Protein AF-A0A3D5IGN6-F1 (afdb_monomer_lite)

Sequence (427 aa):
MEKITEWVERLNASVRNKPNQSLQNELFRRIDAALGDGTASVKECVAAFCRFDAKIVGLFYQEHYWNYQETLRADWDQAMIRWAEKNTGKLSTRATIRIVPIIQMKLSKITSINEVLLELRWLSNNGDDRSASEFMKLRKNSTLPDLQKLLSLDMNEWPNGKEQIFKMYSIIFSDCKEQSTQKLYSEFLARNGNNQSLKKEQNAADETEKTEQNGEENLLLPQSAVDSESGALSSEKTMCKESECENKQDEVAATAAEENNAHQRQAGKLSDGVALAEALLAWTYEQKKKMQSQAEQIAELTYELKKKQTVLEYQAAQIAELKERTEKLLAIKINLESVIETAKSENENLKTAKEKAENTIAQVQQMAGNSAKQELEGFKAKLSSEMSYAIKCYQDGCAEDEKAEIYGALLEEMIDVLANNGISAEE

pLDDT: mean 74.19, std 20.25, range [23.61, 96.81]

Secondary structure (DSSP, 8-state):
---HHHHHHHS-HHHHHS--HHHHHHHHHHHHHHHHTTSS-HHHHHHHHTTS-THHHHHHHHHTGGGS-HHHHHHHHHHHHHHHHTT-GGGHHHHHHHHHHHHHHHHTT-SSGGGGHHHHHHHHHH--GGGHHHHHHHHHTS-HHHHHHHHT--GGG-SS-HHHHHHHHHHHHTT---HHHHHHHHHHHHHTT-HHHHHHHHHHHHTTT-SS-----------------------------SS-SSSHHHHHHHHHHHHHHHHHHHHTT--SHHHHHHHHHHHHHHHHHHHHHHHHHHHHHHHHHHHHHHHHHHHHHHHHHHHHHHHHHHHHHHHHHHHHHHHHHHHHHHHHHHHHHHHHHHHHHHHHHHHHHHHHHHHHHHHHHHHHHHHHHHHTT-S-HHHHHHHHHHHHHHHHHHHHTT-----

Foldseek 3Di:
DQQLLRVLVPDDLVCLAPPDPVVLVVLLVNLVCCVVVVVDDLLSSLVSVLSHHLVSLLVCLQPPLVVDDPVSNVRNLVSLLVVQVVQADPRLLSSLSNLLSNLLSCLVPDPAPVSSVSSLVSCLVRPDPVNLVSLLVSQVSHDLSSLLRVLVDDCVPDPDDPVSSCVSVCSNPVPDPDPSSVVSVLVSCVNNVVPVVNVVVVVVVVVVVPPDDDDDDDDDDDDDDDDDDDDDDDDDDDDDDPDDPPPPVVVVVVVVVVVVVVLVVVCVPDPDPVVNVVSVVVVVVVVVVVVVVVVVVVVVVVVVVVVVVVVVVVVVVVVVVVVVVVVVVVVVVVVVVVVVVVVVVVVVVVVVVVVVVVVVVVVVVVVVVVVVVVVVVVVVVVVVVVVVVVVVCVVVPVDDPVVVVVVVVVVVVVQVVCVVVVNHPDD

Structure (mmCIF, N/CA/C/O backbone):
data_AF-A0A3D5IGN6-F1
#
_entry.id   AF-A0A3D5IGN6-F1
#
loop_
_atom_site.group_PDB
_atom_site.id
_atom_site.type_symbol
_atom_site.label_atom_id
_atom_site.label_alt_id
_atom_site.label_comp_id
_atom_site.label_asym_id
_atom_site.label_entity_id
_atom_site.label_seq_id
_atom_site.pdbx_PDB_ins_code
_atom_site.Cartn_x
_atom_site.Cartn_y
_atom_site.Cartn_z
_atom_site.occupancy
_atom_site.B_iso_or_equiv
_atom_site.auth_seq_id
_atom_site.auth_comp_id
_atom_site.auth_asym_id
_atom_site.auth_atom_id
_atom_site.pdbx_PDB_model_num
ATOM 1 N N . MET A 1 1 ? -7.820 -31.021 13.555 1.00 60.75 1 MET A N 1
ATOM 2 C CA . MET A 1 1 ? -8.238 -30.638 12.192 1.00 60.75 1 MET A CA 1
ATOM 3 C C . MET A 1 1 ? -7.091 -30.891 11.237 1.00 60.75 1 MET A C 1
ATOM 5 O O . MET A 1 1 ? -5.945 -30.781 11.650 1.00 60.75 1 MET A O 1
ATOM 9 N N . GLU A 1 2 ? -7.393 -31.293 10.007 1.00 77.19 2 GLU A N 1
ATOM 10 C CA . GLU A 1 2 ? -6.386 -31.413 8.949 1.00 77.19 2 GLU A CA 1
ATOM 11 C C . GLU A 1 2 ? -5.790 -30.034 8.618 1.00 77.19 2 GLU A C 1
ATOM 13 O O . GLU A 1 2 ? -6.537 -29.056 8.569 1.00 77.19 2 GLU A O 1
ATOM 18 N N . LYS A 1 3 ? -4.477 -29.948 8.354 1.00 84.94 3 LYS A N 1
ATOM 19 C CA . LYS A 1 3 ? -3.856 -28.694 7.909 1.00 84.94 3 LYS A CA 1
ATOM 20 C C . LYS A 1 3 ? -4.311 -28.326 6.498 1.00 84.94 3 LYS A C 1
ATOM 22 O O . LYS A 1 3 ? -4.536 -29.183 5.645 1.00 84.94 3 LYS A O 1
ATOM 27 N N . ILE A 1 4 ? -4.388 -27.028 6.206 1.00 89.00 4 ILE A N 1
ATOM 28 C CA . ILE A 1 4 ? -4.801 -26.549 4.879 1.00 89.00 4 ILE A CA 1
ATOM 29 C C . ILE A 1 4 ? -3.861 -27.029 3.760 1.00 89.00 4 ILE A C 1
ATOM 31 O O . ILE A 1 4 ? -4.314 -27.371 2.670 1.00 89.00 4 ILE A O 1
ATOM 35 N N . THR A 1 5 ? -2.560 -27.124 4.034 1.00 85.50 5 THR A N 1
ATOM 36 C CA . THR A 1 5 ? -1.562 -27.683 3.109 1.00 85.50 5 THR A CA 1
ATOM 37 C C . THR A 1 5 ? -1.815 -29.170 2.846 1.00 85.50 5 THR A C 1
ATOM 39 O O . THR A 1 5 ? -1.888 -29.555 1.679 1.00 85.50 5 THR A O 1
ATOM 42 N N . GLU A 1 6 ? -2.066 -29.922 3.926 1.00 87.44 6 GLU A N 1
ATOM 43 C CA . GLU A 1 6 ? -2.688 -31.259 4.018 1.00 87.44 6 GLU A CA 1
ATOM 44 C C . GLU A 1 6 ? -3.724 -31.501 2.913 1.00 87.44 6 GLU A C 1
ATOM 46 O O . GLU A 1 6 ? -3.608 -32.315 1.988 1.00 87.44 6 GLU A O 1
ATOM 51 N N . TRP A 1 7 ? -4.753 -30.670 3.012 1.00 91.06 7 TRP A N 1
ATOM 52 C CA . TRP A 1 7 ? -5.974 -30.792 2.238 1.00 91.06 7 TRP A CA 1
ATOM 53 C C . TRP A 1 7 ? -5.768 -30.465 0.763 1.00 91.06 7 TRP A C 1
ATOM 55 O O . TRP A 1 7 ? -6.228 -31.199 -0.116 1.00 91.06 7 TRP A O 1
ATOM 65 N N . VAL A 1 8 ? -5.034 -29.388 0.469 1.00 89.62 8 VAL A N 1
ATOM 66 C CA . VAL A 1 8 ? -4.771 -28.977 -0.914 1.00 89.62 8 VAL A CA 1
ATOM 67 C C . VAL A 1 8 ? -3.922 -30.007 -1.665 1.00 89.62 8 VAL A C 1
ATOM 69 O O . VAL A 1 8 ? -4.037 -30.102 -2.890 1.00 89.62 8 VAL A O 1
ATOM 72 N N . GLU A 1 9 ? -3.081 -30.788 -0.981 1.00 87.88 9 GLU A N 1
ATOM 73 C CA . GLU A 1 9 ? -2.271 -31.848 -1.606 1.00 87.88 9 GLU A CA 1
ATOM 74 C C . GLU A 1 9 ? -3.092 -33.060 -2.019 1.00 87.88 9 GLU A C 1
ATOM 76 O O . GLU A 1 9 ? -2.815 -33.643 -3.066 1.00 87.88 9 GLU A O 1
ATOM 81 N N . ARG A 1 10 ? -4.145 -33.382 -1.265 1.00 89.31 10 ARG A N 1
ATOM 82 C CA . ARG A 1 10 ? -5.067 -34.472 -1.608 1.00 89.31 10 ARG A CA 1
ATOM 83 C C . ARG A 1 10 ? -5.951 -34.159 -2.812 1.00 89.31 10 ARG A C 1
ATOM 85 O O . ARG A 1 10 ? -6.476 -35.073 -3.445 1.00 89.31 10 ARG A O 1
ATOM 92 N N . LEU A 1 11 ? -6.122 -32.882 -3.150 1.00 89.75 11 LEU A N 1
ATOM 93 C CA . LEU A 1 11 ? -6.896 -32.472 -4.316 1.00 89.75 11 LEU A CA 1
ATOM 94 C C . LEU A 1 11 ? -6.116 -32.684 -5.618 1.00 89.75 11 LEU A C 1
ATOM 96 O O . LEU A 1 11 ? -4.994 -32.203 -5.797 1.00 89.75 11 LEU A O 1
ATOM 100 N N . ASN A 1 12 ? -6.777 -33.319 -6.587 1.00 88.56 12 ASN A N 1
ATOM 101 C CA . ASN A 1 12 ? -6.249 -33.475 -7.938 1.00 88.56 12 ASN A CA 1
ATOM 102 C C . ASN A 1 12 ? -5.949 -32.116 -8.590 1.00 88.56 12 ASN A C 1
ATOM 104 O O . ASN A 1 12 ? -6.725 -31.163 -8.491 1.00 88.56 12 ASN A O 1
ATOM 108 N N . ALA A 1 13 ? -4.844 -32.035 -9.337 1.00 86.12 13 ALA A N 1
ATOM 109 C CA . ALA A 1 13 ? -4.446 -30.810 -10.034 1.00 86.12 13 ALA A CA 1
ATOM 110 C C . ALA A 1 13 ? -5.513 -30.309 -11.025 1.00 86.12 13 ALA A C 1
ATOM 112 O O . ALA A 1 13 ? -5.741 -29.107 -11.119 1.00 86.12 13 ALA A O 1
ATOM 113 N N . SER A 1 14 ? -6.214 -31.222 -11.706 1.00 86.00 14 SER A N 1
ATOM 114 C CA . SER A 1 14 ? -7.324 -30.890 -12.609 1.00 86.00 14 SER A CA 1
ATOM 115 C C . SER A 1 14 ? -8.468 -30.165 -11.895 1.00 86.00 14 SER A C 1
ATOM 117 O O . SER A 1 14 ? -9.030 -29.219 -12.443 1.00 86.00 14 SER A O 1
ATOM 119 N N . VAL A 1 15 ? -8.760 -30.564 -10.656 1.00 87.56 15 VAL A N 1
ATOM 120 C CA . VAL A 1 15 ? -9.802 -29.972 -9.810 1.00 87.56 15 VAL A CA 1
ATOM 121 C C . VAL A 1 15 ? -9.365 -28.599 -9.292 1.00 87.56 15 VAL A C 1
ATOM 123 O O . VAL A 1 15 ? -10.148 -27.655 -9.323 1.00 87.56 15 VAL A O 1
ATOM 126 N N . ARG A 1 16 ? -8.093 -28.445 -8.900 1.00 87.62 16 ARG A N 1
ATOM 127 C CA . ARG A 1 16 ? -7.530 -27.152 -8.458 1.00 87.62 16 ARG A CA 1
ATOM 128 C C . ARG A 1 16 ? -7.453 -26.107 -9.578 1.00 87.62 16 ARG A C 1
ATOM 130 O O . ARG A 1 16 ? -7.602 -24.918 -9.308 1.00 87.62 16 ARG A O 1
ATOM 137 N N . ASN A 1 17 ? -7.249 -26.546 -10.821 1.00 87.44 17 ASN A N 1
ATOM 138 C CA . ASN A 1 17 ? -7.177 -25.671 -11.997 1.00 87.44 17 ASN A CA 1
ATOM 139 C C . ASN A 1 17 ? -8.561 -25.249 -12.529 1.00 87.44 17 ASN A C 1
ATOM 141 O O . ASN A 1 17 ? -8.669 -24.264 -13.254 1.00 87.44 17 ASN A O 1
ATOM 145 N N . LYS A 1 18 ? -9.626 -25.992 -12.200 1.00 87.25 18 LYS A N 1
ATOM 146 C CA . LYS A 1 18 ? -11.019 -25.645 -12.539 1.00 87.25 18 LYS A CA 1
ATOM 147 C C . LYS A 1 18 ? -11.947 -25.878 -11.339 1.00 87.25 18 LYS A C 1
ATOM 149 O O . LYS A 1 18 ? -12.791 -26.773 -11.374 1.00 87.25 18 LYS A O 1
ATOM 154 N N . PRO A 1 19 ? -11.784 -25.095 -10.266 1.00 87.06 19 PRO A N 1
ATOM 155 C CA . PRO A 1 19 ? -12.544 -25.283 -9.042 1.00 87.06 19 PRO A CA 1
ATOM 156 C C . PRO A 1 19 ? -13.975 -24.777 -9.227 1.00 87.06 19 PRO A C 1
ATOM 158 O O . PRO A 1 19 ? -14.191 -23.665 -9.708 1.00 87.06 19 PRO A O 1
ATOM 161 N N . ASN A 1 20 ? -14.957 -25.591 -8.838 1.00 88.38 20 ASN A N 1
ATOM 162 C CA . ASN A 1 20 ? -16.361 -25.178 -8.787 1.00 88.38 20 ASN A CA 1
ATOM 163 C C . ASN A 1 20 ? -16.624 -24.259 -7.577 1.00 88.38 20 ASN A C 1
ATOM 165 O O . ASN A 1 20 ? -15.801 -24.187 -6.665 1.00 88.38 20 ASN A O 1
ATOM 169 N N . GLN A 1 21 ? -17.782 -23.592 -7.538 1.00 88.06 21 GLN A N 1
ATOM 170 C CA . GLN A 1 21 ? -18.123 -22.652 -6.459 1.00 88.06 21 GLN A CA 1
ATOM 171 C C . GLN A 1 21 ? -18.035 -23.289 -5.064 1.00 88.06 21 GLN A C 1
ATOM 173 O O . GLN A 1 21 ? -17.528 -22.680 -4.127 1.00 88.06 21 GLN A O 1
ATOM 178 N N . SER A 1 22 ? -18.481 -24.542 -4.926 1.00 90.06 22 SER A N 1
ATOM 179 C CA . SER A 1 22 ? -18.429 -25.255 -3.646 1.00 90.06 22 SER A CA 1
ATOM 180 C C . SER A 1 22 ? -16.999 -25.412 -3.132 1.00 90.06 22 SER A C 1
ATOM 182 O O . SER A 1 22 ? -16.762 -25.243 -1.940 1.00 90.06 22 SER A O 1
ATOM 184 N N . LEU A 1 23 ? -16.049 -25.734 -4.012 1.00 90.00 23 LEU A N 1
ATOM 185 C CA . LEU A 1 23 ? -14.649 -25.905 -3.642 1.00 90.00 23 LEU A CA 1
ATOM 186 C C . LEU A 1 23 ? -13.964 -24.566 -3.353 1.00 90.00 23 LEU A C 1
ATOM 188 O O . LEU A 1 23 ? -13.098 -24.506 -2.486 1.00 90.00 23 LEU A O 1
ATOM 192 N N . GLN A 1 24 ? -14.356 -23.502 -4.056 1.00 89.88 24 GLN A N 1
ATOM 193 C CA . GLN A 1 24 ? -13.871 -22.144 -3.792 1.00 89.88 24 GLN A CA 1
ATOM 194 C C . GLN A 1 24 ? -14.295 -21.676 -2.395 1.00 89.88 24 GLN A C 1
ATOM 196 O O . GLN A 1 24 ? -13.448 -21.294 -1.593 1.00 89.88 24 GLN A O 1
ATOM 201 N N . ASN A 1 25 ? -15.582 -21.813 -2.066 1.00 90.25 25 ASN A N 1
ATOM 202 C CA . ASN A 1 25 ? -16.109 -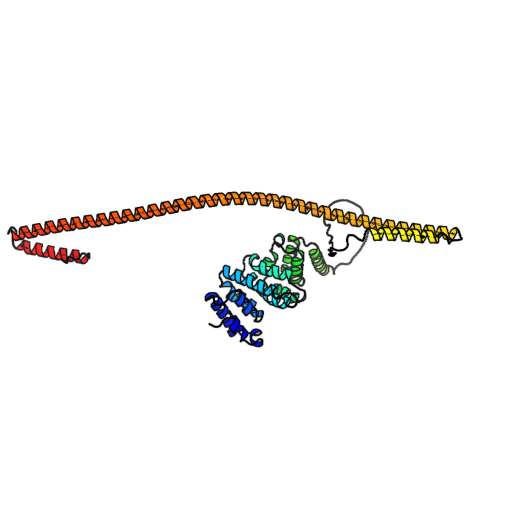21.453 -0.749 1.00 90.25 25 ASN A CA 1
ATOM 203 C C . ASN A 1 25 ? -15.470 -22.295 0.368 1.00 90.25 25 ASN A C 1
ATOM 205 O O . ASN A 1 25 ? -15.186 -21.786 1.450 1.00 90.25 25 ASN A O 1
ATOM 209 N N . GLU A 1 26 ? -15.217 -23.582 0.109 1.00 91.44 26 GLU A N 1
ATOM 210 C CA . GLU A 1 26 ? -14.530 -24.457 1.063 1.00 91.44 26 GLU A CA 1
ATOM 211 C C . GLU A 1 26 ? -13.061 -24.057 1.263 1.00 91.44 26 GLU A C 1
ATOM 213 O O . GLU A 1 26 ? -12.579 -24.072 2.394 1.00 91.44 26 GLU A O 1
ATOM 218 N N . LEU A 1 27 ? -12.353 -23.650 0.201 1.00 92.38 27 LEU A N 1
ATOM 219 C CA . LEU A 1 27 ? -10.997 -23.108 0.313 1.00 92.38 27 LEU A CA 1
ATOM 220 C C . LEU A 1 27 ? -10.981 -21.866 1.211 1.00 92.38 27 LEU A C 1
ATOM 222 O O . LEU A 1 27 ? -10.158 -21.801 2.121 1.00 92.38 27 LEU A O 1
ATOM 226 N N . PHE A 1 28 ? -11.886 -20.910 0.989 1.00 92.50 28 PHE A N 1
ATOM 227 C CA . PHE A 1 28 ? -11.946 -19.677 1.782 1.00 92.50 28 PHE A CA 1
ATOM 228 C C . PHE A 1 28 ? -12.270 -19.965 3.248 1.00 92.50 28 PHE A C 1
ATOM 230 O O . PHE A 1 28 ? -11.523 -19.551 4.128 1.00 92.50 28 PHE A O 1
ATOM 237 N N . ARG A 1 29 ? -13.280 -20.805 3.513 1.00 91.38 29 ARG A N 1
ATOM 238 C CA . ARG A 1 29 ? -13.628 -21.238 4.874 1.00 91.38 29 ARG A CA 1
ATOM 239 C C . ARG A 1 29 ? -12.452 -21.902 5.595 1.00 91.38 29 ARG A C 1
ATOM 241 O O . ARG A 1 29 ? -12.252 -21.680 6.785 1.00 91.38 29 ARG A O 1
ATOM 248 N N . ARG A 1 30 ? -11.678 -22.738 4.896 1.00 91.00 30 ARG A N 1
ATOM 249 C CA . ARG A 1 30 ? -10.504 -23.402 5.483 1.00 91.00 30 ARG A CA 1
ATOM 250 C C . ARG A 1 30 ? -9.357 -22.441 5.750 1.00 91.00 30 ARG A C 1
ATOM 252 O O . ARG A 1 30 ? -8.632 -22.665 6.712 1.00 91.00 30 ARG A O 1
ATOM 259 N N . ILE A 1 31 ? -9.185 -21.409 4.926 1.00 92.44 31 ILE A N 1
ATOM 260 C CA . ILE A 1 31 ? -8.227 -20.333 5.202 1.00 92.44 31 ILE A CA 1
ATOM 261 C C . ILE A 1 31 ? -8.646 -19.604 6.481 1.00 92.44 31 ILE A C 1
ATOM 263 O O . ILE A 1 31 ? -7.825 -19.478 7.385 1.00 92.44 31 ILE A O 1
ATOM 267 N N . ASP A 1 32 ? -9.917 -19.214 6.591 1.00 90.00 32 ASP A N 1
ATOM 268 C CA . ASP A 1 32 ? -10.445 -18.504 7.763 1.00 90.00 32 ASP A CA 1
ATOM 269 C C . ASP A 1 32 ? -10.272 -19.326 9.046 1.00 90.00 32 ASP A C 1
ATOM 271 O O . ASP A 1 32 ? -9.744 -18.827 10.037 1.00 90.00 32 ASP A O 1
ATOM 275 N N . ALA A 1 33 ? -10.640 -20.611 9.013 1.00 89.38 33 ALA A N 1
ATOM 276 C CA . ALA A 1 33 ? -10.450 -21.517 10.145 1.00 89.38 33 ALA A CA 1
ATOM 277 C C . ALA A 1 33 ? -8.963 -21.701 10.485 1.00 89.38 33 ALA A C 1
ATOM 279 O O . ALA A 1 33 ? -8.573 -21.652 11.649 1.00 89.38 33 ALA A O 1
ATOM 280 N N . ALA A 1 34 ? -8.099 -21.861 9.477 1.00 88.56 34 ALA A N 1
ATOM 281 C CA . ALA A 1 34 ? -6.675 -22.063 9.710 1.00 88.56 34 ALA A CA 1
ATOM 282 C C . ALA A 1 34 ? -5.999 -20.846 10.360 1.00 88.56 34 ALA A C 1
ATOM 284 O O . ALA A 1 34 ? -5.136 -21.019 11.225 1.00 88.56 34 ALA A O 1
ATOM 285 N N . LEU A 1 35 ? -6.414 -19.640 9.963 1.00 88.31 35 LEU A N 1
ATOM 286 C CA . LEU A 1 35 ? -5.944 -18.378 10.531 1.00 88.31 35 LEU A CA 1
ATOM 287 C C . LEU A 1 35 ? -6.554 -18.105 11.913 1.00 88.31 35 LEU A C 1
ATOM 289 O O . LEU A 1 35 ? -5.827 -17.694 12.813 1.00 88.31 35 LEU A O 1
ATOM 293 N N . GLY A 1 36 ? -7.853 -18.361 12.096 1.00 86.00 36 GLY A N 1
ATOM 294 C CA . GLY A 1 36 ? -8.566 -18.137 13.358 1.00 86.00 36 GLY A CA 1
ATOM 295 C C . GLY A 1 36 ? -8.126 -19.079 14.478 1.00 86.00 36 GLY A C 1
ATOM 296 O O . GLY A 1 36 ? -7.908 -18.641 15.604 1.00 86.00 36 GLY A O 1
ATOM 297 N N . ASP A 1 37 ? -7.912 -20.355 14.154 1.00 84.62 37 ASP A N 1
ATOM 298 C CA . ASP A 1 37 ? -7.483 -21.371 15.120 1.00 84.62 37 ASP A CA 1
ATOM 299 C C . ASP A 1 37 ? -5.954 -21.410 15.309 1.00 84.62 37 ASP A C 1
ATOM 301 O O . ASP A 1 37 ? -5.439 -22.220 16.082 1.00 84.62 37 ASP A O 1
ATOM 305 N N . GLY A 1 38 ? -5.202 -20.589 14.562 1.00 81.31 38 GLY A N 1
ATOM 306 C CA . GLY A 1 38 ? -3.735 -20.553 14.599 1.00 81.31 38 GLY A CA 1
ATOM 307 C C . GLY A 1 38 ? -3.062 -21.849 14.127 1.00 81.31 38 GLY A C 1
ATOM 308 O O . GLY A 1 38 ? -1.910 -22.119 14.469 1.00 81.31 38 GLY A O 1
ATOM 309 N N . THR A 1 39 ? -3.768 -22.679 13.356 1.00 79.06 39 THR A N 1
ATOM 310 C CA . THR A 1 39 ? -3.278 -24.000 12.921 1.00 79.06 39 THR A CA 1
ATOM 311 C C . THR A 1 39 ? -2.340 -23.933 11.714 1.00 79.06 39 THR A C 1
ATOM 313 O O . THR A 1 39 ? -1.610 -24.896 11.453 1.00 79.06 39 THR A O 1
ATOM 316 N N . ALA A 1 40 ? -2.330 -22.807 10.996 1.00 84.50 40 ALA A N 1
ATOM 317 C CA . ALA A 1 40 ? -1.378 -22.514 9.933 1.00 84.50 40 ALA A CA 1
ATOM 318 C C . ALA A 1 40 ? -0.982 -21.033 9.936 1.00 84.50 40 ALA A C 1
ATOM 320 O O . ALA A 1 40 ? -1.765 -20.148 10.270 1.00 84.50 40 ALA A O 1
ATOM 321 N N . SER A 1 41 ? 0.242 -20.756 9.501 1.00 90.56 41 SER A N 1
ATOM 322 C CA . SER A 1 41 ? 0.707 -19.391 9.270 1.00 90.56 41 SER A CA 1
ATOM 323 C C . SER A 1 41 ? 0.070 -18.781 8.015 1.00 90.56 41 SER A C 1
ATOM 325 O O . SER A 1 41 ? -0.283 -19.483 7.063 1.00 90.56 41 SER A O 1
ATOM 327 N N . VAL A 1 42 ? 0.023 -17.446 7.949 1.00 91.62 42 VAL A N 1
ATOM 328 C CA . VAL A 1 42 ? -0.409 -16.699 6.749 1.00 91.62 42 VAL A CA 1
ATOM 329 C C . VAL A 1 42 ? 0.370 -17.140 5.503 1.00 91.62 42 VAL A C 1
ATOM 331 O O . VAL A 1 42 ? -0.197 -17.310 4.426 1.00 91.62 42 VAL A O 1
ATOM 334 N N . LYS A 1 43 ? 1.670 -17.425 5.658 1.00 91.69 43 LYS A N 1
ATOM 335 C CA . LYS A 1 43 ? 2.535 -17.921 4.575 1.00 91.69 43 LYS A CA 1
ATOM 336 C C . LYS A 1 43 ? 2.080 -19.278 4.036 1.00 91.69 43 LYS A C 1
ATOM 338 O O . LYS A 1 43 ? 2.105 -19.487 2.825 1.00 91.69 43 LYS A O 1
ATOM 343 N N . GLU A 1 44 ? 1.694 -20.198 4.915 1.00 90.25 44 GLU A N 1
ATOM 344 C CA . GLU A 1 44 ? 1.201 -21.523 4.521 1.00 90.25 44 GLU A CA 1
ATOM 345 C C . GLU A 1 44 ? -0.168 -21.425 3.846 1.00 90.25 44 GLU A C 1
ATOM 347 O O . GLU A 1 44 ? -0.387 -22.075 2.823 1.00 90.25 44 GLU A O 1
ATOM 352 N N . CYS A 1 45 ? -1.047 -20.558 4.354 1.00 92.56 45 CYS A N 1
ATOM 353 C CA . CYS A 1 45 ? -2.352 -20.294 3.751 1.00 92.56 45 CYS A CA 1
ATOM 354 C C . CYS A 1 45 ? -2.210 -19.719 2.336 1.00 92.56 45 CYS A C 1
ATOM 356 O O . CYS A 1 45 ? -2.812 -20.242 1.401 1.00 92.56 45 CYS A O 1
ATOM 358 N N . VAL A 1 46 ? -1.342 -18.722 2.148 1.00 93.19 46 VAL A N 1
ATOM 359 C CA . VAL A 1 46 ? -1.031 -18.150 0.829 1.00 93.19 46 VAL A CA 1
ATOM 360 C C . VAL A 1 46 ? -0.421 -19.190 -0.114 1.00 93.19 46 VAL A C 1
ATOM 362 O O . VAL A 1 46 ? -0.802 -19.279 -1.281 1.00 93.19 46 VAL A O 1
ATOM 365 N N . ALA A 1 47 ? 0.501 -20.026 0.368 1.00 90.06 47 ALA A N 1
ATOM 366 C CA . ALA A 1 47 ? 1.090 -21.076 -0.460 1.00 90.06 47 ALA A CA 1
ATOM 367 C C . ALA A 1 47 ? 0.042 -22.106 -0.917 1.00 90.06 47 ALA A C 1
ATOM 369 O O . ALA A 1 47 ? 0.064 -22.525 -2.077 1.00 90.06 47 ALA A O 1
ATOM 370 N N . ALA A 1 48 ? -0.880 -22.492 -0.030 1.00 90.62 48 ALA A N 1
ATOM 371 C CA . ALA A 1 48 ? -1.991 -23.386 -0.341 1.00 90.62 48 ALA A CA 1
ATOM 372 C C . ALA A 1 48 ? -2.982 -22.737 -1.323 1.00 90.62 48 ALA A C 1
ATOM 374 O O . ALA A 1 48 ? -3.365 -23.357 -2.315 1.00 90.62 48 ALA A O 1
ATOM 375 N N . PHE A 1 49 ? -3.313 -21.465 -1.107 1.00 93.25 49 PHE A N 1
ATOM 376 C CA . PHE A 1 49 ? -4.151 -20.650 -1.982 1.00 93.25 49 PHE A CA 1
ATOM 377 C C . PHE A 1 49 ? -3.580 -20.553 -3.405 1.00 93.25 49 PHE A C 1
ATOM 379 O O . PHE A 1 49 ? -4.261 -20.851 -4.384 1.00 93.25 49 PHE A O 1
ATOM 386 N N . CYS A 1 50 ? -2.284 -20.267 -3.544 1.00 90.62 50 CYS A N 1
ATOM 387 C CA . CYS A 1 50 ? -1.618 -20.131 -4.842 1.00 90.62 50 CYS A CA 1
ATOM 388 C C . CYS A 1 50 ? -1.443 -21.448 -5.629 1.00 90.62 50 CYS A C 1
ATOM 390 O O . CYS A 1 50 ? -0.980 -21.426 -6.779 1.00 90.62 50 CYS A O 1
ATOM 392 N N . ARG A 1 51 ? -1.807 -22.602 -5.050 1.00 89.00 51 ARG A N 1
ATOM 393 C CA . ARG A 1 51 ? -1.895 -23.884 -5.775 1.00 89.00 51 ARG A CA 1
ATOM 394 C C . ARG A 1 51 ? -3.167 -24.009 -6.612 1.00 89.00 51 ARG A C 1
ATOM 396 O O . ARG A 1 51 ? -3.214 -24.876 -7.482 1.00 89.00 51 ARG A O 1
ATOM 403 N N . PHE A 1 52 ? -4.159 -23.161 -6.372 1.00 91.19 52 PHE A N 1
ATOM 404 C CA . PHE A 1 52 ? -5.360 -23.071 -7.189 1.00 91.19 52 PHE A CA 1
ATOM 405 C C . PHE A 1 52 ? -5.160 -22.168 -8.413 1.00 91.19 52 PHE A C 1
ATOM 407 O O . PHE A 1 52 ? -4.149 -21.464 -8.547 1.00 91.19 52 PHE A O 1
ATOM 414 N N . ASP A 1 53 ? -6.126 -22.218 -9.331 1.00 88.94 53 ASP A N 1
ATOM 415 C CA . ASP A 1 53 ? -6.171 -21.359 -10.512 1.00 88.94 53 ASP A CA 1
ATOM 416 C C . ASP A 1 53 ? -6.152 -19.862 -10.158 1.00 88.94 53 ASP A C 1
ATOM 418 O O . ASP A 1 53 ? -6.700 -19.433 -9.141 1.00 88.94 53 ASP A O 1
ATOM 422 N N . ALA A 1 54 ? -5.538 -19.051 -11.022 1.00 86.88 54 ALA A N 1
ATOM 423 C CA . ALA A 1 54 ? -5.397 -17.614 -10.796 1.00 86.88 54 ALA A CA 1
ATOM 424 C C . ALA A 1 54 ? -6.745 -16.871 -10.744 1.00 86.88 54 ALA A C 1
ATOM 426 O O . ALA A 1 54 ? -6.835 -15.831 -10.096 1.00 86.88 54 ALA A O 1
ATOM 427 N N . LYS A 1 55 ? -7.810 -17.414 -11.352 1.00 86.12 55 LYS A N 1
ATOM 428 C CA . LYS A 1 55 ? -9.154 -16.814 -11.305 1.00 86.12 55 LYS A CA 1
ATOM 429 C C . LYS A 1 55 ? -9.715 -16.691 -9.890 1.00 86.12 55 LYS A C 1
ATOM 431 O O . LYS A 1 55 ? -10.456 -15.751 -9.621 1.00 86.12 55 LYS A O 1
ATOM 436 N N . ILE A 1 56 ? -9.338 -17.594 -8.982 1.00 90.00 56 ILE A N 1
ATOM 437 C CA . ILE A 1 56 ? -9.763 -17.516 -7.577 1.00 90.00 56 ILE A CA 1
ATOM 438 C C . ILE A 1 56 ? -9.193 -16.276 -6.890 1.00 90.00 56 ILE A C 1
ATOM 440 O O . ILE A 1 56 ? -9.827 -15.744 -5.984 1.00 90.00 56 ILE A O 1
ATOM 444 N N . VAL A 1 57 ? -8.023 -15.797 -7.321 1.00 90.00 57 VAL A N 1
ATOM 445 C CA . VAL A 1 57 ? -7.370 -14.647 -6.689 1.00 90.00 57 VAL A CA 1
ATOM 446 C C . VAL A 1 57 ? -8.251 -13.407 -6.766 1.00 90.00 57 VAL A C 1
ATOM 448 O O . VAL A 1 57 ? -8.453 -12.749 -5.750 1.00 90.00 57 VAL A O 1
ATOM 451 N N . GLY A 1 58 ? -8.845 -13.141 -7.932 1.00 87.00 58 GLY A N 1
ATOM 452 C CA . GLY A 1 58 ? -9.793 -12.038 -8.088 1.00 87.00 58 GLY A CA 1
ATOM 453 C C . GLY A 1 58 ? -10.999 -12.174 -7.154 1.00 87.00 58 GLY A C 1
ATOM 454 O O . GLY A 1 58 ? -11.298 -11.248 -6.411 1.00 87.00 58 GLY A O 1
ATOM 455 N N . LEU A 1 59 ? -11.633 -13.350 -7.116 1.00 89.31 59 LEU A N 1
ATOM 456 C CA . LEU A 1 59 ? -12.814 -13.603 -6.277 1.00 89.31 59 LEU A CA 1
ATOM 457 C C . LEU A 1 59 ? -12.518 -13.437 -4.781 1.00 89.31 59 LEU A C 1
ATOM 459 O O . LEU A 1 59 ? -13.275 -12.794 -4.058 1.00 89.31 59 LEU A O 1
ATOM 463 N N . PHE A 1 60 ? -11.373 -13.945 -4.325 1.00 92.62 60 PHE A N 1
ATOM 464 C CA . PHE A 1 60 ? -10.945 -13.790 -2.938 1.00 92.62 60 PHE A CA 1
ATOM 465 C C . PHE A 1 60 ? -10.780 -12.315 -2.558 1.00 92.62 60 PHE A C 1
ATOM 467 O O . PHE A 1 60 ? -11.299 -11.880 -1.529 1.00 92.62 60 PHE A O 1
ATOM 474 N N . TYR A 1 61 ? -10.106 -11.529 -3.403 1.00 92.12 61 TYR A N 1
ATOM 475 C CA . TYR A 1 61 ? -9.941 -10.094 -3.172 1.00 92.12 61 TYR A CA 1
ATOM 476 C C . TYR A 1 61 ? -11.233 -9.300 -3.380 1.00 92.12 61 TYR A C 1
ATOM 478 O O . TYR A 1 61 ? -11.354 -8.202 -2.852 1.00 92.12 61 TYR A O 1
ATOM 486 N N . GLN A 1 62 ? -12.216 -9.826 -4.101 1.00 88.25 62 GLN A N 1
ATOM 487 C CA . GLN A 1 62 ? -13.515 -9.184 -4.266 1.00 88.25 62 GLN A CA 1
ATOM 488 C C . GLN A 1 62 ? -14.402 -9.359 -3.022 1.00 88.25 62 GLN A C 1
ATOM 490 O O . GLN A 1 62 ? -15.004 -8.382 -2.562 1.00 88.25 62 GLN A O 1
ATOM 495 N N . GLU A 1 63 ? -14.451 -10.571 -2.462 1.00 86.56 63 GLU A N 1
ATOM 496 C CA . GLU A 1 63 ? -15.474 -10.980 -1.485 1.00 86.56 63 GLU A CA 1
ATOM 497 C C . GLU A 1 63 ? -14.939 -11.212 -0.063 1.00 86.56 63 GLU A C 1
ATOM 499 O O . GLU A 1 63 ? -15.616 -10.865 0.902 1.00 86.56 63 GLU A O 1
ATOM 504 N N . HIS A 1 64 ? -13.731 -11.765 0.087 1.00 86.94 64 HIS A N 1
ATOM 505 C CA . HIS A 1 64 ? -13.233 -12.261 1.378 1.00 86.94 64 HIS A CA 1
ATOM 506 C C . HIS A 1 64 ? -12.138 -11.393 2.002 1.00 86.94 64 HIS A C 1
ATOM 508 O O . HIS A 1 64 ? -12.191 -11.107 3.195 1.00 86.94 64 HIS A O 1
ATOM 514 N N . TYR A 1 65 ? -11.176 -10.925 1.204 1.00 91.62 65 TYR A N 1
ATOM 515 C CA . TYR A 1 65 ? -9.998 -10.187 1.679 1.00 91.62 65 TYR A CA 1
ATOM 516 C C . TYR A 1 65 ? -10.337 -8.972 2.560 1.00 91.62 65 TYR A C 1
ATOM 518 O O . TYR A 1 65 ? -9.635 -8.677 3.524 1.00 91.62 65 TYR A O 1
ATOM 526 N N . TRP A 1 66 ? -11.433 -8.274 2.256 1.00 90.06 66 TRP A N 1
ATOM 527 C CA . TRP A 1 66 ? -11.844 -7.060 2.972 1.00 90.06 66 TRP A CA 1
ATOM 528 C C . TRP A 1 66 ? -12.440 -7.316 4.354 1.00 90.06 66 TRP A C 1
ATOM 530 O O . TRP A 1 66 ? -12.564 -6.374 5.131 1.00 90.06 66 TRP A O 1
ATOM 540 N N . ASN A 1 67 ? -12.779 -8.565 4.675 1.00 90.31 67 ASN A N 1
ATOM 541 C CA . ASN A 1 67 ? -13.276 -8.935 6.000 1.00 90.31 67 ASN A CA 1
ATOM 542 C C . ASN A 1 67 ? -12.134 -9.078 7.019 1.00 90.31 67 ASN A C 1
ATOM 544 O O . ASN A 1 67 ? -12.381 -9.188 8.218 1.00 90.31 67 ASN A O 1
ATOM 548 N N . TYR A 1 68 ? -10.880 -9.083 6.559 1.00 90.38 68 TYR A N 1
ATOM 549 C CA . TYR A 1 68 ? -9.712 -9.178 7.422 1.00 90.38 68 TYR A CA 1
ATOM 550 C C . TYR A 1 68 ? -9.343 -7.829 8.044 1.00 90.38 68 TYR A C 1
ATOM 552 O O . TYR A 1 68 ? -9.393 -6.773 7.404 1.00 90.38 68 TYR A O 1
ATOM 560 N N . GLN A 1 69 ? -8.881 -7.887 9.295 1.00 90.31 69 GLN A N 1
ATOM 561 C CA . GLN A 1 69 ? -8.266 -6.745 9.967 1.00 90.31 69 GLN A CA 1
ATOM 562 C C . GLN A 1 69 ? -7.037 -6.252 9.189 1.00 90.31 69 GLN A C 1
ATOM 564 O O . GLN A 1 69 ? -6.381 -7.014 8.480 1.00 90.31 69 GLN A O 1
ATOM 569 N N . GLU A 1 70 ? -6.716 -4.968 9.329 1.00 87.81 70 GLU A N 1
ATOM 570 C CA . GLU A 1 70 ? -5.633 -4.311 8.585 1.00 87.81 70 GLU A CA 1
ATOM 571 C C . GLU A 1 70 ? -4.267 -4.992 8.768 1.00 87.81 70 GLU A C 1
ATOM 573 O O . GLU A 1 70 ? -3.543 -5.188 7.795 1.00 87.81 70 GLU A O 1
ATOM 578 N N . THR A 1 71 ? -3.953 -5.444 9.984 1.00 89.12 71 THR A N 1
ATOM 579 C CA . THR A 1 71 ? -2.719 -6.186 10.290 1.00 89.12 71 THR A CA 1
ATOM 580 C C . THR A 1 71 ? -2.630 -7.498 9.513 1.00 89.12 71 THR A C 1
ATOM 582 O O . THR A 1 71 ? -1.614 -7.780 8.880 1.00 89.12 71 THR A O 1
ATOM 585 N N . LEU A 1 72 ? -3.719 -8.271 9.486 1.00 90.75 72 LEU A N 1
ATOM 586 C CA . LEU A 1 72 ? -3.789 -9.532 8.750 1.00 90.75 72 LEU A CA 1
ATOM 587 C C . LEU A 1 72 ? -3.742 -9.312 7.232 1.00 90.75 72 LEU A C 1
ATOM 589 O O . LEU A 1 72 ? -3.122 -10.100 6.520 1.00 90.75 72 LEU A O 1
ATOM 593 N N . ARG A 1 73 ? -4.359 -8.235 6.734 1.00 91.50 73 ARG A N 1
ATOM 594 C CA . ARG A 1 73 ? -4.274 -7.823 5.324 1.00 91.50 73 ARG A CA 1
ATOM 595 C C . ARG A 1 73 ? -2.831 -7.512 4.918 1.00 91.50 73 ARG A C 1
ATOM 597 O O . ARG A 1 73 ? -2.353 -8.064 3.930 1.00 91.50 73 ARG A O 1
ATOM 604 N N . ALA A 1 74 ? -2.114 -6.729 5.725 1.00 90.00 74 ALA A N 1
ATOM 605 C CA . ALA A 1 74 ? -0.705 -6.420 5.487 1.00 90.00 74 ALA A CA 1
ATOM 606 C C . ALA A 1 74 ? 0.180 -7.683 5.494 1.00 90.00 74 ALA A C 1
ATOM 608 O O . ALA A 1 74 ? 1.004 -7.874 4.595 1.00 90.00 74 ALA A O 1
ATOM 609 N N . ASP A 1 75 ? -0.024 -8.586 6.459 1.00 91.94 75 ASP A N 1
ATOM 610 C CA . ASP A 1 75 ? 0.691 -9.867 6.515 1.00 91.94 75 ASP A CA 1
ATOM 611 C C . ASP A 1 75 ? 0.385 -10.760 5.303 1.00 91.94 75 ASP A C 1
ATOM 613 O O . ASP A 1 75 ? 1.280 -11.437 4.779 1.00 91.94 75 ASP A O 1
ATOM 617 N N . TRP A 1 76 ? -0.869 -10.756 4.839 1.00 94.50 76 TRP A N 1
ATOM 618 C CA . TRP A 1 76 ? -1.316 -11.502 3.666 1.00 94.50 76 TRP A CA 1
ATOM 619 C C . TRP A 1 76 ? -0.661 -10.992 2.384 1.00 94.50 76 TRP A C 1
ATOM 621 O O . TRP A 1 76 ? -0.078 -11.781 1.638 1.00 94.50 76 TRP A O 1
ATOM 631 N N . ASP A 1 77 ? -0.683 -9.681 2.151 1.00 92.31 77 ASP A N 1
ATOM 632 C CA . ASP A 1 77 ? -0.047 -9.064 0.985 1.00 92.31 77 ASP A CA 1
ATOM 633 C C . ASP A 1 77 ? 1.464 -9.309 0.979 1.00 92.31 77 ASP A C 1
ATOM 635 O O . ASP A 1 77 ? 2.047 -9.720 -0.030 1.00 92.31 77 ASP A O 1
ATOM 639 N N . GLN A 1 78 ? 2.108 -9.170 2.139 1.00 92.38 78 GLN A N 1
ATOM 640 C CA . GLN A 1 78 ? 3.530 -9.454 2.283 1.00 92.38 78 GLN A CA 1
ATOM 641 C C . GLN A 1 78 ? 3.852 -10.931 2.009 1.00 92.38 78 GLN A C 1
ATOM 643 O O . GLN A 1 78 ? 4.901 -11.246 1.433 1.00 92.38 78 GLN A O 1
ATOM 648 N N . ALA A 1 79 ? 2.976 -11.853 2.415 1.00 93.38 79 ALA A N 1
ATOM 649 C CA . ALA A 1 79 ? 3.106 -13.272 2.110 1.00 93.38 79 ALA A CA 1
ATOM 650 C C . ALA A 1 79 ? 2.880 -13.569 0.618 1.00 93.38 79 ALA A C 1
ATOM 652 O O . ALA A 1 79 ? 3.624 -14.378 0.056 1.00 93.38 79 ALA A O 1
ATOM 653 N N . MET A 1 80 ? 1.931 -12.891 -0.036 1.00 93.81 80 MET A N 1
ATOM 654 C CA . MET A 1 80 ? 1.696 -12.987 -1.481 1.00 93.81 80 MET A CA 1
ATOM 655 C C . MET A 1 80 ? 2.916 -12.537 -2.284 1.00 93.81 80 MET A C 1
ATOM 657 O O . MET A 1 80 ? 3.352 -13.259 -3.183 1.00 93.81 80 MET A O 1
ATOM 661 N N . ILE A 1 81 ? 3.532 -11.410 -1.922 1.00 92.56 81 ILE A N 1
ATOM 662 C CA . ILE A 1 81 ? 4.749 -10.933 -2.593 1.00 92.56 81 ILE A CA 1
ATOM 663 C C . ILE A 1 81 ? 5.930 -11.867 -2.354 1.00 92.56 81 ILE A C 1
ATOM 665 O O . ILE A 1 81 ? 6.594 -12.258 -3.310 1.00 92.56 81 ILE A O 1
ATOM 669 N N . ARG A 1 82 ? 6.136 -12.348 -1.122 1.00 90.75 82 ARG A N 1
ATOM 670 C CA . ARG A 1 82 ? 7.175 -13.359 -0.841 1.00 90.75 82 ARG A CA 1
ATOM 671 C C . ARG A 1 82 ? 6.964 -14.652 -1.627 1.00 90.75 82 ARG A C 1
ATOM 673 O O . ARG A 1 82 ? 7.928 -15.326 -1.989 1.00 90.75 82 ARG A O 1
ATOM 680 N N . TRP A 1 83 ? 5.713 -15.045 -1.866 1.00 92.88 83 TRP A N 1
ATOM 681 C CA . TRP A 1 83 ? 5.408 -16.176 -2.738 1.00 92.88 83 TRP A CA 1
ATOM 682 C C . TRP A 1 83 ? 5.754 -15.857 -4.198 1.00 92.88 83 TRP A C 1
ATOM 684 O O . TRP A 1 83 ? 6.368 -16.687 -4.870 1.00 92.88 83 TRP A O 1
ATOM 694 N N . ALA A 1 84 ? 5.419 -14.660 -4.678 1.00 88.75 84 ALA A N 1
ATOM 695 C CA . ALA A 1 84 ? 5.702 -14.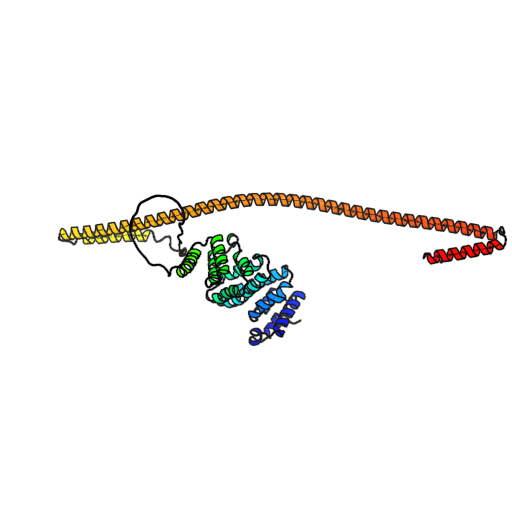214 -6.039 1.00 88.75 84 ALA A CA 1
ATOM 696 C C . ALA A 1 84 ? 7.215 -14.112 -6.322 1.00 88.75 84 ALA A C 1
ATOM 698 O O . ALA A 1 84 ? 7.679 -14.608 -7.346 1.00 88.75 84 ALA A O 1
ATOM 699 N N . GLU A 1 85 ? 8.006 -13.582 -5.385 1.00 88.19 85 GLU A N 1
ATOM 700 C CA . GLU A 1 85 ? 9.478 -13.511 -5.448 1.00 88.19 85 GLU A CA 1
ATOM 701 C C . GLU A 1 85 ? 10.138 -14.889 -5.609 1.00 88.19 85 GLU A C 1
ATOM 703 O O . GLU A 1 85 ? 11.086 -15.048 -6.381 1.00 88.19 85 GLU A O 1
ATOM 708 N N . LYS A 1 86 ? 9.598 -15.916 -4.941 1.00 86.00 86 LYS A N 1
ATOM 709 C CA . LYS A 1 86 ? 10.059 -17.310 -5.083 1.00 86.00 86 LYS A CA 1
ATOM 710 C C . LYS A 1 86 ? 9.723 -17.930 -6.442 1.00 86.00 86 LYS A C 1
ATOM 712 O O . LYS A 1 86 ? 10.256 -18.985 -6.772 1.00 86.00 86 LYS A O 1
ATOM 717 N N . ASN A 1 87 ? 8.836 -17.307 -7.215 1.00 81.62 87 ASN A N 1
ATOM 718 C CA . ASN A 1 87 ? 8.378 -17.771 -8.524 1.00 81.62 87 ASN A CA 1
ATOM 719 C C . ASN A 1 87 ? 8.823 -16.808 -9.644 1.00 81.62 87 ASN A C 1
ATOM 721 O O . ASN A 1 87 ? 8.073 -16.550 -10.582 1.00 81.62 87 ASN A O 1
ATOM 725 N N . THR A 1 88 ? 10.045 -16.281 -9.558 1.00 72.31 88 THR A N 1
ATOM 726 C CA . THR A 1 88 ? 10.650 -15.394 -10.568 1.00 72.31 88 THR A CA 1
ATOM 727 C C . THR A 1 88 ? 11.376 -16.177 -11.678 1.00 72.31 88 THR A C 1
ATOM 729 O O . THR A 1 88 ? 11.512 -17.403 -11.631 1.00 72.31 88 THR A O 1
ATOM 732 N N . GLY A 1 89 ? 11.794 -15.497 -12.753 1.00 70.38 89 GLY A N 1
ATOM 733 C CA . GLY A 1 89 ? 12.445 -16.128 -13.910 1.00 70.38 89 GLY A CA 1
ATOM 734 C C . GLY A 1 89 ? 11.448 -16.815 -14.852 1.00 70.38 89 GLY A C 1
ATOM 735 O O . GLY A 1 89 ? 10.507 -16.186 -15.315 1.00 70.38 89 GLY A O 1
ATOM 736 N N . LYS A 1 90 ? 11.606 -18.118 -15.143 1.00 62.72 90 LYS A N 1
ATOM 737 C CA . LYS A 1 90 ? 10.694 -18.868 -16.048 1.00 62.72 90 LYS A CA 1
ATOM 738 C C . LYS A 1 90 ? 9.244 -18.961 -15.542 1.00 62.72 90 LYS A C 1
ATOM 740 O O . LYS A 1 90 ? 8.363 -19.355 -16.301 1.00 62.72 90 LYS A O 1
ATOM 745 N N . LEU A 1 91 ? 9.016 -18.651 -14.266 1.00 62.50 91 LEU A N 1
ATOM 746 C CA . LEU A 1 91 ? 7.710 -18.669 -13.609 1.00 62.50 91 LEU A CA 1
ATOM 747 C C . LEU A 1 91 ? 7.134 -17.258 -13.391 1.00 62.50 91 LEU A C 1
ATOM 749 O O . LEU A 1 91 ? 6.051 -17.158 -12.815 1.00 62.50 91 LEU A O 1
ATOM 753 N N . SER A 1 92 ? 7.788 -16.200 -13.899 1.00 71.31 92 SER A N 1
ATOM 754 C CA . SER A 1 92 ? 7.335 -14.798 -13.813 1.00 71.31 92 SER A CA 1
ATOM 755 C C . SER A 1 92 ? 5.865 -14.661 -14.205 1.00 71.31 92 SER A C 1
ATOM 757 O O . SER A 1 92 ? 5.056 -14.166 -13.427 1.00 71.31 92 SER A O 1
ATOM 759 N N . THR A 1 93 ? 5.479 -15.238 -15.346 1.00 77.56 93 THR A N 1
ATOM 760 C CA . THR A 1 93 ? 4.103 -15.222 -15.853 1.00 77.56 93 THR A CA 1
ATOM 761 C C . THR A 1 93 ? 3.113 -15.835 -14.857 1.00 77.56 93 THR A C 1
ATOM 763 O O . THR A 1 93 ? 2.008 -15.326 -14.703 1.00 77.56 93 THR A O 1
ATOM 766 N N . ARG A 1 94 ? 3.498 -16.894 -14.124 1.00 82.06 94 ARG A N 1
ATOM 767 C CA . ARG A 1 94 ? 2.639 -17.555 -13.122 1.00 82.06 94 ARG A CA 1
ATOM 768 C C . ARG A 1 94 ? 2.360 -16.652 -11.919 1.00 82.06 94 ARG A C 1
ATOM 770 O O . ARG A 1 94 ? 1.271 -16.734 -11.341 1.00 82.06 94 ARG A O 1
ATOM 777 N N . ALA A 1 95 ? 3.338 -15.849 -11.522 1.00 85.38 95 ALA A N 1
ATOM 778 C CA . ALA A 1 95 ? 3.166 -14.867 -10.467 1.00 85.38 95 ALA A CA 1
ATOM 779 C C . ALA A 1 95 ? 2.394 -13.640 -10.983 1.00 85.38 95 ALA A C 1
ATOM 781 O O . ALA A 1 95 ? 1.417 -13.238 -10.354 1.00 85.38 95 ALA A O 1
ATOM 782 N N . THR A 1 96 ? 2.705 -13.138 -12.182 1.00 84.38 96 THR A N 1
ATOM 783 C CA . THR A 1 96 ? 2.024 -11.979 -12.781 1.00 84.38 96 THR A CA 1
ATOM 784 C C . THR A 1 96 ? 0.521 -12.195 -12.973 1.00 84.38 96 THR A C 1
ATOM 786 O O . THR A 1 96 ? -0.258 -11.335 -12.568 1.00 84.38 96 THR A O 1
ATOM 789 N N . ILE A 1 97 ? 0.085 -13.365 -13.470 1.00 87.19 97 ILE A N 1
ATOM 790 C CA . ILE A 1 97 ? -1.353 -13.690 -13.626 1.00 87.19 97 ILE A CA 1
ATOM 791 C C . ILE A 1 97 ? -2.129 -13.683 -12.297 1.00 87.19 97 ILE A C 1
ATOM 793 O O . ILE A 1 97 ? -3.355 -13.687 -12.312 1.00 87.19 97 ILE A O 1
ATOM 797 N N . ARG A 1 98 ? -1.438 -13.725 -11.148 1.00 90.25 98 ARG A N 1
ATOM 798 C CA . ARG A 1 98 ? -2.045 -13.664 -9.809 1.00 90.25 98 ARG A CA 1
ATOM 799 C C . ARG A 1 98 ? -1.956 -12.270 -9.208 1.00 90.25 98 ARG A C 1
ATOM 801 O O . ARG A 1 98 ? -2.928 -11.837 -8.612 1.00 90.25 98 ARG A O 1
ATOM 808 N N . ILE A 1 99 ? -0.840 -11.564 -9.385 1.00 90.38 99 ILE A N 1
ATOM 809 C CA . ILE A 1 99 ? -0.660 -10.212 -8.837 1.00 90.38 99 ILE A CA 1
ATOM 810 C C . ILE A 1 99 ? -1.531 -9.179 -9.565 1.00 90.38 99 ILE A C 1
ATOM 812 O O . ILE A 1 99 ? -2.103 -8.304 -8.922 1.00 90.38 99 ILE A O 1
ATOM 816 N N . VAL A 1 100 ? -1.705 -9.293 -10.885 1.00 88.12 100 VAL A N 1
ATOM 817 C CA . VAL A 1 100 ? -2.528 -8.340 -11.650 1.00 88.12 100 VAL A CA 1
ATOM 818 C C . VAL A 1 100 ? -3.986 -8.281 -11.153 1.00 88.12 100 VAL A C 1
ATOM 820 O O . VAL A 1 100 ? -4.456 -7.178 -10.863 1.00 88.12 100 VAL A O 1
ATOM 823 N N . PRO A 1 101 ? -4.701 -9.413 -10.969 1.00 88.88 101 PRO A N 1
ATOM 824 C CA . PRO A 1 101 ? -6.038 -9.400 -10.373 1.00 88.88 101 PRO A CA 1
ATOM 825 C C . PRO A 1 101 ? -6.102 -8.777 -8.974 1.00 88.88 101 PRO A C 1
ATOM 827 O O . PRO A 1 101 ? -7.110 -8.160 -8.644 1.00 88.88 101 PRO A O 1
ATOM 830 N N . ILE A 1 102 ? -5.047 -8.903 -8.159 1.00 91.56 102 ILE A N 1
ATOM 831 C CA . ILE A 1 102 ? -4.999 -8.300 -6.815 1.00 91.56 102 ILE A CA 1
ATOM 832 C C . ILE A 1 102 ? -5.070 -6.783 -6.920 1.00 91.56 102 ILE A C 1
ATOM 834 O O . ILE A 1 102 ? -5.923 -6.165 -6.287 1.00 91.56 102 ILE A O 1
ATOM 838 N N . ILE A 1 103 ? -4.217 -6.193 -7.760 1.00 89.25 103 ILE A N 1
ATOM 839 C CA . ILE A 1 103 ? -4.199 -4.743 -7.980 1.00 89.25 103 ILE A CA 1
ATOM 840 C C . ILE A 1 103 ? -5.552 -4.285 -8.506 1.00 89.25 103 ILE A C 1
ATOM 842 O O . ILE A 1 103 ? -6.117 -3.332 -7.981 1.00 89.25 103 ILE A O 1
ATOM 846 N N . GLN A 1 104 ? -6.099 -4.994 -9.493 1.00 87.94 104 GLN A N 1
ATOM 847 C CA . GLN A 1 104 ? -7.386 -4.653 -10.085 1.00 87.94 104 GLN A CA 1
ATOM 848 C C . GLN A 1 104 ? -8.510 -4.615 -9.034 1.00 87.94 104 GLN A C 1
ATOM 850 O O . GLN A 1 104 ? -9.259 -3.644 -8.954 1.00 87.94 104 GLN A O 1
ATOM 855 N N . MET A 1 105 ? -8.616 -5.654 -8.200 1.00 89.94 105 MET A N 1
ATOM 856 C CA . MET A 1 105 ? -9.654 -5.721 -7.169 1.00 89.94 105 MET A CA 1
ATOM 857 C C . MET A 1 105 ? -9.426 -4.690 -6.063 1.00 89.94 105 MET A C 1
ATOM 859 O O . MET A 1 105 ? -10.386 -4.079 -5.592 1.00 89.94 105 MET A O 1
ATOM 863 N N . LYS A 1 106 ? -8.170 -4.442 -5.677 1.00 90.19 106 LYS A N 1
ATOM 864 C CA . LYS A 1 106 ? -7.829 -3.403 -4.702 1.00 90.19 106 LYS A CA 1
ATOM 865 C C . LYS A 1 106 ? -8.174 -2.006 -5.201 1.00 90.19 106 LYS A C 1
ATOM 867 O O . LYS A 1 106 ? -8.853 -1.284 -4.480 1.00 90.19 106 LYS A O 1
ATOM 872 N N . LEU A 1 107 ? -7.808 -1.642 -6.430 1.00 87.50 107 LEU A N 1
ATOM 873 C CA . LEU A 1 107 ? -8.078 -0.311 -6.995 1.00 87.50 107 LEU A CA 1
ATOM 874 C C . LEU A 1 107 ? -9.556 0.097 -6.888 1.00 87.50 107 LEU A C 1
ATOM 876 O O . LEU A 1 107 ? -9.849 1.244 -6.534 1.00 87.50 107 LEU A O 1
ATOM 880 N N . SER A 1 108 ? -10.464 -0.865 -7.087 1.00 86.12 108 SER A N 1
ATOM 881 C CA . SER A 1 108 ? -11.911 -0.640 -7.001 1.00 86.12 108 SER A CA 1
ATOM 882 C C . SER A 1 108 ? -12.414 -0.244 -5.604 1.00 86.12 108 SER A C 1
ATOM 884 O O . SER A 1 108 ? -13.471 0.376 -5.492 1.00 86.12 108 SER A O 1
ATOM 886 N N . LYS A 1 109 ? -11.678 -0.572 -4.529 1.00 86.38 109 LYS A N 1
ATOM 887 C CA . LYS A 1 109 ? -12.109 -0.337 -3.137 1.00 86.38 109 LYS A CA 1
ATOM 888 C C . LYS A 1 109 ? -11.198 0.586 -2.329 1.00 86.38 109 LYS A C 1
ATOM 890 O O . LYS A 1 109 ? -11.677 1.217 -1.392 1.00 86.38 109 LYS A O 1
ATOM 895 N N . ILE A 1 110 ? -9.913 0.679 -2.667 1.00 84.69 110 ILE A N 1
ATOM 896 C CA . ILE A 1 110 ? -8.955 1.515 -1.931 1.00 84.69 110 ILE A CA 1
ATOM 897 C C . ILE A 1 110 ? -9.193 3.005 -2.190 1.00 84.69 110 ILE A C 1
ATOM 899 O O . ILE A 1 110 ? -9.603 3.423 -3.283 1.00 84.69 110 ILE A O 1
ATOM 903 N N . THR A 1 111 ? -8.890 3.813 -1.177 1.00 79.75 111 THR A N 1
ATOM 904 C CA . THR A 1 111 ? -8.917 5.281 -1.247 1.00 79.75 111 THR A CA 1
ATOM 905 C C . THR A 1 111 ? -7.560 5.855 -1.640 1.00 79.75 111 THR A C 1
ATOM 907 O O . THR A 1 111 ? -7.509 6.875 -2.324 1.00 79.75 111 THR A O 1
ATOM 910 N N . SER A 1 112 ? -6.468 5.183 -1.262 1.00 79.69 112 SER A N 1
ATOM 911 C CA . SER A 1 112 ? -5.097 5.583 -1.572 1.00 79.69 112 SER A CA 1
ATOM 912 C C . SER A 1 112 ? -4.390 4.542 -2.430 1.00 79.69 112 SER A C 1
ATOM 914 O O . SER A 1 112 ? -4.460 3.343 -2.164 1.00 79.69 112 SER A O 1
ATOM 916 N N . ILE A 1 113 ? -3.628 5.007 -3.424 1.00 80.75 113 ILE A N 1
ATOM 917 C CA . ILE A 1 113 ? -2.783 4.143 -4.256 1.00 80.75 113 ILE A CA 1
ATOM 918 C C . ILE A 1 113 ? -1.658 3.467 -3.448 1.00 80.75 113 ILE A C 1
ATOM 920 O O . ILE A 1 113 ? -1.086 2.467 -3.882 1.00 80.75 113 ILE A O 1
ATOM 924 N N . ASN A 1 114 ? -1.382 3.959 -2.234 1.00 80.81 114 ASN A N 1
ATOM 925 C CA . ASN A 1 114 ? -0.353 3.403 -1.362 1.00 80.81 114 ASN A CA 1
ATOM 926 C C . ASN A 1 114 ? -0.625 1.944 -0.952 1.00 80.81 114 ASN A C 1
ATOM 928 O O . ASN A 1 114 ? 0.319 1.187 -0.740 1.00 80.81 114 ASN A O 1
ATOM 932 N N . GLU A 1 115 ? -1.890 1.518 -0.924 1.00 82.31 115 GLU A N 1
ATOM 933 C CA . GLU A 1 115 ? -2.302 0.152 -0.558 1.00 82.31 115 GLU A CA 1
ATOM 934 C C . GLU A 1 115 ? -1.991 -0.918 -1.628 1.00 82.31 115 GLU A C 1
ATOM 936 O O . GLU A 1 115 ? -2.119 -2.116 -1.360 1.00 82.31 115 GLU A O 1
ATOM 941 N N . VAL A 1 116 ? -1.589 -0.504 -2.837 1.00 86.19 116 VAL A N 1
ATOM 942 C CA . VAL A 1 116 ? -1.155 -1.400 -3.934 1.00 86.19 116 VAL A CA 1
ATOM 943 C C . VAL A 1 116 ? 0.314 -1.205 -4.316 1.00 86.19 116 VAL A C 1
ATOM 945 O O . VAL A 1 116 ? 0.795 -1.763 -5.306 1.00 86.19 116 VAL A O 1
ATOM 948 N N . LEU A 1 117 ? 1.057 -0.393 -3.553 1.00 82.69 117 LEU A N 1
ATOM 949 C CA . LEU A 1 117 ? 2.460 -0.093 -3.847 1.00 82.69 117 LEU A CA 1
ATOM 950 C C . LEU A 1 117 ? 3.341 -1.337 -3.846 1.00 82.69 117 LEU A C 1
ATOM 952 O O . LEU A 1 117 ? 4.272 -1.426 -4.644 1.00 82.69 117 LEU A O 1
ATOM 956 N N . LEU A 1 118 ? 3.075 -2.277 -2.942 1.00 84.56 118 LEU A N 1
ATOM 957 C CA . LEU A 1 118 ? 3.875 -3.486 -2.783 1.00 84.56 118 LEU A CA 1
ATOM 958 C C . LEU A 1 118 ? 3.805 -4.351 -4.056 1.00 84.56 118 LEU A C 1
ATOM 960 O O . LEU A 1 118 ? 4.827 -4.795 -4.580 1.00 84.56 118 LEU A O 1
ATOM 964 N N . GLU A 1 119 ? 2.601 -4.519 -4.597 1.00 88.44 119 GLU A N 1
ATOM 965 C CA . GLU A 1 119 ? 2.309 -5.255 -5.822 1.00 88.44 119 GLU A CA 1
ATOM 966 C C . GLU A 1 119 ? 2.830 -4.535 -7.063 1.00 88.44 119 GLU A C 1
ATOM 968 O O . GLU A 1 119 ? 3.443 -5.164 -7.927 1.00 88.44 119 GLU A O 1
ATOM 973 N N . LEU A 1 120 ? 2.635 -3.215 -7.141 1.00 84.06 120 LEU A N 1
ATOM 974 C CA . LEU A 1 120 ? 3.129 -2.401 -8.251 1.00 84.06 120 LEU A CA 1
ATOM 975 C C . LEU A 1 120 ? 4.661 -2.418 -8.333 1.00 84.06 120 LEU A C 1
ATOM 977 O O . LEU A 1 120 ? 5.209 -2.549 -9.427 1.00 84.06 120 LEU A O 1
ATOM 981 N N . ARG A 1 121 ? 5.356 -2.361 -7.189 1.00 82.44 121 ARG A N 1
ATOM 982 C CA . ARG A 1 121 ? 6.822 -2.500 -7.119 1.00 82.44 121 ARG A CA 1
ATOM 983 C C . ARG A 1 121 ? 7.289 -3.879 -7.568 1.00 82.44 121 ARG A C 1
ATOM 985 O O . ARG A 1 121 ? 8.303 -3.998 -8.253 1.00 82.44 121 ARG A O 1
ATOM 992 N N . TRP A 1 122 ? 6.570 -4.932 -7.185 1.00 85.94 122 TRP A N 1
ATOM 993 C CA . TRP A 1 122 ? 6.912 -6.279 -7.628 1.00 85.94 122 TRP A CA 1
ATOM 994 C C . TRP A 1 122 ? 6.741 -6.424 -9.146 1.00 85.94 122 TRP A C 1
ATOM 996 O O . TRP A 1 122 ? 7.634 -6.955 -9.813 1.00 85.94 122 TRP A O 1
ATOM 1006 N N . LEU A 1 123 ? 5.639 -5.903 -9.700 1.00 83.62 123 LEU A N 1
ATOM 1007 C CA . LEU A 1 123 ? 5.371 -5.931 -11.139 1.00 83.62 123 LEU A CA 1
ATOM 1008 C C . LEU A 1 123 ? 6.384 -5.122 -11.946 1.00 83.62 123 LEU A C 1
ATOM 1010 O O . LEU A 1 123 ? 6.822 -5.609 -12.986 1.00 83.62 123 LEU A O 1
ATOM 1014 N N . SER A 1 124 ? 6.804 -3.942 -11.478 1.00 80.12 124 SER A N 1
ATOM 1015 C CA . SER A 1 124 ? 7.799 -3.139 -12.203 1.00 80.12 124 SER A CA 1
ATOM 1016 C C . SER A 1 124 ? 9.133 -3.870 -12.358 1.00 80.12 124 SER A C 1
ATOM 1018 O O . SER A 1 124 ? 9.792 -3.742 -13.385 1.00 80.12 124 SER A O 1
ATOM 1020 N N . ASN A 1 125 ? 9.510 -4.668 -11.355 1.00 78.88 125 ASN A N 1
ATOM 1021 C CA . ASN A 1 125 ? 10.803 -5.352 -11.312 1.00 78.88 125 ASN A CA 1
ATOM 1022 C C . ASN A 1 125 ? 10.796 -6.703 -12.043 1.00 78.88 125 ASN A C 1
ATOM 1024 O O . ASN A 1 125 ? 11.852 -7.189 -12.441 1.00 78.88 125 ASN A O 1
ATOM 1028 N N . ASN A 1 126 ? 9.624 -7.327 -12.196 1.00 76.94 126 ASN A N 1
ATOM 1029 C CA . ASN A 1 126 ? 9.492 -8.699 -12.703 1.00 76.94 126 ASN A CA 1
ATOM 1030 C C . ASN A 1 126 ? 8.607 -8.818 -13.952 1.00 76.94 126 ASN A C 1
ATOM 1032 O O . ASN A 1 126 ? 8.434 -9.918 -14.480 1.00 76.94 126 ASN A O 1
ATOM 1036 N N . GLY A 1 127 ? 8.040 -7.706 -14.423 1.00 67.56 127 GLY A N 1
ATOM 1037 C CA . GLY A 1 127 ? 7.254 -7.640 -15.644 1.00 67.56 127 GLY A CA 1
ATOM 1038 C C . GLY A 1 127 ? 8.107 -7.923 -16.876 1.00 67.56 127 GLY A C 1
ATOM 1039 O O . GLY A 1 127 ? 9.082 -7.225 -17.150 1.00 67.56 127 GLY A O 1
ATOM 1040 N N . ASP A 1 128 ? 7.718 -8.943 -17.637 1.00 66.75 128 ASP A N 1
ATOM 1041 C CA . ASP A 1 128 ? 8.311 -9.291 -18.923 1.00 66.75 128 ASP A CA 1
ATOM 1042 C C . ASP A 1 128 ? 7.297 -9.126 -20.063 1.00 66.75 128 ASP A C 1
ATOM 1044 O O . ASP A 1 128 ? 6.083 -9.054 -19.849 1.00 66.75 128 ASP A O 1
ATOM 1048 N N . ASP A 1 129 ? 7.790 -9.112 -21.302 1.00 65.81 129 ASP A N 1
ATOM 1049 C CA . ASP A 1 129 ? 6.941 -8.971 -22.493 1.00 65.81 129 ASP A CA 1
ATOM 1050 C C . ASP A 1 129 ? 5.940 -10.139 -22.624 1.00 65.81 129 ASP A C 1
ATOM 1052 O O . ASP A 1 129 ? 4.865 -9.996 -23.203 1.00 65.81 129 ASP A O 1
ATOM 1056 N N . ARG A 1 130 ? 6.242 -11.297 -22.016 1.00 66.81 130 ARG A N 1
ATOM 1057 C CA . ARG A 1 130 ? 5.344 -12.468 -21.965 1.00 66.81 130 ARG A CA 1
ATOM 1058 C C . ARG A 1 130 ? 4.114 -12.219 -21.094 1.00 66.81 130 ARG A C 1
ATOM 1060 O O . ARG A 1 130 ? 3.071 -12.831 -21.319 1.00 66.81 130 ARG A O 1
ATOM 1067 N N . SER A 1 131 ? 4.220 -11.307 -20.135 1.00 71.81 131 SER A N 1
ATOM 1068 C CA . SER A 1 131 ? 3.139 -10.897 -19.244 1.00 71.81 131 SER A CA 1
ATOM 1069 C C . SER A 1 131 ? 2.402 -9.640 -19.730 1.00 71.81 131 SER A C 1
ATOM 1071 O O . SER A 1 131 ? 1.445 -9.213 -19.085 1.00 71.81 131 SER A O 1
ATOM 1073 N N . ALA A 1 132 ? 2.774 -9.079 -20.891 1.00 71.62 132 ALA A N 1
ATOM 1074 C CA . ALA A 1 132 ? 2.138 -7.899 -21.492 1.00 71.62 132 ALA A CA 1
ATOM 1075 C C . ALA A 1 132 ? 0.615 -8.031 -21.634 1.00 71.62 132 ALA A C 1
ATOM 1077 O O . ALA A 1 132 ? -0.126 -7.084 -21.379 1.00 71.62 132 ALA A O 1
ATOM 1078 N N . SER A 1 133 ? 0.132 -9.228 -21.976 1.00 77.56 133 SER A N 1
ATOM 1079 C CA . SER A 1 133 ? -1.308 -9.487 -22.084 1.00 77.56 133 SER A CA 1
ATOM 1080 C C . SER A 1 133 ? -2.053 -9.348 -20.750 1.00 77.56 133 SER A C 1
ATOM 1082 O O . SER A 1 133 ? -3.202 -8.912 -20.743 1.00 77.56 133 SER A O 1
ATOM 1084 N N . GLU A 1 134 ? -1.411 -9.659 -19.621 1.00 79.12 134 GLU A N 1
ATOM 1085 C CA . GLU A 1 134 ? -1.995 -9.479 -18.288 1.00 79.12 134 GLU A CA 1
ATOM 1086 C C . GLU A 1 134 ? -1.971 -8.008 -17.874 1.00 79.12 134 GLU A C 1
ATOM 1088 O O . GLU A 1 134 ? -2.967 -7.496 -17.371 1.00 79.12 134 GLU A O 1
ATOM 1093 N N . PHE A 1 135 ? -0.891 -7.286 -18.181 1.00 76.94 135 PHE A N 1
ATOM 1094 C CA . PHE A 1 135 ? -0.831 -5.835 -17.982 1.00 76.94 135 PHE A CA 1
ATOM 1095 C C . PHE A 1 135 ? -1.941 -5.099 -18.743 1.00 76.94 135 PHE A C 1
ATOM 1097 O O . PHE A 1 135 ? -2.606 -4.231 -18.183 1.00 76.94 135 PHE A O 1
ATOM 1104 N N . MET A 1 136 ? -2.231 -5.498 -19.983 1.00 79.12 136 MET A N 1
ATOM 1105 C CA . MET A 1 136 ? -3.361 -4.936 -20.730 1.00 79.12 136 MET A CA 1
ATOM 1106 C C . MET A 1 136 ? -4.724 -5.276 -20.107 1.00 79.12 136 MET A C 1
ATOM 1108 O O . MET A 1 136 ? -5.651 -4.467 -20.183 1.00 79.12 136 MET A O 1
ATOM 1112 N N . LYS A 1 137 ? -4.881 -6.456 -19.487 1.00 82.44 137 LYS A N 1
ATOM 1113 C CA . LYS A 1 137 ? -6.122 -6.818 -18.777 1.00 82.44 137 LYS A CA 1
ATOM 1114 C C . LYS A 1 137 ? -6.358 -5.938 -17.556 1.00 82.44 137 LYS A C 1
ATOM 1116 O O . LYS A 1 137 ? -7.513 -5.607 -17.301 1.00 82.44 137 LYS A O 1
ATOM 1121 N N . LEU A 1 138 ? -5.294 -5.522 -16.860 1.00 81.94 138 LEU A N 1
ATOM 1122 C CA . LEU A 1 138 ? -5.401 -4.554 -15.765 1.00 81.94 138 LEU A CA 1
ATOM 1123 C C . LEU A 1 138 ? -6.133 -3.297 -16.240 1.00 81.94 138 LEU A C 1
ATOM 1125 O O . LEU A 1 138 ? -7.089 -2.881 -15.595 1.00 81.94 138 LEU A O 1
ATOM 1129 N N . ARG A 1 139 ? -5.752 -2.746 -17.401 1.00 82.69 139 ARG A N 1
ATOM 1130 C CA . ARG A 1 139 ? -6.444 -1.588 -17.978 1.00 82.69 139 ARG A CA 1
ATOM 1131 C C . ARG A 1 139 ? -7.875 -1.920 -18.387 1.00 82.69 139 ARG A C 1
ATOM 1133 O O . ARG A 1 139 ? -8.799 -1.241 -17.965 1.00 82.69 139 ARG A O 1
ATOM 1140 N N . LYS A 1 140 ? -8.054 -2.954 -19.216 1.00 80.88 140 LYS A N 1
ATOM 1141 C CA . LYS A 1 140 ? -9.355 -3.292 -19.827 1.00 80.88 140 LYS A CA 1
ATOM 1142 C C . LYS A 1 140 ? -10.453 -3.581 -18.805 1.00 80.88 140 LYS A C 1
ATOM 1144 O O . LYS A 1 140 ? -11.620 -3.370 -19.106 1.00 80.88 140 LYS A O 1
ATOM 1149 N N . ASN A 1 141 ? -10.078 -4.070 -17.628 1.00 82.25 141 ASN A N 1
ATOM 1150 C CA . ASN A 1 141 ? -11.022 -4.450 -16.588 1.00 82.25 141 ASN A CA 1
ATOM 1151 C C . ASN A 1 141 ? -11.079 -3.449 -15.414 1.00 82.25 141 ASN A C 1
ATOM 1153 O O . ASN A 1 141 ? -11.681 -3.767 -14.387 1.00 82.25 141 ASN A O 1
ATOM 1157 N N . SER A 1 142 ? -10.436 -2.284 -15.535 1.00 82.62 142 SER A N 1
ATOM 1158 C CA . SER A 1 142 ? -10.488 -1.206 -14.537 1.00 82.62 142 SER A CA 1
ATOM 1159 C C . SER A 1 142 ? -11.384 -0.071 -15.022 1.00 82.62 142 SER A C 1
ATOM 1161 O O . SER A 1 142 ? -11.474 0.189 -16.221 1.00 82.62 142 SER A O 1
ATOM 1163 N N . THR A 1 143 ? -12.044 0.623 -14.095 1.00 83.81 143 THR A N 1
ATOM 1164 C CA . THR A 1 143 ? -12.843 1.808 -14.438 1.00 83.81 143 THR A CA 1
ATOM 1165 C C . THR A 1 143 ? -11.956 3.048 -14.590 1.00 83.81 143 THR A C 1
ATOM 1167 O O . THR A 1 143 ? -10.827 3.079 -14.102 1.00 83.81 143 THR A O 1
ATOM 1170 N N . LEU A 1 144 ? -12.454 4.105 -15.242 1.00 77.94 144 LEU A N 1
ATOM 1171 C CA . LEU A 1 144 ? -11.702 5.358 -15.403 1.00 77.94 144 LEU A CA 1
ATOM 1172 C C . LEU A 1 144 ? -11.222 5.956 -14.055 1.00 77.94 144 LEU A C 1
ATOM 1174 O O . LEU A 1 144 ? -10.049 6.320 -13.975 1.00 77.94 144 LEU A O 1
ATOM 1178 N N . PRO A 1 145 ? -12.040 5.998 -12.978 1.00 82.44 145 PRO A N 1
ATOM 1179 C CA . PRO A 1 145 ? -11.568 6.409 -11.653 1.00 82.44 145 PRO A CA 1
ATOM 1180 C C . PRO A 1 145 ? -10.429 5.542 -11.101 1.00 82.44 145 PRO A C 1
ATOM 1182 O O . PRO A 1 145 ? -9.495 6.062 -10.496 1.00 82.44 145 PRO A O 1
ATOM 1185 N N . ASP A 1 146 ? -10.472 4.228 -11.323 1.00 83.50 146 ASP A N 1
ATOM 1186 C CA . ASP A 1 146 ? -9.431 3.303 -10.860 1.00 83.50 146 ASP A CA 1
ATOM 1187 C C . ASP A 1 146 ? -8.107 3.542 -11.595 1.00 83.50 146 ASP A C 1
ATOM 1189 O O . ASP A 1 146 ? -7.035 3.555 -10.986 1.00 83.50 146 ASP A O 1
ATOM 1193 N N . LEU A 1 147 ? -8.184 3.801 -12.903 1.00 81.06 147 LEU A N 1
ATOM 1194 C CA . LEU A 1 147 ? -7.032 4.170 -13.726 1.00 81.06 147 LEU A CA 1
ATOM 1195 C C . LEU A 1 147 ? -6.462 5.531 -13.326 1.00 81.06 147 LEU A C 1
ATOM 1197 O O . LEU A 1 147 ? -5.244 5.695 -13.295 1.00 81.06 147 LEU A O 1
ATOM 1201 N N . GLN A 1 148 ? -7.315 6.487 -12.956 1.00 81.00 148 GLN A N 1
ATOM 1202 C CA . GLN A 1 148 ? -6.873 7.778 -12.439 1.00 81.00 148 GLN A CA 1
ATOM 1203 C C . GLN A 1 148 ? -6.120 7.625 -11.111 1.00 81.00 148 GLN A C 1
ATOM 1205 O O . GLN A 1 148 ? -5.076 8.249 -10.939 1.00 81.00 148 GLN A O 1
ATOM 1210 N N . LYS A 1 149 ? -6.578 6.755 -10.196 1.00 84.19 149 LYS A N 1
ATOM 1211 C CA . LYS A 1 149 ? -5.826 6.430 -8.969 1.00 84.19 149 LYS A CA 1
ATOM 1212 C C . LYS A 1 149 ? -4.461 5.832 -9.304 1.00 84.19 149 LYS A C 1
ATOM 1214 O O . LYS A 1 149 ? -3.458 6.270 -8.746 1.00 84.19 149 LYS A O 1
ATOM 1219 N N . LEU A 1 150 ? -4.414 4.881 -10.238 1.00 81.88 150 LEU A N 1
ATOM 1220 C CA . LEU A 1 150 ? -3.172 4.248 -10.686 1.00 81.88 150 LEU A CA 1
ATOM 1221 C C . LEU A 1 150 ? -2.173 5.282 -11.240 1.00 81.88 150 LEU A C 1
ATOM 1223 O O . LEU A 1 150 ? -1.003 5.269 -10.871 1.00 81.88 150 LEU A O 1
ATOM 1227 N N . LEU A 1 151 ? -2.655 6.225 -12.051 1.00 77.94 151 LEU A N 1
ATOM 1228 C CA . LEU A 1 151 ? -1.860 7.295 -12.666 1.00 77.94 151 LEU A CA 1
ATOM 1229 C C . LEU A 1 151 ? -1.610 8.505 -11.744 1.00 77.94 151 LEU A C 1
ATOM 1231 O O . LEU A 1 151 ? -0.832 9.389 -12.087 1.00 77.94 151 LEU A O 1
ATOM 1235 N N . SER A 1 152 ? -2.230 8.569 -10.565 1.00 75.94 152 SER A N 1
ATOM 1236 C CA . SER A 1 152 ? -2.010 9.657 -9.594 1.00 75.94 152 SER A CA 1
ATOM 1237 C C . SER A 1 152 ? -0.741 9.491 -8.748 1.00 75.94 152 SER A C 1
ATOM 1239 O O . SER A 1 152 ? -0.379 10.391 -7.988 1.00 75.94 152 SER A O 1
ATOM 1241 N N . LEU A 1 153 ? -0.076 8.344 -8.883 1.00 72.25 153 LEU A N 1
ATOM 1242 C CA . LEU A 1 153 ? 1.066 7.931 -8.084 1.00 72.25 153 LEU A CA 1
ATOM 1243 C C . LEU A 1 153 ? 2.301 8.803 -8.366 1.00 72.25 153 LEU A C 1
ATOM 1245 O O . LEU A 1 153 ? 2.741 8.929 -9.510 1.00 72.25 153 LEU A O 1
ATOM 1249 N N . ASP A 1 154 ? 2.866 9.398 -7.311 1.00 65.50 154 ASP A N 1
ATOM 1250 C C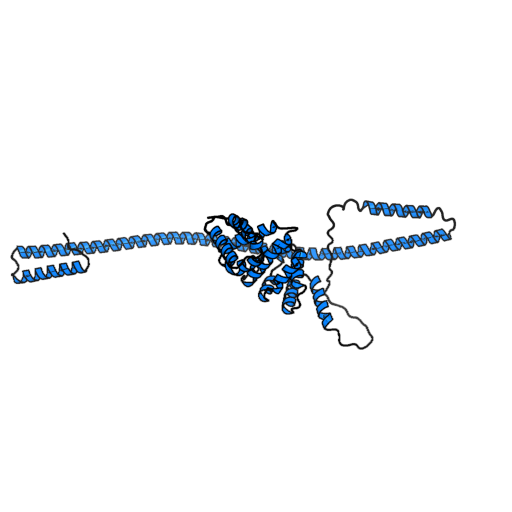A . ASP A 1 154 ? 4.079 10.213 -7.411 1.00 65.50 154 ASP A CA 1
ATOM 1251 C C . ASP A 1 154 ? 5.312 9.311 -7.554 1.00 65.50 154 ASP A C 1
ATOM 1253 O O . ASP A 1 154 ? 5.676 8.560 -6.646 1.00 65.50 154 ASP A O 1
ATOM 1257 N N . MET A 1 155 ? 5.958 9.369 -8.720 1.00 65.62 155 MET A N 1
ATOM 1258 C CA . MET A 1 155 ? 7.103 8.513 -9.027 1.00 65.62 155 MET A CA 1
ATOM 1259 C C . MET A 1 155 ? 8.417 9.005 -8.415 1.00 65.62 155 MET A C 1
ATOM 1261 O O . MET A 1 155 ? 9.433 8.321 -8.538 1.00 65.62 155 MET A O 1
ATOM 1265 N N . ASN A 1 156 ? 8.435 10.176 -7.771 1.00 61.09 156 ASN A N 1
ATOM 1266 C CA . ASN A 1 156 ? 9.636 10.690 -7.110 1.00 61.09 156 ASN A CA 1
ATOM 1267 C C . ASN A 1 156 ? 9.926 9.981 -5.778 1.00 61.09 156 ASN A C 1
ATOM 1269 O O . ASN A 1 156 ? 11.075 9.948 -5.349 1.00 61.09 156 ASN A O 1
ATOM 1273 N N . GLU A 1 157 ? 8.916 9.361 -5.161 1.00 56.09 157 GLU A N 1
ATOM 1274 C CA . GLU A 1 157 ? 9.052 8.596 -3.912 1.00 56.09 157 GLU A CA 1
ATOM 1275 C C . GLU A 1 157 ? 9.345 7.101 -4.144 1.00 56.09 157 GLU A C 1
ATOM 1277 O O . GLU A 1 157 ? 9.399 6.304 -3.201 1.00 56.09 157 GLU A O 1
ATOM 1282 N N . TRP A 1 158 ? 9.522 6.676 -5.401 1.00 61.66 158 TRP A N 1
ATOM 1283 C CA . TRP A 1 158 ? 9.780 5.274 -5.720 1.00 61.66 158 TRP A CA 1
ATOM 1284 C C . TRP A 1 158 ? 11.274 4.922 -5.678 1.00 61.66 158 TRP A C 1
ATOM 1286 O O . TRP A 1 158 ? 12.079 5.568 -6.344 1.00 61.66 158 TRP A O 1
ATOM 1296 N N . PRO A 1 159 ? 11.661 3.851 -4.955 1.00 52.28 159 PRO A N 1
ATOM 1297 C CA . PRO A 1 159 ? 13.055 3.411 -4.863 1.00 52.28 159 PRO A CA 1
ATOM 1298 C C . PRO A 1 159 ? 13.566 2.711 -6.135 1.00 52.28 159 PRO A C 1
ATOM 1300 O O . PRO A 1 159 ? 14.773 2.563 -6.310 1.00 52.28 159 PRO A O 1
ATOM 1303 N N . ASN A 1 160 ? 12.667 2.276 -7.026 1.00 57.09 160 ASN A N 1
ATOM 1304 C CA . ASN A 1 160 ? 13.024 1.661 -8.304 1.00 57.09 160 ASN A CA 1
ATOM 1305 C C . ASN A 1 160 ? 13.209 2.751 -9.370 1.00 57.09 160 ASN A C 1
ATOM 1307 O O . ASN A 1 160 ? 12.450 3.718 -9.414 1.00 57.09 160 ASN A O 1
ATOM 1311 N N . GLY A 1 161 ? 14.193 2.585 -10.257 1.00 59.47 161 GLY A N 1
ATOM 1312 C CA . GLY A 1 161 ? 14.479 3.560 -11.311 1.00 59.47 161 GLY A CA 1
ATOM 1313 C C . GLY A 1 161 ? 13.249 3.871 -12.174 1.00 59.47 161 GLY A C 1
ATOM 1314 O O . GLY A 1 161 ? 12.571 2.955 -12.646 1.00 59.47 161 GLY A O 1
ATOM 1315 N N . LYS A 1 162 ? 12.994 5.168 -12.411 1.00 68.75 162 LYS A N 1
ATOM 1316 C CA . LYS A 1 162 ? 11.838 5.703 -13.164 1.00 68.75 162 LYS A CA 1
ATOM 1317 C C . LYS A 1 162 ? 11.573 4.975 -14.492 1.00 68.75 162 LYS A C 1
ATOM 1319 O O . LYS A 1 162 ? 10.428 4.803 -14.894 1.00 68.75 162 LYS A O 1
ATOM 1324 N N . GLU A 1 163 ? 12.626 4.495 -15.146 1.00 69.44 163 GLU A N 1
ATOM 1325 C CA . GLU A 1 163 ? 12.588 3.797 -16.434 1.00 69.44 163 GLU A CA 1
ATOM 1326 C C . GLU A 1 163 ? 11.800 2.473 -16.413 1.00 69.44 163 GLU A C 1
ATOM 1328 O O . GLU A 1 163 ? 11.016 2.208 -17.324 1.00 69.44 163 GLU A O 1
ATOM 1333 N N . GLN A 1 164 ? 11.929 1.660 -15.358 1.00 70.94 164 GLN A N 1
ATOM 1334 C CA . GLN A 1 164 ? 11.195 0.388 -15.253 1.00 70.94 164 GLN A CA 1
ATOM 1335 C C . GLN A 1 164 ? 9.694 0.617 -15.066 1.00 70.94 164 GLN A C 1
ATOM 1337 O O . GLN A 1 164 ? 8.861 -0.113 -15.607 1.00 70.94 164 GLN A O 1
ATOM 1342 N N . ILE A 1 165 ? 9.352 1.680 -14.342 1.00 72.38 165 ILE A N 1
ATOM 1343 C CA . ILE A 1 165 ? 7.974 2.102 -14.120 1.00 72.38 165 ILE A CA 1
ATOM 1344 C C . ILE A 1 165 ? 7.377 2.577 -15.442 1.00 72.38 165 ILE A C 1
ATOM 1346 O O . ILE A 1 165 ? 6.338 2.073 -15.863 1.00 72.38 165 ILE A O 1
ATOM 1350 N N . PHE A 1 166 ? 8.077 3.465 -16.156 1.00 74.25 166 PHE A N 1
ATOM 1351 C CA . PHE A 1 166 ? 7.642 3.917 -17.476 1.00 74.25 166 PHE A CA 1
ATOM 1352 C C . PHE A 1 166 ? 7.471 2.762 -18.458 1.00 74.25 166 PHE A C 1
ATOM 1354 O O . PHE A 1 166 ? 6.494 2.762 -19.203 1.00 74.25 166 PHE A O 1
ATOM 1361 N N . LYS A 1 167 ? 8.348 1.752 -18.434 1.00 76.00 167 LYS A N 1
ATOM 1362 C CA . LYS A 1 167 ? 8.196 0.554 -19.268 1.00 76.00 167 LYS A CA 1
ATOM 1363 C C . LYS A 1 167 ? 6.901 -0.200 -18.949 1.00 76.00 167 LYS A C 1
ATOM 1365 O O . LYS A 1 167 ? 6.149 -0.518 -19.866 1.00 76.00 167 LYS A O 1
ATOM 1370 N N . MET A 1 168 ? 6.609 -0.444 -17.670 1.00 78.06 168 MET A N 1
ATOM 1371 C CA . MET A 1 168 ? 5.375 -1.117 -17.244 1.00 78.06 168 MET A CA 1
ATOM 1372 C C . MET A 1 168 ? 4.126 -0.328 -17.662 1.00 78.06 168 MET A C 1
ATOM 1374 O O . MET A 1 168 ? 3.228 -0.889 -18.287 1.00 78.06 168 MET A O 1
ATOM 1378 N N . TYR A 1 169 ? 4.079 0.975 -17.377 1.00 78.94 169 TYR A N 1
ATOM 1379 C CA . TYR A 1 169 ? 2.949 1.828 -17.754 1.00 78.94 169 TYR A CA 1
ATOM 1380 C C . TYR A 1 169 ? 2.795 1.955 -19.274 1.00 78.94 169 TYR A C 1
ATOM 1382 O O . TYR A 1 169 ? 1.679 1.876 -19.779 1.00 78.94 169 TYR A O 1
ATOM 1390 N N . SER A 1 170 ? 3.895 2.025 -20.024 1.00 75.81 170 SER A N 1
ATOM 1391 C CA . SER A 1 170 ? 3.845 2.008 -21.490 1.00 75.81 170 SER A CA 1
ATOM 1392 C C . SER A 1 170 ? 3.205 0.721 -22.009 1.00 75.81 170 SER A C 1
ATOM 1394 O O . SER A 1 170 ? 2.381 0.771 -22.913 1.00 75.81 170 SER A O 1
ATOM 1396 N N . ILE A 1 171 ? 3.491 -0.438 -21.411 1.00 75.50 171 ILE A N 1
ATOM 1397 C CA . ILE A 1 171 ? 2.833 -1.699 -21.791 1.00 75.50 171 ILE A CA 1
ATOM 1398 C C . ILE A 1 171 ? 1.330 -1.671 -21.456 1.00 75.50 171 ILE A C 1
ATOM 1400 O O . ILE A 1 171 ? 0.524 -2.182 -22.228 1.00 75.50 171 ILE A O 1
ATOM 1404 N N . ILE A 1 172 ? 0.938 -1.059 -20.334 1.00 75.81 172 ILE A N 1
ATOM 1405 C CA . ILE A 1 172 ? -0.469 -0.968 -19.907 1.00 75.81 172 ILE A CA 1
ATOM 1406 C C . ILE A 1 172 ? -1.280 -0.024 -20.817 1.00 75.81 172 ILE A C 1
ATOM 1408 O O . ILE A 1 172 ? -2.449 -0.298 -21.102 1.00 75.81 172 ILE A O 1
ATOM 1412 N N . PHE A 1 173 ? -0.684 1.082 -21.274 1.00 76.81 173 PHE A N 1
ATOM 1413 C CA . PHE A 1 173 ? -1.402 2.178 -21.939 1.00 76.81 173 PHE A CA 1
ATOM 1414 C C . PHE A 1 173 ? -1.116 2.334 -23.446 1.00 76.81 173 PHE A C 1
ATOM 1416 O O . PHE A 1 173 ? -1.911 2.979 -24.121 1.00 76.81 173 PHE A O 1
ATOM 1423 N N . SER A 1 174 ? -0.081 1.693 -24.004 1.00 68.62 174 SER A N 1
ATOM 1424 C CA . SER A 1 174 ? 0.348 1.876 -25.412 1.00 68.62 174 SER A CA 1
ATOM 1425 C C . SER A 1 174 ? -0.702 1.570 -26.486 1.00 68.62 174 SER A C 1
ATOM 1427 O O . SER A 1 174 ? -0.696 2.211 -27.531 1.00 68.62 174 SER A O 1
ATOM 1429 N N . ASP A 1 175 ? -1.599 0.605 -26.271 1.00 68.31 175 ASP A N 1
ATOM 1430 C CA . ASP A 1 175 ? -2.674 0.257 -27.215 1.00 68.31 175 ASP A CA 1
ATOM 1431 C C . ASP A 1 175 ? -4.018 0.933 -26.874 1.00 68.31 175 ASP A C 1
ATOM 1433 O O . ASP A 1 175 ? -5.062 0.567 -27.425 1.00 68.31 175 ASP A O 1
ATOM 1437 N N . CYS A 1 176 ? -4.035 1.883 -25.933 1.00 68.19 176 CYS A N 1
ATOM 1438 C CA . CYS A 1 176 ? -5.262 2.551 -25.520 1.00 68.19 176 CYS A CA 1
ATOM 1439 C C . CYS A 1 176 ? -5.742 3.503 -26.619 1.00 68.19 176 CYS A C 1
ATOM 1441 O O . CYS A 1 176 ? -4.994 4.376 -27.039 1.00 68.19 176 CYS A O 1
ATOM 1443 N N . LYS A 1 177 ? -6.995 3.350 -27.068 1.00 67.38 177 LYS A N 1
ATOM 1444 C CA . LYS A 1 177 ? -7.644 4.235 -28.058 1.00 67.38 177 LYS A CA 1
ATOM 1445 C C . LYS A 1 177 ? -8.648 5.213 -27.437 1.00 67.38 177 LYS A C 1
ATOM 1447 O O . LYS A 1 177 ? -9.232 6.023 -28.146 1.00 67.38 177 LYS A O 1
ATOM 1452 N N . GLU A 1 178 ? -8.906 5.103 -26.135 1.00 73.88 178 GLU A N 1
ATOM 1453 C CA . GLU A 1 178 ? -9.871 5.955 -25.436 1.00 73.88 178 GLU A CA 1
ATOM 1454 C C . GLU A 1 178 ? -9.244 7.311 -25.108 1.00 73.88 178 GLU A C 1
ATOM 1456 O O . GLU A 1 178 ? -8.277 7.379 -24.351 1.00 73.88 178 GLU A O 1
ATOM 1461 N N . GLN A 1 179 ? -9.831 8.393 -25.628 1.00 70.69 179 GLN A N 1
ATOM 1462 C CA . GLN A 1 179 ? -9.316 9.758 -25.455 1.00 70.69 179 GLN A CA 1
ATOM 1463 C C . GLN A 1 179 ? -9.170 10.179 -23.983 1.00 70.69 179 GLN A C 1
ATOM 1465 O O . GLN A 1 179 ? -8.199 10.840 -23.626 1.00 70.69 179 GLN A O 1
ATOM 1470 N N . SER A 1 180 ? -10.102 9.791 -23.107 1.00 70.25 180 SER A N 1
ATOM 1471 C CA . SER A 1 180 ? -10.057 10.116 -21.672 1.00 70.25 180 SER A CA 1
ATOM 1472 C C . SER A 1 180 ? -8.877 9.449 -20.960 1.00 70.25 180 SER A C 1
ATOM 1474 O O . SER A 1 180 ? -8.180 10.083 -20.169 1.00 70.25 180 SER A O 1
ATOM 1476 N N . THR A 1 181 ? -8.632 8.178 -21.270 1.00 73.12 181 THR A N 1
ATOM 1477 C CA . THR A 1 181 ? -7.549 7.377 -20.694 1.00 73.12 181 THR A CA 1
ATOM 1478 C C . THR A 1 181 ? -6.188 7.781 -21.272 1.00 73.12 181 THR A C 1
ATOM 1480 O O . THR A 1 181 ? -5.211 7.858 -20.528 1.00 73.12 181 THR A O 1
ATOM 1483 N N . GLN A 1 182 ? -6.127 8.120 -22.566 1.00 74.12 182 GLN A N 1
ATOM 1484 C CA . GLN A 1 182 ? -4.938 8.703 -23.197 1.00 74.12 182 GLN A CA 1
AT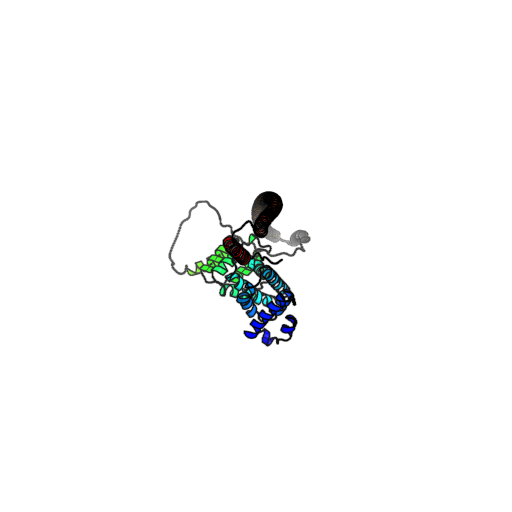OM 1485 C C . GLN A 1 182 ? -4.575 10.049 -22.567 1.00 74.12 182 GLN A C 1
ATOM 1487 O O . GLN A 1 182 ? -3.430 10.240 -22.179 1.00 74.12 182 GLN A O 1
ATOM 1492 N N . LYS A 1 183 ? -5.550 10.948 -22.370 1.00 78.75 183 LYS A N 1
ATOM 1493 C CA . LYS A 1 183 ? -5.314 12.248 -21.728 1.00 78.75 183 LYS A CA 1
ATOM 1494 C C . LYS A 1 183 ? -4.731 12.097 -20.319 1.00 78.75 183 LYS A C 1
ATOM 1496 O O . LYS A 1 183 ? -3.744 12.753 -19.998 1.00 78.75 183 LYS A O 1
ATOM 1501 N N . LEU A 1 184 ? -5.290 11.195 -19.509 1.00 77.12 184 LEU A N 1
ATOM 1502 C CA . LEU A 1 184 ? -4.764 10.872 -18.175 1.00 77.12 184 LEU A CA 1
ATOM 1503 C C . LEU A 1 184 ? -3.325 10.343 -18.232 1.00 77.12 184 LEU A C 1
ATOM 1505 O O . LEU A 1 184 ? -2.494 10.701 -17.397 1.00 77.12 184 LEU A O 1
ATOM 1509 N N . TYR A 1 185 ? -3.018 9.493 -19.213 1.00 78.88 185 TYR A N 1
ATOM 1510 C CA . TYR A 1 185 ? -1.673 8.962 -19.393 1.00 78.88 185 TYR A CA 1
ATOM 1511 C C . TYR A 1 185 ? -0.682 10.047 -19.841 1.00 78.88 185 TYR A C 1
ATOM 1513 O O . TYR A 1 185 ? 0.416 10.136 -19.294 1.00 78.88 185 TYR A O 1
ATOM 1521 N N . SER A 1 186 ? -1.080 10.938 -20.751 1.00 74.00 186 SER A N 1
ATOM 1522 C CA . SER A 1 186 ? -0.268 12.083 -21.169 1.00 74.00 186 SER A CA 1
ATOM 1523 C C . SER A 1 186 ? -0.003 13.056 -20.010 1.00 74.00 186 SER A C 1
ATOM 1525 O O . SER A 1 186 ? 1.130 13.501 -19.831 1.00 74.00 186 SER A O 1
ATOM 1527 N N . GLU A 1 187 ? -1.005 13.341 -19.170 1.00 78.19 187 GLU A N 1
ATOM 1528 C CA . GLU A 1 187 ? -0.844 14.143 -17.945 1.00 78.19 187 GLU A CA 1
ATOM 1529 C C . GLU A 1 187 ? 0.131 13.480 -16.957 1.00 78.19 187 GLU A C 1
ATOM 1531 O O . GLU A 1 187 ? 0.993 14.147 -16.379 1.00 78.19 187 GLU A O 1
ATOM 1536 N N . PHE A 1 188 ? 0.058 12.154 -16.811 1.00 78.75 188 PHE A N 1
ATOM 1537 C CA . PHE A 1 188 ? 1.004 11.379 -16.010 1.00 78.75 188 PHE A CA 1
ATOM 1538 C C . PHE A 1 188 ? 2.437 11.438 -16.561 1.00 78.75 188 PHE A C 1
ATOM 1540 O O . PHE A 1 188 ? 3.386 11.614 -15.789 1.00 78.75 188 PHE A O 1
ATOM 1547 N N . LEU A 1 189 ? 2.615 11.322 -17.882 1.00 77.19 189 LEU A N 1
ATOM 1548 C CA . LEU A 1 189 ? 3.921 11.450 -18.536 1.00 77.19 189 LEU A CA 1
ATOM 1549 C C . LEU A 1 189 ? 4.509 12.854 -18.347 1.00 77.19 189 LEU A C 1
ATOM 1551 O O . LEU A 1 189 ? 5.699 12.974 -18.042 1.00 77.19 189 LEU A O 1
ATOM 1555 N N . ALA A 1 190 ? 3.677 13.893 -18.474 1.00 72.94 190 ALA A N 1
ATOM 1556 C CA . ALA A 1 190 ? 4.070 15.287 -18.295 1.00 72.94 190 ALA A CA 1
ATOM 1557 C C . ALA A 1 190 ? 4.483 15.574 -16.844 1.00 72.94 190 ALA A C 1
ATOM 1559 O O . ALA A 1 190 ? 5.550 16.138 -16.606 1.00 72.94 190 ALA A O 1
ATOM 1560 N N . ARG A 1 191 ? 3.696 15.104 -15.865 1.00 73.88 191 ARG A N 1
ATOM 1561 C CA . ARG A 1 191 ? 3.993 15.261 -14.431 1.00 73.88 191 ARG A CA 1
ATOM 1562 C C . ARG A 1 191 ? 5.302 14.586 -14.017 1.00 73.88 191 ARG A C 1
ATOM 1564 O O . ARG A 1 191 ? 5.988 15.082 -13.129 1.00 73.88 191 ARG A O 1
ATOM 1571 N N . ASN A 1 192 ? 5.654 13.468 -14.650 1.00 70.62 192 ASN A N 1
ATOM 1572 C CA . ASN A 1 192 ? 6.836 12.681 -14.292 1.00 70.62 192 ASN A CA 1
ATOM 1573 C C . ASN A 1 192 ? 8.042 12.881 -15.236 1.00 70.62 192 ASN A C 1
ATOM 1575 O O . ASN A 1 192 ? 9.050 12.185 -15.091 1.00 70.62 192 ASN A O 1
ATOM 1579 N N . GLY A 1 193 ? 7.969 13.841 -16.167 1.00 62.53 193 GLY A N 1
ATOM 1580 C CA . GLY A 1 193 ? 9.101 14.308 -16.974 1.00 62.53 193 GLY A CA 1
ATOM 1581 C C . GLY A 1 193 ? 9.519 13.416 -18.152 1.00 62.53 193 GLY A C 1
ATOM 1582 O O . GLY A 1 193 ? 10.640 13.554 -18.641 1.00 62.53 193 GLY A O 1
ATOM 1583 N N . ASN A 1 194 ? 8.665 12.507 -18.641 1.00 60.44 194 ASN A N 1
ATOM 1584 C CA . ASN A 1 194 ? 8.986 11.655 -19.798 1.00 60.44 194 ASN A CA 1
ATOM 1585 C C . ASN A 1 194 ? 8.518 12.285 -21.123 1.00 60.44 194 ASN A C 1
ATOM 1587 O O . ASN A 1 194 ? 7.583 11.824 -21.780 1.00 60.44 194 ASN A O 1
ATOM 1591 N N . ASN A 1 195 ? 9.213 13.348 -21.531 1.00 45.84 195 ASN A N 1
ATOM 1592 C CA . ASN A 1 195 ? 8.893 14.134 -22.731 1.00 45.84 195 ASN A CA 1
ATOM 1593 C C . ASN A 1 195 ? 9.166 13.403 -24.063 1.00 45.84 195 ASN A C 1
ATOM 1595 O O . ASN A 1 195 ? 8.752 13.875 -25.119 1.00 45.84 195 ASN A O 1
ATOM 1599 N N . GLN A 1 196 ? 9.854 12.256 -24.050 1.00 47.25 196 GLN A N 1
ATOM 1600 C CA . GLN A 1 196 ? 10.154 11.473 -25.258 1.00 47.25 196 GLN A CA 1
ATOM 1601 C C . GLN A 1 196 ? 8.952 10.657 -25.761 1.00 47.25 196 GLN A C 1
ATOM 1603 O O . GLN A 1 196 ? 8.817 10.454 -26.966 1.00 47.25 196 GLN A O 1
ATOM 1608 N N . SER A 1 197 ? 8.077 10.202 -24.857 1.00 48.09 197 SER A N 1
ATOM 1609 C CA . SER A 1 197 ? 6.917 9.362 -25.209 1.00 48.09 197 SER A CA 1
ATOM 1610 C C . SER A 1 197 ? 5.711 10.199 -25.658 1.00 48.09 197 SER A C 1
ATOM 1612 O O . SER A 1 197 ? 5.020 9.821 -26.600 1.00 48.09 197 SER A O 1
ATOM 1614 N N . LEU A 1 198 ? 5.547 11.397 -25.082 1.00 44.25 198 LEU A N 1
ATOM 1615 C CA . LEU A 1 198 ? 4.533 12.391 -25.469 1.00 44.25 198 LEU A CA 1
ATOM 1616 C C . LEU A 1 198 ? 4.648 12.830 -26.940 1.00 44.25 198 LEU A C 1
ATOM 1618 O O . LEU A 1 198 ? 3.637 12.985 -27.622 1.00 44.25 198 LEU A O 1
ATOM 1622 N N . LYS A 1 199 ? 5.877 12.955 -27.464 1.00 43.16 199 LYS A N 1
ATOM 1623 C CA . LYS A 1 199 ? 6.114 13.323 -28.871 1.00 43.16 199 LYS A CA 1
ATOM 1624 C C . LYS A 1 199 ? 5.670 12.244 -29.868 1.00 43.16 199 LYS A C 1
ATOM 1626 O O . LYS A 1 199 ? 5.338 12.581 -30.997 1.00 43.16 199 LYS A O 1
ATOM 1631 N N . LYS A 1 200 ? 5.648 10.958 -29.487 1.00 46.19 200 LYS A N 1
ATOM 1632 C CA . LYS A 1 200 ? 5.157 9.874 -30.364 1.00 46.19 200 LYS A CA 1
ATOM 1633 C C . LYS A 1 200 ? 3.628 9.796 -30.403 1.00 46.19 200 LYS A C 1
ATOM 1635 O O . LYS A 1 200 ? 3.086 9.484 -31.456 1.00 46.19 200 LYS A O 1
ATOM 1640 N N . GLU A 1 201 ? 2.945 10.097 -29.299 1.00 42.78 201 GLU A N 1
ATOM 1641 C CA . GLU A 1 201 ? 1.474 10.086 -29.239 1.00 42.78 201 GLU A CA 1
ATOM 1642 C C . GLU A 1 201 ? 0.848 11.308 -29.931 1.00 42.78 201 GLU A C 1
ATOM 1644 O O . GLU A 1 201 ? -0.140 11.149 -30.643 1.00 42.78 201 GLU A O 1
ATOM 1649 N N . GLN A 1 202 ? 1.454 12.500 -29.823 1.00 40.94 202 GLN A N 1
ATOM 1650 C CA . GLN A 1 202 ? 1.001 13.685 -30.571 1.00 40.94 202 GLN A CA 1
ATOM 1651 C C . GLN A 1 202 ? 1.147 13.514 -32.087 1.00 40.94 202 GLN A C 1
ATOM 1653 O O . GLN A 1 202 ? 0.223 13.836 -32.827 1.00 40.94 202 GLN A O 1
ATOM 1658 N N . ASN A 1 203 ? 2.251 12.920 -32.551 1.00 38.16 203 ASN A N 1
ATOM 1659 C CA . ASN A 1 203 ? 2.452 12.667 -33.980 1.00 38.16 203 ASN A CA 1
ATOM 1660 C C . ASN A 1 203 ? 1.462 11.630 -34.550 1.00 38.16 203 ASN A C 1
ATOM 1662 O O . ASN A 1 203 ? 1.128 11.702 -35.725 1.00 38.16 203 ASN A O 1
ATOM 1666 N N . ALA A 1 204 ? 0.965 10.689 -33.736 1.00 39.59 204 ALA A N 1
ATOM 1667 C CA . ALA A 1 204 ? -0.033 9.706 -34.169 1.00 39.59 204 ALA A CA 1
ATOM 1668 C C . ALA A 1 204 ? -1.470 10.267 -34.200 1.00 39.59 204 ALA A C 1
ATOM 1670 O O . ALA A 1 204 ? -2.300 9.755 -34.947 1.00 39.59 204 ALA A O 1
ATOM 1671 N N . ALA A 1 205 ? -1.768 11.299 -33.403 1.00 38.12 205 ALA A N 1
ATOM 1672 C CA . ALA A 1 205 ? -3.058 11.992 -33.419 1.00 38.12 205 ALA A CA 1
ATOM 1673 C C . ALA A 1 205 ? -3.147 13.031 -34.557 1.00 38.12 205 ALA A C 1
ATOM 1675 O O . ALA A 1 205 ? -4.190 13.137 -35.204 1.00 38.12 205 ALA A O 1
ATOM 1676 N N . ASP A 1 206 ? -2.044 13.728 -34.857 1.00 32.03 206 ASP A N 1
ATOM 1677 C CA . ASP A 1 206 ? -1.963 14.727 -35.938 1.00 32.03 206 ASP A CA 1
ATOM 1678 C C . ASP A 1 206 ? -2.022 14.110 -37.351 1.00 32.03 206 ASP A C 1
ATOM 1680 O O . ASP A 1 206 ? -2.483 14.758 -38.294 1.00 32.03 206 ASP A O 1
ATOM 1684 N N . GLU A 1 207 ? -1.608 12.848 -37.526 1.00 36.53 207 GLU A N 1
ATOM 1685 C CA . GLU A 1 207 ? -1.722 12.149 -38.819 1.00 36.53 207 GLU A CA 1
ATOM 1686 C C . GLU A 1 207 ? -3.176 11.820 -39.209 1.00 36.53 207 GLU A C 1
ATOM 1688 O O . GLU A 1 207 ? -3.452 11.563 -40.380 1.00 36.53 207 GLU A O 1
ATOM 1693 N N . THR A 1 208 ? -4.128 11.900 -38.272 1.00 35.75 208 THR A N 1
ATOM 1694 C CA . THR A 1 208 ? -5.563 11.706 -38.550 1.00 35.75 208 THR A CA 1
ATOM 1695 C C . THR A 1 208 ? -6.313 12.970 -38.990 1.00 35.75 208 THR A C 1
ATOM 1697 O O . THR A 1 208 ? -7.438 12.841 -39.466 1.00 35.75 208 THR A O 1
ATOM 1700 N N . GLU A 1 209 ? -5.717 14.168 -38.901 1.00 35.56 209 GLU A N 1
ATOM 1701 C CA . GLU A 1 209 ? -6.376 15.436 -39.286 1.00 35.56 209 GLU A CA 1
ATOM 1702 C C . GLU A 1 209 ? -5.800 16.109 -40.549 1.00 35.56 209 GLU A C 1
ATOM 1704 O O . GLU A 1 209 ? -6.399 17.048 -41.067 1.00 35.56 209 GLU A O 1
ATOM 1709 N N . LYS A 1 210 ? -4.688 15.626 -41.123 1.00 32.03 210 LYS A N 1
ATOM 1710 C CA . LYS A 1 210 ? -4.051 16.242 -42.312 1.00 32.03 210 LYS A CA 1
ATOM 1711 C C . LYS A 1 210 ? -4.272 15.488 -43.623 1.00 32.03 210 LYS A C 1
ATOM 1713 O O . LYS A 1 210 ? -3.348 15.305 -44.412 1.00 32.03 210 LYS A O 1
ATOM 1718 N N . THR A 1 211 ? -5.510 15.086 -43.898 1.00 30.30 211 THR A N 1
ATOM 1719 C CA . THR A 1 211 ? -5.921 14.666 -45.250 1.00 30.30 211 THR A CA 1
ATOM 1720 C C . THR A 1 211 ? -7.030 15.546 -45.809 1.00 30.30 211 THR A C 1
ATOM 1722 O O . THR A 1 211 ? -7.993 15.040 -46.354 1.00 30.30 211 THR A O 1
ATOM 1725 N N . GLU A 1 212 ? -6.901 16.870 -45.722 1.00 35.47 212 GLU A N 1
ATOM 1726 C CA . GLU A 1 212 ? -7.634 17.765 -46.621 1.00 35.47 212 GLU A CA 1
ATOM 1727 C C . GLU A 1 212 ? -6.970 19.148 -46.674 1.00 35.47 212 GLU A C 1
ATOM 1729 O O . GLU A 1 212 ? -6.926 19.861 -45.679 1.00 35.47 212 GLU A O 1
ATOM 1734 N N . GLN A 1 213 ? -6.473 19.483 -47.873 1.00 28.09 213 GLN A N 1
ATOM 1735 C CA . GLN A 1 213 ? -6.174 20.807 -48.455 1.00 28.09 213 GLN A CA 1
ATOM 1736 C C . GLN A 1 213 ? -4.747 20.946 -49.012 1.00 28.09 213 GLN A C 1
ATOM 1738 O O . GLN A 1 213 ? -3.789 21.302 -48.335 1.00 28.09 213 GLN A O 1
ATOM 1743 N N . ASN A 1 214 ? -4.662 20.678 -50.319 1.00 29.03 214 ASN A N 1
ATOM 1744 C CA . ASN A 1 214 ? -3.627 21.154 -51.233 1.00 29.03 214 ASN A CA 1
ATOM 1745 C C . ASN A 1 214 ? -3.874 22.627 -51.609 1.00 29.03 214 ASN A C 1
ATOM 1747 O O . ASN A 1 214 ? -5.029 22.998 -51.818 1.00 29.03 214 ASN A O 1
ATOM 1751 N N . GLY A 1 215 ? -2.794 23.378 -51.867 1.00 26.52 215 GLY A N 1
ATOM 1752 C CA . GLY A 1 215 ? -2.783 24.479 -52.847 1.00 26.52 215 GLY A CA 1
ATOM 1753 C C . GLY A 1 215 ? -1.865 25.669 -52.525 1.00 26.52 215 GLY A C 1
ATOM 1754 O O . GLY A 1 215 ? -2.226 26.443 -51.653 1.00 26.52 215 GLY A O 1
ATOM 1755 N N . GLU A 1 216 ? -0.751 25.791 -53.280 1.00 27.59 216 GLU A N 1
ATOM 1756 C CA . GLU A 1 216 ? -0.104 27.023 -53.830 1.00 27.59 216 GLU A CA 1
ATOM 1757 C C . GLU A 1 216 ? 0.253 28.211 -52.893 1.00 27.59 216 GLU A C 1
ATOM 1759 O O . GLU A 1 216 ? -0.490 28.566 -51.997 1.00 27.59 216 GLU A O 1
ATOM 1764 N N . GLU A 1 217 ? 1.309 29.019 -53.045 1.00 25.17 217 GLU A N 1
ATOM 1765 C CA . GLU A 1 217 ? 2.577 29.064 -53.786 1.00 25.17 217 GLU A CA 1
ATOM 1766 C C . GLU A 1 217 ? 3.346 30.309 -53.237 1.00 25.17 217 GLU A C 1
ATOM 1768 O O . GLU A 1 217 ? 2.735 31.330 -52.937 1.00 25.17 217 GLU A O 1
ATOM 1773 N N . ASN A 1 218 ? 4.681 30.228 -53.170 1.00 26.80 218 ASN A N 1
ATOM 1774 C CA . ASN A 1 218 ? 5.694 31.299 -53.309 1.00 26.80 218 ASN A CA 1
ATOM 1775 C C . ASN A 1 218 ? 5.958 32.457 -52.290 1.00 26.80 218 ASN A C 1
ATOM 1777 O O . ASN A 1 218 ? 5.143 33.332 -52.033 1.00 26.80 218 ASN A O 1
ATOM 1781 N N . LEU A 1 219 ? 7.265 32.534 -51.949 1.00 29.00 219 LEU A N 1
ATOM 1782 C CA . LEU A 1 219 ? 8.170 33.707 -51.839 1.00 29.00 219 LEU A CA 1
ATOM 1783 C C . LEU A 1 219 ? 8.012 34.753 -50.708 1.00 29.00 219 LEU A C 1
ATOM 1785 O O . LEU A 1 219 ? 7.210 35.671 -50.810 1.00 29.00 219 LEU A O 1
ATOM 1789 N N . LEU A 1 220 ? 8.953 34.709 -49.744 1.00 24.80 220 LEU A N 1
ATOM 1790 C CA . LEU A 1 220 ? 9.935 35.759 -49.354 1.00 24.80 220 LEU A CA 1
ATOM 1791 C C . LEU A 1 220 ? 10.294 35.693 -47.851 1.00 24.80 220 LEU A C 1
ATOM 1793 O O . LEU A 1 220 ? 9.437 35.765 -46.980 1.00 24.80 220 LEU A O 1
ATOM 1797 N N . LEU A 1 221 ? 11.597 35.611 -47.557 1.00 29.78 221 LEU A N 1
ATOM 1798 C CA . LEU A 1 221 ? 12.214 36.003 -46.273 1.00 29.78 221 LEU A CA 1
ATOM 1799 C C . LEU A 1 221 ? 12.262 37.550 -46.196 1.00 29.78 221 LEU A C 1
ATOM 1801 O O . LEU A 1 221 ? 12.386 38.158 -47.264 1.00 29.78 221 LEU A O 1
ATOM 1805 N N . PRO A 1 222 ? 12.229 38.209 -45.006 1.00 35.25 222 PRO A N 1
ATOM 1806 C CA . PRO A 1 222 ? 13.342 38.121 -44.042 1.00 35.25 222 PRO A CA 1
ATOM 1807 C C . PRO A 1 222 ? 13.039 38.277 -42.524 1.00 35.25 222 PRO A C 1
ATOM 1809 O O . PRO A 1 222 ? 12.068 38.891 -42.110 1.00 35.25 222 PRO A O 1
ATOM 1812 N N . GLN A 1 223 ? 13.985 37.743 -41.732 1.00 29.94 223 GLN A N 1
ATOM 1813 C CA . GLN A 1 223 ? 14.513 38.178 -40.417 1.00 29.94 223 GLN A CA 1
ATOM 1814 C C . GLN A 1 223 ? 13.589 38.794 -39.340 1.00 29.94 223 GLN A C 1
ATOM 1816 O O . GLN A 1 223 ? 13.174 39.938 -39.469 1.00 29.94 223 GLN A O 1
ATOM 1821 N N . SER A 1 224 ? 13.549 38.160 -38.156 1.00 26.50 224 SER A N 1
ATOM 1822 C CA . SER A 1 224 ? 13.906 38.794 -36.867 1.00 26.50 224 SER A CA 1
ATOM 1823 C C . SER A 1 224 ? 13.970 37.766 -35.727 1.00 26.50 224 SER A C 1
ATOM 1825 O O . SER A 1 224 ? 13.408 36.681 -35.817 1.00 26.50 224 SER A O 1
ATOM 1827 N N . ALA A 1 225 ? 14.729 38.121 -34.695 1.00 26.14 225 ALA A N 1
ATOM 1828 C CA . ALA A 1 225 ? 15.238 37.294 -33.610 1.00 26.14 225 ALA A CA 1
ATOM 1829 C C . ALA A 1 225 ? 14.240 37.011 -32.464 1.00 26.14 225 ALA A C 1
ATOM 1831 O O . ALA A 1 225 ? 13.227 37.695 -32.369 1.00 26.14 225 ALA A O 1
ATOM 1832 N N . VAL A 1 226 ? 14.676 36.098 -31.570 1.00 31.34 226 VAL A N 1
ATOM 1833 C CA . VAL A 1 226 ? 14.229 35.796 -30.181 1.00 31.34 226 VAL A CA 1
ATOM 1834 C C . VAL A 1 226 ? 12.765 35.319 -30.038 1.00 31.34 226 VAL A C 1
ATOM 1836 O O . VAL A 1 226 ? 11.870 35.858 -30.660 1.00 31.34 226 VAL A O 1
ATOM 1839 N N . ASP A 1 227 ? 12.401 34.268 -29.301 1.00 23.61 227 ASP A N 1
ATOM 1840 C CA . ASP A 1 227 ? 12.924 33.721 -28.053 1.00 23.61 227 ASP A CA 1
ATOM 1841 C C . ASP A 1 227 ? 12.536 32.233 -27.892 1.00 23.61 227 ASP A C 1
ATOM 1843 O O . ASP A 1 227 ? 11.431 31.825 -28.230 1.00 23.61 227 ASP A O 1
ATOM 1847 N N . SER A 1 228 ? 13.482 31.471 -27.340 1.00 33.84 228 SER A N 1
ATOM 1848 C CA . SER A 1 228 ? 13.332 30.499 -26.246 1.00 33.84 228 SER A CA 1
ATOM 1849 C C . SER A 1 228 ? 12.365 29.291 -26.320 1.00 33.84 228 SER A C 1
ATOM 1851 O O . SER A 1 228 ? 11.155 29.391 -26.463 1.00 33.84 228 SER A O 1
ATOM 1853 N N . GLU A 1 229 ? 13.000 28.144 -26.030 1.00 33.41 229 GLU A N 1
ATOM 1854 C CA . GLU A 1 229 ? 12.495 26.899 -25.427 1.00 33.41 229 GLU A CA 1
ATOM 1855 C C . GLU A 1 229 ? 11.746 25.861 -26.282 1.00 33.41 229 GLU A C 1
ATOM 1857 O O . GLU A 1 229 ? 10.526 25.827 -26.359 1.00 33.41 229 GLU A O 1
ATOM 1862 N N . SER A 1 230 ? 12.502 24.870 -26.778 1.00 33.84 230 SER A N 1
ATOM 1863 C CA . SER A 1 230 ? 12.174 23.437 -26.622 1.00 33.84 230 SER A CA 1
ATOM 1864 C C . SER A 1 230 ? 13.340 22.570 -27.119 1.00 33.84 230 SER A C 1
ATOM 1866 O O . SER A 1 230 ? 13.396 22.144 -28.271 1.00 33.84 230 SER A O 1
ATOM 1868 N N . GLY A 1 231 ? 14.321 22.324 -26.249 1.00 28.05 231 GLY A N 1
ATOM 1869 C CA . GLY A 1 231 ? 15.495 21.500 -26.553 1.00 28.05 231 GLY A CA 1
ATOM 1870 C C . GLY A 1 231 ? 15.364 20.089 -25.990 1.00 28.05 231 GLY A C 1
ATOM 1871 O O . GLY A 1 231 ? 16.002 19.758 -24.997 1.00 28.05 231 GLY A O 1
ATOM 1872 N N . ALA A 1 232 ? 14.523 19.252 -26.595 1.00 34.88 232 ALA A N 1
ATOM 1873 C CA . ALA A 1 232 ? 14.436 17.834 -26.250 1.00 34.88 232 ALA A CA 1
ATOM 1874 C C . ALA A 1 232 ? 15.409 17.003 -27.098 1.00 34.88 232 ALA A C 1
ATOM 1876 O O . ALA A 1 232 ? 15.181 16.868 -28.296 1.00 34.88 232 ALA A O 1
ATOM 1877 N N . LEU A 1 233 ? 16.410 16.382 -26.465 1.00 27.20 233 LEU A N 1
ATOM 1878 C CA . LEU A 1 233 ? 17.153 15.218 -26.975 1.00 27.20 233 LEU A CA 1
ATOM 1879 C C . LEU A 1 233 ? 17.538 14.354 -25.755 1.00 27.20 233 LEU A C 1
ATOM 1881 O O . LEU A 1 233 ? 18.370 14.756 -24.949 1.00 27.20 233 LEU A O 1
ATOM 1885 N N . SER A 1 234 ? 16.829 13.265 -25.441 1.00 35.72 234 SER A N 1
ATOM 1886 C CA . SER A 1 234 ? 17.063 11.934 -26.023 1.00 35.72 234 SER A CA 1
ATOM 1887 C C . SER A 1 234 ? 18.547 11.568 -26.056 1.00 35.72 234 SER A C 1
ATOM 1889 O O . SER A 1 234 ? 19.204 11.816 -27.061 1.00 35.72 234 SER A O 1
ATOM 1891 N N . SER A 1 235 ? 19.073 10.977 -24.981 1.00 29.12 235 SER A N 1
ATOM 1892 C CA . SER A 1 235 ? 20.315 10.201 -25.044 1.00 29.12 235 SER A CA 1
ATOM 1893 C C . SER A 1 235 ? 20.070 8.791 -24.510 1.00 29.12 235 SER A C 1
ATOM 1895 O O . SER A 1 235 ? 19.740 8.568 -23.347 1.00 29.12 235 SER A O 1
ATOM 1897 N N . GLU A 1 236 ? 20.185 7.853 -25.440 1.00 27.72 236 GLU A N 1
ATOM 1898 C CA . GLU A 1 236 ? 20.138 6.409 -25.284 1.00 27.72 236 GLU A CA 1
ATOM 1899 C C . GLU A 1 236 ? 21.342 5.971 -24.434 1.00 27.72 236 GLU A C 1
ATOM 1901 O O . GLU A 1 236 ? 22.495 6.224 -24.787 1.00 27.72 236 GLU A O 1
ATOM 1906 N N . LYS A 1 237 ? 21.090 5.380 -23.259 1.00 28.14 237 LYS A N 1
ATOM 1907 C CA . LYS A 1 237 ? 22.146 4.893 -22.366 1.00 28.14 237 LYS A CA 1
ATOM 1908 C C . LYS A 1 237 ? 22.410 3.420 -22.650 1.00 28.14 237 LYS A C 1
ATOM 1910 O O . LYS A 1 237 ? 21.827 2.534 -22.031 1.00 28.14 237 LYS A O 1
ATOM 1915 N N . THR A 1 238 ? 23.350 3.158 -23.547 1.00 27.86 238 THR A N 1
ATOM 1916 C CA . THR A 1 238 ? 24.046 1.873 -23.613 1.00 27.86 238 THR A CA 1
ATOM 1917 C C . THR A 1 238 ? 24.898 1.739 -22.348 1.00 27.86 238 THR A C 1
ATOM 1919 O O . THR A 1 238 ? 25.819 2.523 -22.118 1.00 27.86 238 THR A O 1
ATOM 1922 N N . MET A 1 239 ? 24.584 0.769 -21.486 1.00 28.58 239 MET A N 1
ATOM 1923 C CA . MET A 1 239 ? 25.476 0.385 -20.392 1.00 28.58 239 MET A CA 1
ATOM 1924 C C . MET A 1 239 ? 26.699 -0.339 -20.965 1.00 28.58 239 MET A C 1
ATOM 1926 O O . MET A 1 239 ? 26.625 -1.519 -21.310 1.00 28.58 239 MET A O 1
ATOM 1930 N N . CYS A 1 240 ? 27.836 0.353 -21.020 1.00 24.48 240 CYS A N 1
ATOM 1931 C CA . CYS A 1 240 ? 29.136 -0.306 -20.992 1.00 24.48 240 CYS A CA 1
ATOM 1932 C C . CYS A 1 240 ? 29.331 -0.947 -19.613 1.00 24.48 240 CYS A C 1
ATOM 1934 O O . CYS A 1 240 ? 29.108 -0.311 -18.582 1.00 24.48 240 CYS A O 1
ATOM 1936 N N . LYS A 1 241 ? 29.740 -2.216 -19.610 1.00 28.58 241 LYS A N 1
ATOM 1937 C CA . LYS A 1 241 ? 30.243 -2.910 -18.424 1.00 28.58 241 LYS A CA 1
ATOM 1938 C C . LYS A 1 241 ? 31.515 -2.207 -17.939 1.00 28.58 241 LYS A C 1
ATOM 1940 O O . LYS A 1 241 ? 32.383 -1.883 -18.745 1.00 28.58 241 LYS A O 1
ATOM 1945 N N . GLU A 1 242 ? 31.628 -2.009 -16.630 1.00 32.16 242 GLU A N 1
ATOM 1946 C CA . GLU A 1 242 ? 32.874 -1.640 -15.956 1.00 32.16 242 GLU A CA 1
ATOM 1947 C C . GLU A 1 242 ? 33.859 -2.811 -16.025 1.00 32.16 242 GLU A C 1
ATOM 1949 O O . GLU A 1 242 ? 33.911 -3.652 -15.135 1.00 32.16 242 GLU A O 1
ATOM 1954 N N . SER A 1 243 ? 34.601 -2.898 -17.125 1.00 39.59 243 SER A N 1
ATOM 1955 C CA . SER A 1 243 ? 35.862 -3.637 -17.229 1.00 39.59 243 SER A CA 1
ATOM 1956 C C . SER A 1 243 ? 36.424 -3.392 -18.628 1.00 39.59 243 SER A C 1
ATOM 1958 O O . SER A 1 243 ? 36.092 -4.156 -19.522 1.00 39.59 243 SER A O 1
ATOM 1960 N N . GLU A 1 244 ? 37.150 -2.284 -18.831 1.00 32.69 244 GLU A N 1
ATOM 1961 C CA . GLU A 1 244 ? 38.077 -2.000 -19.960 1.00 32.69 244 GLU A CA 1
ATOM 1962 C C . GLU A 1 244 ? 38.288 -0.474 -20.106 1.00 32.69 244 GLU A C 1
ATOM 1964 O O . GLU A 1 244 ? 38.006 0.118 -21.146 1.00 32.69 244 GLU A O 1
ATOM 1969 N N . CYS A 1 245 ? 38.762 0.206 -19.056 1.00 31.06 245 CYS A N 1
ATOM 1970 C CA . CYS A 1 245 ? 39.178 1.616 -19.169 1.00 31.06 245 CYS A CA 1
ATOM 1971 C C . CYS A 1 245 ? 40.695 1.829 -19.078 1.00 31.06 245 CYS A C 1
ATOM 1973 O O . CYS A 1 245 ? 41.135 2.960 -19.235 1.00 31.06 245 CYS A O 1
ATOM 1975 N N . GLU A 1 246 ? 41.506 0.781 -18.906 1.00 34.00 246 GLU A N 1
ATOM 1976 C CA . GLU A 1 246 ? 42.968 0.943 -18.810 1.00 34.00 246 GLU A CA 1
ATOM 1977 C C . GLU A 1 246 ? 43.740 0.666 -20.112 1.00 34.00 246 GLU A C 1
ATOM 1979 O O . GLU A 1 246 ? 44.912 0.999 -20.173 1.00 34.00 246 GLU A O 1
ATOM 1984 N N . ASN A 1 247 ? 43.114 0.169 -21.190 1.00 42.22 247 ASN A N 1
ATOM 1985 C CA . ASN A 1 247 ? 43.861 -0.257 -22.394 1.00 42.22 247 ASN A CA 1
ATOM 1986 C C . ASN A 1 247 ? 43.632 0.554 -23.685 1.00 42.22 247 ASN A C 1
ATOM 1988 O O . ASN A 1 247 ? 44.189 0.201 -24.718 1.00 42.22 247 ASN A O 1
ATOM 1992 N N . LYS A 1 248 ? 42.847 1.642 -23.678 1.00 43.94 248 LYS A N 1
ATOM 1993 C CA . LYS A 1 248 ? 42.489 2.360 -24.929 1.00 43.94 248 LYS A CA 1
ATOM 1994 C C . LYS A 1 248 ? 43.280 3.638 -25.219 1.00 43.94 248 LYS A C 1
ATOM 1996 O O . LYS A 1 248 ? 43.108 4.214 -26.289 1.00 43.94 248 LYS A O 1
ATOM 2001 N N . GLN A 1 249 ? 44.153 4.082 -24.314 1.00 42.44 249 GLN A N 1
ATOM 2002 C CA . GLN A 1 249 ? 45.063 5.202 -24.594 1.00 42.44 249 GLN A CA 1
ATOM 2003 C C . GLN A 1 249 ? 46.324 4.751 -25.350 1.00 42.44 249 GLN A C 1
ATOM 2005 O O . GLN A 1 249 ? 46.791 5.476 -26.228 1.00 42.44 249 GLN A O 1
ATOM 2010 N N . ASP A 1 250 ? 46.802 3.530 -25.098 1.00 37.50 250 ASP A N 1
ATOM 2011 C CA . ASP A 1 250 ? 48.011 2.995 -25.738 1.00 37.50 250 ASP A CA 1
ATOM 2012 C C . ASP A 1 250 ? 47.770 2.489 -27.173 1.00 37.50 250 ASP A C 1
ATOM 2014 O O . ASP A 1 250 ? 48.644 2.623 -28.030 1.00 37.50 250 ASP A O 1
ATOM 2018 N N . GLU A 1 251 ? 46.567 2.002 -27.498 1.00 36.75 251 GLU A N 1
ATOM 2019 C CA . GLU A 1 251 ? 46.235 1.524 -28.854 1.00 36.75 251 GLU A CA 1
ATOM 2020 C C . GLU A 1 251 ? 46.123 2.658 -29.891 1.00 36.75 251 GLU A C 1
ATOM 2022 O O . GLU A 1 251 ? 46.520 2.493 -31.047 1.00 36.75 251 GLU A O 1
ATOM 2027 N N . VAL A 1 252 ? 45.634 3.839 -29.494 1.00 48.34 252 VAL A N 1
ATOM 2028 C CA . VAL A 1 252 ? 45.475 4.994 -30.402 1.00 48.34 252 VAL A CA 1
ATOM 2029 C C . VAL A 1 252 ? 46.821 5.676 -30.682 1.00 48.34 252 VAL A C 1
ATOM 2031 O O . VAL A 1 252 ? 47.062 6.154 -31.791 1.00 48.34 252 VAL A O 1
ATOM 2034 N N . ALA A 1 253 ? 47.733 5.685 -29.704 1.00 44.56 253 ALA A N 1
ATOM 2035 C CA . ALA A 1 253 ? 49.088 6.202 -29.887 1.00 44.56 253 ALA A CA 1
ATOM 2036 C C . ALA A 1 253 ? 49.965 5.254 -30.730 1.00 44.56 253 ALA A C 1
ATOM 2038 O O . ALA A 1 253 ? 50.729 5.720 -31.579 1.00 44.56 253 ALA A O 1
ATOM 2039 N N . ALA A 1 254 ? 49.826 3.934 -30.548 1.00 46.16 254 ALA A N 1
ATOM 2040 C CA . ALA A 1 254 ? 50.576 2.932 -31.307 1.00 46.16 254 ALA A CA 1
ATOM 2041 C C . ALA A 1 254 ? 50.164 2.883 -32.792 1.00 46.16 254 ALA A C 1
ATOM 2043 O O . ALA A 1 254 ? 51.026 2.882 -33.674 1.00 46.16 254 ALA A O 1
ATOM 2044 N N . THR A 1 255 ? 48.862 2.954 -33.086 1.00 48.75 255 THR A N 1
ATOM 2045 C CA . THR A 1 255 ? 48.343 2.945 -34.469 1.00 48.75 255 THR A CA 1
ATOM 2046 C C . THR A 1 255 ? 48.697 4.216 -35.255 1.00 48.75 255 THR A C 1
ATOM 2048 O O . THR A 1 255 ? 49.048 4.134 -36.433 1.00 48.75 255 THR A O 1
ATOM 2051 N N . ALA A 1 256 ? 48.727 5.390 -34.611 1.00 50.66 256 ALA A N 1
ATOM 2052 C CA . ALA A 1 256 ? 49.164 6.638 -35.251 1.00 50.66 256 ALA A CA 1
ATOM 2053 C C . ALA A 1 256 ? 50.672 6.656 -35.596 1.00 50.66 256 ALA A C 1
ATOM 2055 O O . ALA A 1 256 ? 51.084 7.293 -36.573 1.00 50.66 256 ALA A O 1
ATOM 2056 N N . ALA A 1 257 ? 51.503 5.956 -34.815 1.00 48.94 257 ALA A N 1
ATOM 2057 C CA . ALA A 1 257 ? 52.943 5.844 -35.052 1.00 48.94 257 ALA A CA 1
ATOM 2058 C C . ALA A 1 257 ? 53.294 4.825 -36.156 1.00 48.94 257 ALA A C 1
ATOM 2060 O O . ALA A 1 257 ? 54.263 5.029 -36.896 1.00 48.94 257 ALA A O 1
ATOM 2061 N N . GLU A 1 258 ? 52.509 3.755 -36.311 1.00 49.88 258 GLU A N 1
ATOM 2062 C CA . GLU A 1 258 ? 52.699 2.763 -37.379 1.00 49.88 258 GLU A CA 1
ATOM 2063 C C . GLU A 1 258 ? 52.251 3.273 -38.759 1.00 49.88 258 GLU A C 1
ATOM 2065 O O . GLU A 1 258 ? 52.964 3.055 -39.744 1.00 49.88 258 GLU A O 1
ATOM 2070 N N . GLU A 1 259 ? 51.156 4.036 -38.851 1.00 52.31 259 GLU A N 1
ATOM 2071 C CA . GLU A 1 259 ? 50.684 4.600 -40.129 1.00 52.31 259 GLU A CA 1
ATOM 2072 C C . GLU A 1 259 ? 51.611 5.702 -40.678 1.00 52.31 259 GLU A C 1
ATOM 2074 O O . GLU A 1 259 ? 51.908 5.729 -41.876 1.00 52.31 259 GLU A O 1
ATOM 2079 N N . ASN A 1 260 ? 52.170 6.560 -39.813 1.00 53.81 260 ASN A N 1
ATOM 2080 C CA . ASN A 1 260 ? 53.161 7.563 -40.234 1.00 53.81 260 ASN A CA 1
ATOM 2081 C C . ASN A 1 260 ? 54.466 6.924 -40.750 1.00 53.81 260 ASN A C 1
ATOM 2083 O O . ASN A 1 260 ? 55.068 7.416 -41.708 1.00 53.81 260 ASN A O 1
ATOM 2087 N N . ASN A 1 261 ? 54.880 5.790 -40.173 1.00 54.53 261 ASN A N 1
ATOM 2088 C CA . ASN A 1 261 ? 56.045 5.033 -40.641 1.00 54.53 261 ASN A CA 1
ATOM 2089 C C . ASN A 1 261 ? 55.789 4.299 -41.971 1.00 54.53 261 ASN A C 1
ATOM 2091 O O . ASN A 1 261 ? 56.710 4.141 -42.778 1.00 54.53 261 ASN A O 1
ATOM 2095 N N . ALA A 1 262 ? 54.556 3.855 -42.234 1.00 55.34 262 ALA A N 1
ATOM 2096 C CA . ALA A 1 262 ? 54.196 3.179 -43.481 1.00 55.34 262 ALA A CA 1
ATOM 2097 C C . ALA A 1 262 ? 54.261 4.120 -44.699 1.00 55.34 262 ALA A C 1
ATOM 2099 O O . ALA A 1 262 ? 54.748 3.726 -45.762 1.00 55.34 262 ALA A O 1
ATOM 2100 N N . HIS A 1 263 ? 53.846 5.379 -44.540 1.00 54.38 263 HIS A N 1
ATOM 2101 C CA . HIS A 1 263 ? 53.873 6.373 -45.619 1.00 54.38 263 HIS A CA 1
ATOM 2102 C C . HIS A 1 263 ? 55.281 6.933 -45.885 1.00 54.38 263 HIS A C 1
ATOM 2104 O O . HIS A 1 263 ? 55.647 7.141 -47.044 1.00 54.38 263 HIS A O 1
ATOM 2110 N N . GLN A 1 264 ? 56.136 7.050 -44.859 1.00 53.47 264 GLN A N 1
ATOM 2111 C CA . GLN A 1 264 ? 57.565 7.353 -45.054 1.00 53.47 264 GLN A CA 1
ATOM 2112 C C . GLN A 1 264 ? 58.305 6.261 -45.845 1.00 53.47 264 GLN A C 1
ATOM 2114 O O . GLN A 1 264 ? 59.192 6.568 -46.641 1.00 53.47 264 GLN A O 1
ATOM 2119 N N . ARG A 1 265 ? 57.925 4.985 -45.688 1.00 52.47 265 ARG A N 1
ATOM 2120 C CA . ARG A 1 265 ? 58.528 3.866 -46.437 1.00 52.47 265 ARG A CA 1
ATOM 2121 C C . ARG A 1 265 ? 58.107 3.806 -47.912 1.00 52.47 265 ARG A C 1
ATOM 2123 O O . ARG A 1 265 ? 58.831 3.209 -48.707 1.00 52.47 265 ARG A O 1
ATOM 2130 N N . GLN A 1 266 ? 56.990 4.426 -48.303 1.00 53.31 266 GLN A N 1
ATOM 2131 C CA . GLN A 1 266 ? 56.566 4.516 -49.710 1.00 53.31 266 GLN A CA 1
ATOM 2132 C C . GLN A 1 266 ? 57.261 5.646 -50.483 1.00 53.31 266 GLN A C 1
ATOM 2134 O O . GLN A 1 266 ? 57.520 5.487 -51.676 1.00 53.31 266 GLN A O 1
ATOM 2139 N N . ALA A 1 267 ? 57.658 6.734 -49.815 1.00 50.88 267 ALA A N 1
ATOM 2140 C CA . ALA A 1 267 ? 58.379 7.844 -50.448 1.00 50.88 267 ALA A CA 1
ATOM 2141 C C . ALA A 1 267 ? 59.747 7.430 -51.038 1.00 50.88 267 ALA A C 1
ATOM 2143 O O . ALA A 1 267 ? 60.209 8.024 -52.006 1.00 50.88 267 ALA A O 1
ATOM 2144 N N . GLY A 1 268 ? 60.371 6.367 -50.512 1.00 54.12 268 GLY A N 1
ATOM 2145 C CA . GLY A 1 268 ? 61.656 5.840 -50.994 1.00 54.12 268 GLY A CA 1
ATOM 2146 C C . GLY A 1 268 ? 61.603 4.985 -52.271 1.00 54.12 268 GLY A C 1
ATOM 2147 O O . GLY A 1 268 ? 62.645 4.496 -52.699 1.00 54.12 268 GLY A O 1
ATOM 2148 N N . LYS A 1 269 ? 60.422 4.764 -52.873 1.00 56.78 269 LYS A N 1
ATOM 2149 C CA . LYS A 1 269 ? 60.247 3.928 -54.083 1.00 56.78 269 LYS A CA 1
ATOM 2150 C C . LYS A 1 269 ? 59.700 4.671 -55.309 1.00 56.78 269 LYS A C 1
ATOM 2152 O O . LYS A 1 269 ? 59.481 4.039 -56.340 1.00 56.78 269 LYS A O 1
ATOM 2157 N N . LEU A 1 270 ? 59.489 5.982 -55.227 1.00 57.97 270 LEU A N 1
ATOM 2158 C CA . LEU A 1 270 ? 58.931 6.781 -56.320 1.00 57.97 270 LEU A CA 1
ATOM 2159 C C . LEU A 1 270 ? 60.075 7.462 -57.087 1.00 57.97 270 LEU A C 1
ATOM 2161 O O . LEU A 1 270 ? 60.663 8.425 -56.608 1.00 57.97 270 LEU A O 1
ATOM 2165 N N . SER A 1 271 ? 60.427 6.934 -58.264 1.00 56.44 271 SER A N 1
ATOM 2166 C CA . SER A 1 271 ? 61.525 7.441 -59.109 1.00 56.44 271 SER A CA 1
ATOM 2167 C C . SER A 1 271 ? 61.147 8.649 -59.979 1.00 56.44 271 SER A C 1
ATOM 2169 O O . SER A 1 271 ? 61.950 9.075 -60.804 1.00 56.44 271 SER A O 1
ATOM 2171 N N . ASP A 1 272 ? 59.931 9.177 -59.825 1.00 71.50 272 ASP A N 1
ATOM 2172 C CA . ASP A 1 272 ? 59.382 10.303 -60.583 1.00 71.50 272 ASP A CA 1
ATOM 2173 C C . ASP A 1 272 ? 58.845 11.366 -59.609 1.00 71.50 272 ASP A C 1
ATOM 2175 O O . ASP A 1 272 ? 58.075 11.059 -58.692 1.00 71.50 272 ASP A O 1
ATOM 2179 N N . GLY A 1 273 ? 59.264 12.621 -59.799 1.00 74.31 273 GLY A N 1
ATOM 2180 C CA . GLY A 1 273 ? 58.864 13.753 -58.960 1.00 74.31 273 GLY A CA 1
ATOM 2181 C C . GLY A 1 273 ? 57.360 14.033 -59.004 1.00 74.31 273 GLY A C 1
ATOM 2182 O O . GLY A 1 273 ? 56.808 14.518 -58.017 1.00 74.31 273 GLY A O 1
ATOM 2183 N N . VAL A 1 274 ? 56.686 13.667 -60.101 1.00 76.69 274 VAL A N 1
ATOM 2184 C CA . VAL A 1 274 ? 55.223 13.778 -60.217 1.00 76.69 274 VAL A CA 1
ATOM 2185 C C . VAL A 1 274 ? 54.531 12.799 -59.267 1.00 76.69 274 VAL A C 1
ATOM 2187 O O . VAL A 1 274 ? 53.652 13.200 -58.508 1.00 76.69 274 VAL A O 1
ATOM 2190 N N . ALA A 1 275 ? 54.992 11.548 -59.209 1.00 76.12 275 ALA A N 1
ATOM 2191 C CA . ALA A 1 275 ? 54.402 10.528 -58.343 1.00 76.12 275 ALA A CA 1
ATOM 2192 C C . ALA A 1 275 ? 54.604 10.836 -56.846 1.00 76.12 275 ALA A C 1
ATOM 2194 O O . ALA A 1 275 ? 53.726 10.565 -56.026 1.00 76.12 275 ALA A O 1
ATOM 2195 N N . LEU A 1 276 ? 55.735 11.453 -56.475 1.00 79.69 276 LEU A N 1
ATOM 2196 C CA . LEU A 1 276 ? 55.957 11.942 -55.110 1.00 79.69 276 LEU A CA 1
ATOM 2197 C C . LEU A 1 276 ? 55.006 13.098 -54.755 1.00 79.69 276 LEU A C 1
ATOM 2199 O O . LEU A 1 276 ? 54.465 13.125 -53.649 1.00 79.69 276 LEU A O 1
ATOM 2203 N N . ALA A 1 277 ? 54.784 14.037 -55.679 1.00 79.69 277 ALA A N 1
ATOM 2204 C CA . ALA A 1 277 ? 53.859 15.149 -55.470 1.00 79.69 277 ALA A CA 1
ATOM 2205 C C . ALA A 1 277 ? 52.403 14.668 -55.325 1.00 79.69 277 ALA A C 1
ATOM 2207 O O . ALA A 1 277 ? 51.685 15.144 -54.444 1.00 79.69 277 ALA A O 1
ATOM 2208 N N . GLU A 1 278 ? 51.984 13.685 -56.125 1.00 81.62 278 GLU A N 1
ATOM 2209 C CA . GLU A 1 278 ? 50.663 13.053 -56.020 1.00 81.62 278 GLU A CA 1
ATOM 2210 C C . GLU A 1 278 ? 50.485 12.298 -54.692 1.00 81.62 278 GLU A C 1
ATOM 2212 O O . GLU A 1 278 ? 49.449 12.442 -54.039 1.00 81.62 278 GLU A O 1
ATOM 2217 N N . ALA A 1 279 ? 51.507 11.563 -54.239 1.00 80.38 279 ALA A N 1
ATOM 2218 C CA . ALA A 1 279 ? 51.479 10.863 -52.953 1.00 80.38 279 ALA A CA 1
ATOM 2219 C C . ALA A 1 279 ? 51.412 11.830 -51.756 1.00 80.38 279 ALA A C 1
ATOM 2221 O O . ALA A 1 279 ? 50.648 11.601 -50.816 1.00 80.38 279 ALA A O 1
ATOM 2222 N N . LEU A 1 280 ? 52.162 12.939 -51.795 1.00 83.62 280 LEU A N 1
ATOM 2223 C CA . LEU A 1 280 ? 52.097 13.980 -50.764 1.00 83.62 280 LEU A CA 1
ATOM 2224 C C . LEU A 1 280 ? 50.732 14.675 -50.747 1.00 83.62 280 LEU A C 1
ATOM 2226 O O . LEU A 1 280 ? 50.179 14.894 -49.670 1.00 83.62 280 LEU A O 1
ATOM 2230 N N . LEU A 1 281 ? 50.149 14.973 -51.913 1.00 85.75 281 LEU A N 1
ATOM 2231 C CA . LEU A 1 281 ? 48.791 15.514 -51.990 1.00 85.75 281 LEU A CA 1
ATOM 2232 C C . LEU A 1 281 ? 47.778 14.543 -51.374 1.00 85.75 281 LEU A C 1
ATOM 2234 O O . LEU A 1 281 ? 47.015 14.954 -50.500 1.00 85.75 281 LEU A O 1
ATOM 2238 N N . ALA A 1 282 ? 47.807 13.261 -51.748 1.00 83.31 282 ALA A N 1
ATOM 2239 C CA . ALA A 1 282 ? 46.922 12.243 -51.179 1.00 83.31 282 ALA A CA 1
ATOM 2240 C C . ALA A 1 282 ? 47.047 12.156 -49.646 1.00 83.31 282 ALA A C 1
ATOM 2242 O O . ALA A 1 282 ? 46.035 12.192 -48.944 1.00 83.31 282 ALA A O 1
ATOM 2243 N N . TRP A 1 283 ? 48.277 12.163 -49.125 1.00 87.88 283 TRP A N 1
ATOM 2244 C CA . TRP A 1 283 ? 48.534 12.183 -47.686 1.00 87.88 283 TRP A CA 1
ATOM 2245 C C . TRP A 1 283 ? 47.962 13.435 -47.007 1.00 87.88 283 TRP A C 1
ATOM 2247 O O . TRP A 1 283 ? 47.299 13.330 -45.977 1.00 87.88 283 TRP A O 1
ATOM 2257 N N . THR A 1 284 ? 48.143 14.627 -47.588 1.00 88.88 284 THR A N 1
ATOM 2258 C CA . THR A 1 284 ? 47.576 15.863 -47.014 1.00 88.88 284 THR A CA 1
ATOM 2259 C C . THR A 1 284 ? 46.045 15.861 -46.996 1.00 88.88 284 THR A C 1
ATOM 2261 O O . THR A 1 284 ? 45.448 16.326 -46.022 1.00 88.88 284 THR A O 1
ATOM 2264 N N . TYR A 1 285 ? 45.392 15.296 -48.019 1.00 86.12 285 TYR A N 1
ATOM 2265 C CA . TYR A 1 285 ? 43.939 15.109 -48.029 1.00 86.12 285 TYR A CA 1
ATOM 2266 C C . TYR A 1 285 ? 43.481 14.154 -46.923 1.00 86.12 285 TYR A C 1
ATOM 2268 O O . TYR A 1 285 ? 42.484 14.425 -46.250 1.00 86.12 285 TYR A O 1
ATOM 2276 N N . GLU A 1 286 ? 44.221 13.071 -46.694 1.00 85.62 286 GLU A N 1
ATOM 2277 C CA . GLU A 1 286 ? 43.923 12.108 -45.637 1.00 85.62 286 GLU A CA 1
ATOM 2278 C C . GLU A 1 286 ? 44.106 12.706 -44.234 1.00 85.62 286 GLU A C 1
ATOM 2280 O O . GLU A 1 286 ? 43.219 12.571 -43.387 1.00 85.62 286 GLU A O 1
ATOM 2285 N N . GLN A 1 287 ? 45.185 13.464 -44.003 1.00 86.00 287 GLN A N 1
ATOM 2286 C CA . GLN A 1 287 ? 45.396 14.186 -42.742 1.00 86.00 287 GLN A CA 1
ATOM 2287 C C . GLN A 1 287 ? 44.301 15.226 -42.488 1.00 86.00 287 GLN A C 1
ATOM 2289 O O . GLN A 1 287 ? 43.762 15.300 -41.384 1.00 86.00 287 GLN A O 1
ATOM 2294 N N . LYS A 1 288 ? 43.901 15.985 -43.517 1.00 90.75 288 LYS A N 1
ATOM 2295 C CA . LYS A 1 288 ? 42.795 16.948 -43.414 1.00 90.75 288 LYS A CA 1
ATOM 2296 C C . LYS A 1 288 ? 41.485 16.260 -43.027 1.00 90.75 288 LYS A C 1
ATOM 2298 O O . LYS A 1 288 ? 40.765 16.765 -42.168 1.00 90.75 288 LYS A O 1
ATOM 2303 N N . LYS A 1 289 ? 41.189 15.098 -43.620 1.00 89.06 289 LYS A N 1
ATOM 2304 C CA . LYS A 1 289 ? 39.990 14.311 -43.301 1.00 89.06 289 LYS A CA 1
ATOM 2305 C C . LYS A 1 289 ? 40.019 13.785 -41.860 1.00 89.06 289 LYS A C 1
ATOM 2307 O O . LYS A 1 289 ? 39.004 13.874 -41.172 1.00 89.06 289 LYS A O 1
ATOM 2312 N N . LYS A 1 290 ? 41.173 13.300 -41.380 1.00 90.06 290 LYS A N 1
ATOM 2313 C CA . LYS A 1 290 ? 41.361 12.898 -39.973 1.00 90.06 290 LYS A CA 1
ATOM 2314 C C . LYS A 1 290 ? 41.152 14.069 -39.014 1.00 90.06 290 LYS A C 1
ATOM 2316 O O . LYS A 1 290 ? 40.379 13.937 -38.069 1.00 90.06 290 LYS A O 1
ATOM 2321 N N . MET A 1 291 ? 41.769 15.220 -39.284 1.00 89.00 291 MET A N 1
ATOM 2322 C CA . MET A 1 291 ? 41.600 16.420 -38.457 1.00 89.00 291 MET A CA 1
ATOM 2323 C C . MET A 1 291 ? 40.147 16.898 -38.417 1.00 89.00 291 MET A C 1
ATOM 2325 O O . MET A 1 291 ? 39.659 17.278 -37.357 1.00 89.00 291 MET A O 1
ATOM 2329 N N . GLN A 1 292 ? 39.441 16.853 -39.548 1.00 89.88 292 GLN A N 1
ATOM 2330 C CA . GLN A 1 292 ? 38.032 17.231 -39.604 1.00 89.88 292 GLN A CA 1
ATOM 2331 C C . GLN A 1 292 ? 37.158 16.282 -38.771 1.00 89.88 292 GLN A C 1
ATOM 2333 O O . GLN A 1 292 ? 36.356 16.747 -37.967 1.00 89.88 292 GLN A O 1
ATOM 2338 N N . SER A 1 293 ? 37.374 14.968 -38.883 1.00 87.88 293 SER A N 1
ATOM 2339 C CA . SER A 1 293 ? 36.656 13.980 -38.068 1.00 87.88 293 SER A CA 1
ATOM 2340 C C . SER A 1 293 ? 36.926 14.152 -36.568 1.00 87.88 293 SER A C 1
ATOM 2342 O O . SER A 1 293 ? 36.007 14.058 -35.758 1.00 87.88 293 SER A O 1
ATOM 2344 N N . GLN A 1 294 ? 38.167 14.459 -36.183 1.00 91.62 294 GLN A N 1
ATOM 2345 C CA . GLN A 1 294 ? 38.509 14.753 -34.789 1.00 91.62 294 GLN A CA 1
ATOM 2346 C C . GLN A 1 294 ? 37.853 16.049 -34.295 1.00 91.62 294 GLN A C 1
ATOM 2348 O O . GLN A 1 294 ? 37.358 16.090 -33.172 1.00 91.62 294 GLN A O 1
ATOM 2353 N N . ALA A 1 295 ? 37.805 17.096 -35.124 1.00 89.62 295 ALA A N 1
ATOM 2354 C CA . ALA A 1 295 ? 37.135 18.348 -34.780 1.00 89.62 295 ALA A CA 1
ATOM 2355 C C . ALA A 1 295 ? 35.624 18.150 -34.562 1.00 89.62 295 ALA A C 1
ATOM 2357 O O . ALA A 1 295 ? 35.069 18.691 -33.607 1.00 89.62 295 ALA A O 1
ATOM 2358 N N . GLU A 1 296 ? 34.978 17.330 -35.396 1.00 90.50 296 GLU A N 1
ATOM 2359 C CA . GLU A 1 296 ? 33.569 16.947 -35.240 1.00 90.50 296 GLU A CA 1
ATOM 2360 C C . GLU A 1 296 ? 33.338 16.170 -33.932 1.00 90.50 296 GLU A C 1
ATOM 2362 O O . GLU A 1 296 ? 32.424 16.497 -33.176 1.00 90.50 296 GLU A O 1
ATOM 2367 N N . GLN A 1 297 ? 34.213 15.214 -33.597 1.00 91.19 297 GLN A N 1
ATOM 2368 C CA . GLN A 1 297 ? 34.134 14.481 -32.326 1.00 91.19 297 GLN A CA 1
ATOM 2369 C C . GLN A 1 297 ? 34.320 15.390 -31.104 1.00 91.19 297 GLN A C 1
ATOM 2371 O O . GLN A 1 297 ? 33.612 15.239 -30.109 1.00 91.19 297 GLN A O 1
ATOM 2376 N N . ILE A 1 298 ? 35.247 16.351 -31.162 1.00 91.50 298 ILE A N 1
ATOM 2377 C CA . ILE A 1 298 ? 35.459 17.319 -30.077 1.00 91.50 298 ILE A CA 1
ATOM 2378 C C . ILE A 1 298 ? 34.223 18.205 -29.901 1.00 91.50 298 ILE A C 1
ATOM 2380 O O . ILE A 1 298 ? 33.822 18.462 -28.763 1.00 91.50 298 ILE A O 1
ATOM 2384 N N . ALA A 1 299 ? 33.603 18.654 -30.994 1.00 90.00 299 ALA A N 1
ATOM 2385 C CA . ALA A 1 299 ? 32.387 19.460 -30.934 1.00 90.00 299 ALA A CA 1
ATOM 2386 C C . ALA A 1 299 ? 31.228 18.686 -30.281 1.00 90.00 299 ALA A C 1
ATOM 2388 O O . ALA A 1 299 ? 30.583 19.212 -29.371 1.00 90.00 299 ALA A O 1
ATOM 2389 N N . GLU A 1 300 ? 31.034 17.425 -30.673 1.00 92.25 300 GLU A N 1
ATOM 2390 C CA . GLU A 1 300 ? 30.005 16.544 -30.110 1.00 92.25 300 GLU A CA 1
ATOM 2391 C C . GLU A 1 300 ? 30.230 16.290 -28.611 1.00 92.25 300 GLU A C 1
ATOM 2393 O O . GLU A 1 300 ? 29.336 16.491 -27.786 1.00 92.25 300 GLU A O 1
ATOM 2398 N N . LEU A 1 301 ? 31.458 15.932 -28.220 1.00 93.00 301 LEU A N 1
ATOM 2399 C CA . LEU A 1 301 ? 31.797 15.705 -26.813 1.00 93.00 301 LEU A CA 1
ATOM 2400 C C . LEU A 1 301 ? 31.649 16.976 -25.970 1.00 93.00 301 LEU A C 1
ATOM 2402 O O . LEU A 1 301 ? 31.197 16.905 -24.828 1.00 93.00 301 LEU A O 1
ATOM 2406 N N . THR A 1 302 ? 31.990 18.141 -26.523 1.00 93.75 302 THR A N 1
ATOM 2407 C CA . THR A 1 302 ? 31.822 19.432 -25.838 1.00 93.75 302 THR A CA 1
ATOM 2408 C C . THR A 1 302 ? 30.344 19.749 -25.612 1.00 93.75 302 THR A C 1
ATOM 2410 O O . THR A 1 302 ? 29.968 20.221 -24.534 1.00 93.75 302 THR A O 1
ATOM 2413 N N . TYR A 1 303 ? 29.495 19.459 -26.599 1.00 91.75 303 TYR A N 1
ATOM 2414 C CA . TYR A 1 303 ? 28.049 19.622 -26.486 1.00 91.75 303 TYR A CA 1
ATOM 2415 C C . TYR A 1 303 ? 27.460 18.715 -25.395 1.00 91.75 303 TYR A C 1
ATOM 2417 O O . TYR A 1 303 ? 26.773 19.197 -24.490 1.00 91.75 303 TYR A O 1
ATOM 2425 N N . GLU A 1 304 ? 27.800 17.425 -25.412 1.00 91.38 304 GLU A N 1
ATOM 2426 C CA . GLU A 1 304 ? 27.340 16.461 -24.407 1.00 91.38 304 GLU A CA 1
ATOM 2427 C C . GLU A 1 304 ? 27.851 16.790 -22.994 1.00 91.38 304 GLU A C 1
ATOM 2429 O O . GLU A 1 304 ? 27.115 16.647 -22.012 1.00 91.38 304 GLU A O 1
ATOM 2434 N N . LEU A 1 305 ? 29.082 17.295 -22.860 1.00 92.88 305 LEU A N 1
ATOM 2435 C CA . LEU A 1 305 ? 29.624 17.731 -21.570 1.00 92.88 305 LEU A CA 1
ATOM 2436 C C . LEU A 1 305 ? 28.839 18.925 -21.019 1.00 92.88 305 LEU A C 1
ATOM 2438 O O . LEU A 1 305 ? 28.433 18.909 -19.857 1.00 92.88 305 LEU A O 1
ATOM 2442 N N . LYS A 1 306 ? 28.542 19.923 -21.859 1.00 93.81 306 LYS A N 1
ATOM 2443 C CA . LYS A 1 306 ? 27.736 21.085 -21.460 1.00 93.81 306 LYS A CA 1
ATOM 2444 C C . LYS A 1 306 ? 26.320 20.679 -21.049 1.00 93.81 306 LYS A C 1
ATOM 2446 O O . LYS A 1 306 ? 25.804 21.166 -20.046 1.00 93.81 306 LYS A O 1
ATOM 2451 N N . LYS A 1 307 ? 25.711 19.737 -21.769 1.00 90.75 307 LYS A N 1
ATOM 2452 C CA . LYS A 1 307 ? 24.405 19.170 -21.415 1.00 90.75 307 LYS A CA 1
ATOM 2453 C C . LYS A 1 307 ? 24.442 18.500 -20.039 1.00 90.75 307 LYS A C 1
ATOM 2455 O O . LYS A 1 307 ? 23.610 18.807 -19.187 1.00 90.75 307 LYS A O 1
ATOM 2460 N N . LYS A 1 308 ? 25.439 17.652 -19.769 1.00 91.50 308 LYS A N 1
ATOM 2461 C CA . LYS A 1 308 ? 25.610 17.010 -18.452 1.00 91.50 308 LYS A CA 1
ATOM 2462 C C . LYS A 1 308 ? 25.861 18.019 -17.327 1.00 91.50 308 LYS A C 1
ATOM 2464 O O . LYS A 1 308 ? 25.314 17.844 -16.242 1.00 91.50 308 LYS A O 1
ATOM 2469 N N . GLN A 1 309 ? 26.617 19.082 -17.595 1.00 94.38 309 GLN A N 1
ATOM 2470 C CA . GLN A 1 309 ? 26.870 20.162 -16.639 1.00 94.38 309 GLN A CA 1
ATOM 2471 C C . GLN A 1 309 ? 25.563 20.824 -16.169 1.00 94.38 309 GLN A C 1
ATOM 2473 O O . GLN A 1 309 ? 25.339 20.948 -14.968 1.00 94.38 309 GLN A O 1
ATOM 2478 N N . THR A 1 310 ? 24.651 21.153 -17.091 1.00 91.44 310 THR A N 1
ATOM 2479 C CA . THR A 1 310 ? 23.355 21.761 -16.722 1.00 91.44 310 THR A CA 1
ATOM 2480 C C . THR A 1 310 ? 22.479 20.841 -15.866 1.00 91.44 310 THR A C 1
ATOM 2482 O O . THR A 1 310 ? 21.798 21.297 -14.948 1.00 91.44 310 THR A O 1
ATOM 2485 N N . VAL A 1 311 ? 22.529 19.526 -16.111 1.00 92.31 311 VAL A N 1
ATOM 2486 C CA . VAL A 1 311 ? 21.799 18.541 -15.299 1.00 92.31 311 VAL A CA 1
ATOM 2487 C C . VAL A 1 311 ? 22.363 18.476 -13.879 1.00 92.31 311 VAL A C 1
ATOM 2489 O O . VAL A 1 311 ? 21.590 18.402 -12.925 1.00 92.31 311 VAL A O 1
ATOM 2492 N N . LEU A 1 312 ? 23.689 18.534 -13.726 1.00 91.44 312 LEU A N 1
ATOM 2493 C CA . LEU A 1 312 ? 24.335 18.549 -12.411 1.00 91.44 312 LEU A CA 1
ATOM 2494 C C . LEU A 1 312 ? 23.968 19.802 -11.610 1.00 91.44 312 LEU A C 1
ATOM 2496 O O . LEU A 1 312 ? 23.668 19.696 -10.424 1.00 91.44 312 LEU A O 1
ATOM 2500 N N . GLU A 1 313 ? 23.935 20.967 -12.253 1.00 92.56 313 GLU A N 1
ATOM 2501 C CA . GLU A 1 313 ? 23.526 22.226 -11.617 1.00 92.56 313 GLU A CA 1
ATOM 2502 C C . GLU A 1 313 ? 22.066 22.170 -11.142 1.00 92.56 313 GLU A C 1
ATOM 2504 O O . GLU A 1 313 ? 21.766 22.529 -10.001 1.00 92.56 313 GLU A O 1
ATOM 2509 N N . TYR A 1 314 ? 21.165 21.626 -11.965 1.00 92.19 314 TYR A N 1
ATOM 2510 C CA . TYR A 1 314 ? 19.763 21.427 -11.591 1.00 92.19 314 TYR A CA 1
ATOM 2511 C C . TYR A 1 314 ? 19.591 20.436 -10.427 1.00 92.19 314 TYR A C 1
ATOM 2513 O O . TYR A 1 314 ? 18.801 20.672 -9.510 1.00 92.19 314 TYR A O 1
ATOM 2521 N N . GLN A 1 315 ? 20.346 19.335 -10.426 1.00 91.31 315 GLN A N 1
ATOM 2522 C CA . GLN A 1 315 ? 20.332 18.367 -9.326 1.00 91.31 315 GLN A CA 1
ATOM 2523 C C . GLN A 1 315 ? 20.888 18.965 -8.029 1.00 91.31 315 GLN A C 1
ATOM 2525 O O . GLN A 1 315 ? 20.327 18.730 -6.960 1.00 91.31 315 GLN A O 1
ATOM 2530 N N . ALA A 1 316 ? 21.948 19.772 -8.108 1.00 92.56 316 ALA A N 1
ATOM 2531 C CA . ALA A 1 316 ? 22.507 20.462 -6.949 1.00 92.56 316 ALA A CA 1
ATOM 2532 C C . ALA A 1 316 ? 21.492 21.430 -6.315 1.00 92.56 316 ALA A C 1
ATOM 2534 O O . ALA A 1 316 ? 21.368 21.465 -5.089 1.00 92.56 316 ALA A O 1
ATOM 2535 N N . ALA A 1 317 ? 20.720 22.156 -7.133 1.00 93.81 317 ALA A N 1
ATOM 2536 C CA . ALA A 1 317 ? 19.655 23.036 -6.652 1.00 93.81 317 ALA A CA 1
ATOM 2537 C C . ALA A 1 317 ? 18.541 22.261 -5.921 1.00 93.81 317 ALA A C 1
ATOM 2539 O O . ALA A 1 317 ? 18.157 22.638 -4.814 1.00 93.81 317 ALA A O 1
ATOM 2540 N N . GLN A 1 318 ? 18.084 21.133 -6.478 1.00 91.81 318 GLN A N 1
ATOM 2541 C CA . GLN A 1 318 ? 17.088 20.276 -5.817 1.00 91.81 318 GLN A CA 1
ATOM 2542 C C . GLN A 1 318 ? 17.586 19.707 -4.484 1.00 91.81 318 GLN A C 1
ATOM 2544 O O . GLN A 1 318 ? 16.834 19.643 -3.513 1.00 91.81 318 GLN A O 1
ATOM 2549 N N . ILE A 1 319 ? 18.858 19.300 -4.412 1.00 92.75 319 ILE A N 1
ATOM 2550 C CA . ILE A 1 319 ? 19.452 18.796 -3.167 1.00 92.75 319 ILE A CA 1
ATOM 2551 C C . ILE A 1 319 ? 19.458 19.889 -2.090 1.00 92.75 319 ILE A C 1
ATOM 2553 O O . ILE A 1 319 ? 19.163 19.597 -0.930 1.00 92.75 319 ILE A O 1
ATOM 2557 N N . ALA A 1 320 ? 19.761 21.138 -2.455 1.00 94.56 320 ALA A N 1
ATOM 2558 C CA . ALA A 1 320 ? 19.733 22.258 -1.519 1.00 94.56 320 ALA A CA 1
ATOM 2559 C C . ALA A 1 320 ? 18.318 22.513 -0.968 1.00 94.56 320 ALA A C 1
ATOM 2561 O O . ALA A 1 320 ? 18.152 22.637 0.246 1.00 94.56 320 ALA A O 1
ATOM 2562 N N . GLU A 1 321 ? 17.297 22.501 -1.830 1.00 93.25 321 GLU A N 1
ATOM 2563 C CA . GLU A 1 321 ? 15.894 22.671 -1.425 1.00 93.25 321 GLU A CA 1
ATOM 2564 C C . GLU A 1 321 ? 15.416 21.535 -0.502 1.00 93.25 321 GLU A C 1
ATOM 2566 O O . GLU A 1 321 ? 14.816 21.773 0.551 1.00 93.25 321 GLU A O 1
ATOM 2571 N N . LEU A 1 322 ? 15.733 20.282 -0.849 1.00 93.06 322 LEU A N 1
ATOM 2572 C CA . LEU A 1 322 ? 15.395 19.120 -0.022 1.00 93.06 322 LEU A CA 1
ATOM 2573 C C . LEU A 1 322 ? 16.074 19.175 1.348 1.00 93.06 322 LEU A C 1
ATOM 2575 O O . LEU A 1 322 ? 15.464 18.801 2.356 1.00 93.06 322 LEU A O 1
ATOM 2579 N N . LYS A 1 323 ? 17.316 19.661 1.405 1.00 95.12 323 LYS A N 1
ATOM 2580 C CA . LYS A 1 323 ? 18.040 19.839 2.663 1.00 95.12 323 LYS A CA 1
ATOM 2581 C C . LYS A 1 323 ? 17.352 20.875 3.555 1.00 95.12 323 LYS A C 1
ATOM 2583 O O . LYS A 1 323 ? 17.080 20.570 4.714 1.00 95.12 323 LYS A O 1
ATOM 2588 N N . GLU A 1 324 ? 16.971 22.029 3.008 1.00 95.69 324 GLU A N 1
ATOM 2589 C CA . GLU A 1 324 ? 16.239 23.064 3.753 1.00 95.69 324 GLU A CA 1
ATOM 2590 C C . GLU A 1 324 ? 14.886 22.543 4.273 1.00 95.69 324 GLU A C 1
ATOM 2592 O O . GLU A 1 324 ? 14.518 22.750 5.434 1.00 95.69 324 GLU A O 1
ATOM 2597 N N . ARG A 1 325 ? 14.142 21.804 3.440 1.00 94.88 325 ARG A N 1
ATOM 2598 C CA . ARG A 1 325 ? 12.870 21.192 3.848 1.00 94.88 325 ARG A CA 1
ATOM 2599 C C . ARG A 1 325 ? 13.059 20.168 4.969 1.00 94.88 325 ARG A C 1
ATOM 2601 O O . ARG A 1 325 ? 12.241 20.112 5.888 1.00 94.88 325 ARG A O 1
ATOM 2608 N N . THR A 1 326 ? 14.133 19.382 4.911 1.00 92.44 326 THR A N 1
ATOM 2609 C CA . THR A 1 326 ? 14.464 18.385 5.938 1.00 92.44 326 THR A CA 1
ATOM 2610 C C . THR A 1 326 ? 14.783 19.053 7.274 1.00 92.44 326 THR A C 1
ATOM 2612 O O . THR A 1 326 ? 14.285 18.615 8.309 1.00 92.44 326 THR A O 1
ATOM 2615 N N . GLU A 1 327 ? 15.536 20.154 7.262 1.00 95.06 327 GLU A N 1
ATOM 2616 C CA . GLU A 1 327 ? 15.847 20.933 8.467 1.00 95.06 327 GLU A CA 1
ATOM 2617 C C . GLU A 1 327 ? 14.576 21.516 9.111 1.00 95.06 327 GLU A C 1
ATOM 2619 O O . GLU A 1 327 ? 14.382 21.390 10.324 1.00 95.06 327 GLU A O 1
ATOM 2624 N N . LYS A 1 328 ? 13.646 22.053 8.305 1.00 95.56 328 LYS A N 1
ATOM 2625 C CA . LYS A 1 328 ? 12.339 22.536 8.794 1.00 95.56 328 LYS A CA 1
ATOM 2626 C C . LYS A 1 328 ? 11.502 21.419 9.425 1.00 95.56 328 LYS A C 1
ATOM 2628 O O . LYS A 1 328 ? 10.919 21.616 10.490 1.00 95.56 328 LYS A O 1
ATOM 2633 N N . LEU A 1 329 ? 11.449 20.242 8.799 1.00 94.75 329 LEU A N 1
ATOM 2634 C CA . LEU A 1 329 ? 10.716 19.090 9.338 1.00 94.75 329 LEU A CA 1
ATOM 2635 C C . LEU A 1 329 ? 11.315 18.587 10.654 1.00 94.75 329 LEU A C 1
ATOM 2637 O O . LEU A 1 329 ? 10.574 18.219 11.566 1.00 94.75 329 LEU A O 1
ATOM 2641 N N . LEU A 1 330 ? 12.641 18.608 10.779 1.00 96.56 330 LEU A N 1
ATOM 2642 C CA . LEU A 1 330 ? 13.331 18.185 11.993 1.00 96.56 330 LEU A CA 1
ATOM 2643 C C . LEU A 1 330 ? 13.024 19.131 13.165 1.00 96.56 330 LEU A C 1
ATOM 2645 O O . LEU A 1 330 ? 12.740 18.662 14.267 1.00 96.56 330 LEU A O 1
ATOM 2649 N N . ALA A 1 331 ? 12.965 20.443 12.916 1.00 96.19 331 ALA A N 1
ATOM 2650 C CA . ALA A 1 331 ? 12.529 21.419 13.916 1.00 96.19 331 ALA A CA 1
ATOM 2651 C C . ALA A 1 331 ? 11.071 21.194 14.366 1.00 96.19 331 ALA A C 1
ATOM 2653 O O . ALA A 1 331 ? 10.775 21.234 15.561 1.00 96.19 331 ALA A O 1
ATOM 2654 N N . ILE A 1 332 ? 10.160 20.898 13.429 1.00 95.81 332 ILE A N 1
ATOM 2655 C CA . ILE A 1 332 ? 8.758 20.579 13.750 1.00 95.81 332 ILE A CA 1
ATOM 2656 C C . ILE A 1 332 ? 8.667 19.307 14.603 1.00 95.81 332 ILE A C 1
ATOM 2658 O O . ILE A 1 332 ? 7.938 19.294 15.594 1.00 95.81 332 ILE A O 1
ATOM 2662 N N . LYS A 1 333 ? 9.428 18.259 14.260 1.00 95.75 333 LYS A N 1
ATOM 2663 C CA . LYS A 1 333 ? 9.476 17.005 15.026 1.00 95.75 333 LYS A CA 1
ATOM 2664 C C . LYS A 1 333 ? 9.890 17.247 16.478 1.00 95.75 333 LYS A C 1
ATOM 2666 O O . LYS A 1 333 ? 9.196 16.779 17.373 1.00 95.75 333 LYS A O 1
ATOM 2671 N N . ILE A 1 334 ? 10.955 18.020 16.703 1.00 96.56 334 ILE A N 1
ATOM 2672 C CA . ILE A 1 334 ? 11.427 18.361 18.056 1.00 96.56 334 ILE A CA 1
ATOM 2673 C C . ILE A 1 334 ? 10.333 19.089 18.851 1.00 96.56 334 ILE A C 1
ATOM 2675 O O . ILE A 1 334 ? 10.077 18.752 20.007 1.00 96.56 334 ILE A O 1
ATOM 2679 N N . ASN A 1 335 ? 9.644 20.054 18.233 1.00 96.81 335 ASN A N 1
ATOM 2680 C CA . ASN A 1 335 ? 8.553 20.775 18.895 1.00 96.81 335 ASN A CA 1
ATOM 2681 C C . ASN A 1 335 ? 7.379 19.856 19.257 1.00 96.81 335 ASN A C 1
ATOM 2683 O O . ASN A 1 335 ? 6.858 19.941 20.367 1.00 96.81 335 ASN A O 1
ATOM 2687 N N . LEU A 1 336 ? 6.971 18.963 18.352 1.00 95.69 336 LEU A N 1
ATOM 2688 C CA . LEU A 1 336 ? 5.884 18.017 18.616 1.00 95.69 336 LEU A CA 1
ATOM 2689 C C . LEU A 1 336 ? 6.248 17.008 19.710 1.00 95.69 336 LEU A C 1
ATOM 2691 O O . LEU A 1 336 ? 5.411 16.711 20.557 1.00 95.69 336 LEU A O 1
ATOM 2695 N N . GLU A 1 337 ? 7.488 16.517 19.731 1.00 96.00 337 GLU A N 1
ATOM 2696 C CA . GLU A 1 337 ? 7.982 15.631 20.793 1.00 96.00 337 GLU A CA 1
ATOM 2697 C C . GLU A 1 337 ? 7.923 16.314 22.166 1.00 96.00 337 GLU A C 1
ATOM 2699 O O . GLU A 1 337 ? 7.451 15.708 23.128 1.00 96.00 337 GLU A O 1
ATOM 2704 N N . SER A 1 338 ? 8.300 17.594 22.243 1.00 96.25 338 SER A N 1
ATOM 2705 C CA . SER A 1 338 ? 8.180 18.397 23.468 1.00 96.25 338 SER A CA 1
ATOM 2706 C C . SER A 1 338 ? 6.723 18.539 23.939 1.00 96.25 338 SER A C 1
ATOM 2708 O O . SER A 1 338 ? 6.411 18.290 25.106 1.00 96.25 338 SER A O 1
ATOM 2710 N N . VAL A 1 339 ? 5.802 18.865 23.021 1.00 96.06 339 VAL A N 1
ATOM 2711 C CA . VAL A 1 339 ? 4.363 18.995 23.326 1.00 96.06 339 VAL A CA 1
ATOM 2712 C C . VAL A 1 339 ? 3.771 17.670 23.810 1.00 96.06 339 VAL A C 1
ATOM 2714 O O . VAL A 1 339 ? 3.004 17.656 24.772 1.00 96.06 339 VAL A O 1
ATOM 2717 N N . ILE A 1 340 ? 4.143 16.550 23.185 1.00 96.12 340 ILE A N 1
ATOM 2718 C CA . ILE A 1 340 ? 3.692 15.215 23.598 1.00 96.12 340 ILE A CA 1
ATOM 2719 C C . ILE A 1 340 ? 4.173 14.894 25.015 1.00 96.12 340 ILE A C 1
ATOM 2721 O O . ILE A 1 340 ? 3.405 14.345 25.804 1.00 96.12 340 ILE A O 1
ATOM 2725 N N . GLU A 1 341 ? 5.414 15.235 25.355 1.00 95.62 341 GLU A N 1
ATOM 2726 C CA . GLU A 1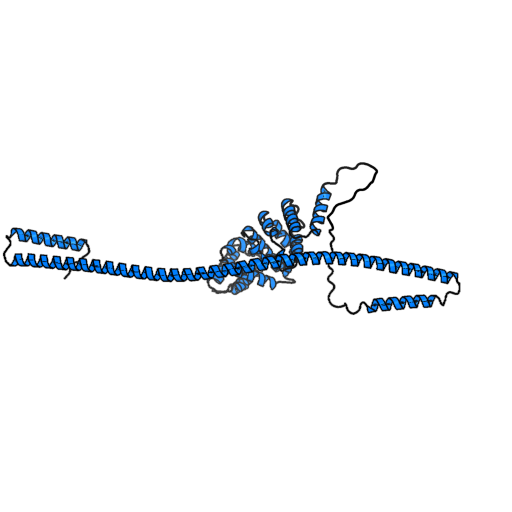 341 ? 5.951 14.977 26.691 1.00 95.62 341 GLU A CA 1
ATOM 2727 C C . GLU A 1 341 ? 5.244 15.820 27.760 1.00 95.62 341 GLU A C 1
ATOM 2729 O O . GLU A 1 341 ? 4.863 15.301 28.812 1.00 95.62 341 GLU A O 1
ATOM 2734 N N . THR A 1 342 ? 4.953 17.090 27.454 1.00 95.25 342 THR A N 1
ATOM 2735 C CA . THR A 1 342 ? 4.133 17.936 28.335 1.00 95.25 342 THR A CA 1
ATOM 2736 C C . THR A 1 342 ? 2.741 17.331 28.530 1.00 95.25 342 THR A C 1
ATOM 2738 O O . THR A 1 342 ? 2.328 17.113 29.669 1.00 95.25 342 THR A O 1
ATOM 2741 N N . ALA A 1 343 ? 2.062 16.942 27.447 1.00 94.00 343 ALA A N 1
ATOM 2742 C CA . ALA A 1 343 ? 0.729 16.342 27.512 1.00 94.00 343 ALA A CA 1
ATOM 2743 C C . ALA A 1 343 ? 0.700 15.022 28.306 1.00 94.00 343 ALA A C 1
ATOM 2745 O O . ALA A 1 343 ? -0.251 14.763 29.044 1.00 94.00 343 ALA A O 1
ATOM 2746 N N . LYS A 1 344 ? 1.742 14.184 28.206 1.00 95.50 344 LYS A N 1
ATOM 2747 C CA . LYS A 1 344 ? 1.864 12.967 29.027 1.00 95.50 344 LYS A CA 1
ATOM 2748 C C . LYS A 1 344 ? 1.970 13.294 30.513 1.00 95.50 344 LYS A C 1
ATOM 2750 O O . LYS A 1 344 ? 1.274 12.673 31.313 1.00 95.50 344 LYS A O 1
ATOM 2755 N N . SER A 1 345 ? 2.807 14.268 30.872 1.00 94.38 345 SER A N 1
ATOM 2756 C CA . SER A 1 345 ? 2.973 14.682 32.269 1.00 94.38 345 SER A CA 1
ATOM 2757 C C . SER A 1 345 ? 1.674 15.247 32.858 1.00 94.38 345 SER A C 1
ATOM 2759 O O . SER A 1 345 ? 1.301 14.916 33.984 1.00 94.38 345 SER A O 1
ATOM 2761 N N . GLU A 1 346 ? 0.924 16.024 32.071 1.00 95.69 346 GLU A N 1
ATOM 2762 C CA . GLU A 1 346 ? -0.392 16.533 32.459 1.00 95.69 346 GLU A CA 1
ATOM 2763 C C . GLU A 1 346 ? -1.410 15.403 32.636 1.00 95.69 346 GLU A C 1
ATOM 2765 O O . GLU A 1 346 ? -2.188 15.419 33.589 1.00 95.69 346 GLU A O 1
ATOM 2770 N N . ASN A 1 347 ? -1.385 14.389 31.772 1.00 94.19 347 ASN A N 1
ATOM 2771 C CA . ASN A 1 347 ? -2.312 13.265 31.855 1.00 94.19 347 ASN A CA 1
ATOM 2772 C C . ASN A 1 347 ? -2.064 12.391 33.099 1.00 94.19 347 ASN A C 1
ATOM 2774 O O . ASN A 1 347 ? -3.012 11.996 33.777 1.00 94.19 347 ASN A O 1
ATOM 2778 N N . GLU A 1 348 ? -0.801 12.153 33.466 1.00 95.12 348 GLU A N 1
ATOM 2779 C CA . GLU A 1 348 ? -0.466 11.479 34.731 1.00 95.12 348 GLU A CA 1
ATOM 2780 C C . GLU A 1 348 ? -0.923 12.302 35.950 1.00 95.12 348 GLU A C 1
ATOM 2782 O O . GLU A 1 348 ? -1.513 11.762 36.893 1.00 95.12 348 GLU A O 1
ATOM 2787 N N . ASN A 1 349 ? -0.764 13.629 35.910 1.00 94.69 349 ASN A N 1
ATOM 2788 C CA . ASN A 1 349 ? -1.294 14.509 36.956 1.00 94.69 349 ASN A CA 1
ATOM 2789 C C . ASN A 1 349 ? -2.826 14.416 37.059 1.00 94.69 349 ASN A C 1
ATOM 2791 O O . ASN A 1 349 ? -3.366 14.297 38.160 1.00 94.69 349 ASN A O 1
ATOM 2795 N N . LEU A 1 350 ? -3.540 14.408 35.931 1.00 94.88 350 LEU A N 1
ATOM 2796 C CA . LEU A 1 350 ? -4.998 14.254 35.912 1.00 94.88 350 LEU A CA 1
ATOM 2797 C C . LEU A 1 350 ? -5.446 12.884 36.429 1.00 94.88 350 LEU A C 1
ATOM 2799 O O . LEU A 1 350 ? -6.440 12.798 37.151 1.00 94.88 350 LEU A O 1
ATOM 2803 N N . LYS A 1 351 ? -4.704 11.818 36.121 1.00 95.06 351 LYS A N 1
ATOM 2804 C CA . LYS A 1 351 ? -4.982 10.469 36.621 1.00 95.06 351 LYS A CA 1
ATOM 2805 C C . LYS A 1 351 ? -4.863 10.395 38.144 1.00 95.06 351 LYS A C 1
ATOM 2807 O O . LYS A 1 351 ? -5.789 9.926 38.802 1.00 95.06 351 LYS A O 1
ATOM 2812 N N . THR A 1 352 ? -3.787 10.939 38.715 1.00 93.88 352 THR A N 1
ATOM 2813 C CA . THR A 1 352 ? -3.627 10.989 40.181 1.00 93.88 352 THR A CA 1
ATOM 2814 C C . THR A 1 352 ? -4.684 11.872 40.853 1.00 93.88 352 THR A C 1
ATOM 2816 O O . THR A 1 352 ? -5.170 11.545 41.939 1.00 93.88 352 THR A O 1
ATOM 2819 N N . ALA A 1 353 ? -5.090 12.977 40.217 1.00 93.25 353 ALA A N 1
ATOM 2820 C CA . ALA A 1 353 ? -6.176 13.823 40.706 1.00 93.25 353 ALA A CA 1
ATOM 2821 C C . ALA A 1 353 ? -7.528 13.090 40.685 1.00 93.25 353 ALA A C 1
ATOM 2823 O O . ALA A 1 353 ? -8.290 13.180 41.650 1.00 93.25 353 ALA A O 1
ATOM 2824 N N . LYS A 1 354 ? -7.801 12.318 39.626 1.00 94.69 354 LYS A N 1
ATOM 2825 C CA . LYS A 1 354 ? -9.000 11.484 39.507 1.00 94.69 354 LYS A CA 1
ATOM 2826 C C . LYS A 1 354 ? -9.065 10.428 40.613 1.00 94.69 354 LYS A C 1
ATOM 2828 O O . LYS A 1 354 ? -10.083 10.344 41.290 1.00 94.69 354 LYS A O 1
ATOM 2833 N N . GLU A 1 355 ? -7.984 9.687 40.853 1.00 94.81 355 GLU A N 1
ATOM 2834 C CA . GLU A 1 355 ? -7.929 8.671 41.919 1.00 94.81 355 GLU A CA 1
ATOM 2835 C C . GLU A 1 355 ? -8.179 9.284 43.310 1.00 94.81 355 GLU A C 1
ATOM 2837 O O . GLU A 1 355 ? -8.903 8.724 44.134 1.00 94.81 355 GLU A O 1
ATOM 2842 N N . LYS A 1 356 ? -7.639 10.482 43.581 1.00 94.56 356 LYS A N 1
ATOM 2843 C CA . LYS A 1 356 ? -7.932 11.219 44.824 1.00 94.56 356 LYS A CA 1
ATOM 2844 C C . LYS A 1 356 ? -9.404 11.616 44.933 1.00 94.56 356 LYS A C 1
ATOM 2846 O O . LYS A 1 356 ? -9.983 11.505 46.017 1.00 94.56 356 LYS A O 1
ATOM 2851 N N . ALA A 1 357 ? -10.008 12.074 43.838 1.00 93.12 357 ALA A N 1
ATOM 2852 C CA . ALA A 1 357 ? -11.420 12.437 43.810 1.00 93.12 357 ALA A CA 1
ATOM 2853 C C . ALA A 1 357 ? -12.321 11.212 44.043 1.00 93.12 357 ALA A C 1
ATOM 2855 O O . ALA A 1 357 ? -13.233 11.283 44.862 1.00 93.12 357 ALA A O 1
ATOM 2856 N N . GLU A 1 358 ? -12.025 10.074 43.411 1.00 94.81 358 GLU A N 1
ATOM 2857 C CA . GLU A 1 358 ? -12.750 8.810 43.610 1.00 94.81 358 GLU A CA 1
ATOM 2858 C C . GLU A 1 358 ? -12.658 8.321 45.063 1.00 94.81 358 GLU A C 1
ATOM 2860 O O . GLU A 1 358 ? -13.680 7.996 45.669 1.00 94.81 358 GLU A O 1
ATOM 2865 N N . ASN A 1 359 ? -11.466 8.366 45.668 1.00 93.88 359 ASN A N 1
ATOM 2866 C CA . ASN A 1 359 ? -11.287 8.041 47.087 1.00 93.88 359 ASN A CA 1
ATOM 2867 C C . ASN A 1 359 ? -12.094 8.969 48.007 1.00 93.88 359 ASN A C 1
ATOM 2869 O O . ASN A 1 359 ? -12.690 8.516 48.983 1.00 93.88 359 ASN A O 1
ATOM 2873 N N . THR A 1 360 ? -12.145 10.264 47.686 1.00 91.81 360 THR A N 1
ATOM 2874 C CA . THR A 1 360 ? -12.930 11.244 48.451 1.00 91.81 360 THR A CA 1
ATOM 2875 C C . THR A 1 360 ? -14.427 10.956 48.335 1.00 91.81 360 THR A C 1
ATOM 2877 O O . THR A 1 360 ? -15.137 10.978 49.338 1.00 91.81 360 THR A O 1
ATOM 2880 N N . ILE A 1 361 ? -14.914 10.628 47.134 1.00 91.88 361 ILE A N 1
ATOM 2881 C CA . ILE A 1 361 ? -16.314 10.247 46.906 1.00 91.88 361 ILE A CA 1
ATOM 2882 C C . ILE A 1 361 ? -16.668 8.999 47.720 1.00 91.88 361 ILE A C 1
ATOM 2884 O O . ILE A 1 361 ? -17.685 9.001 48.413 1.00 91.88 361 ILE A O 1
ATOM 2888 N N . ALA A 1 362 ? -15.818 7.969 47.699 1.00 91.88 362 ALA A N 1
ATOM 2889 C CA . ALA A 1 362 ? -16.034 6.747 48.469 1.00 91.88 362 ALA A CA 1
ATOM 2890 C C . ALA A 1 362 ? -16.108 7.023 49.983 1.00 91.88 362 ALA A C 1
ATOM 2892 O O . ALA A 1 362 ? -17.010 6.529 50.661 1.00 91.88 362 ALA A O 1
ATOM 2893 N N . GLN A 1 363 ? -15.214 7.869 50.512 1.00 91.62 363 GLN A N 1
ATOM 2894 C CA . GLN A 1 363 ? -15.251 8.285 51.918 1.00 91.62 363 GLN A CA 1
ATOM 2895 C C . GLN A 1 363 ? -16.536 9.043 52.266 1.00 91.62 363 GLN A C 1
ATOM 2897 O O . GLN A 1 363 ? -17.158 8.756 53.288 1.00 91.62 363 GLN A O 1
ATOM 2902 N N . VAL A 1 364 ? -16.968 9.987 51.423 1.00 91.56 364 VAL A N 1
ATOM 2903 C CA . VAL A 1 364 ? -18.213 10.743 51.641 1.00 91.56 364 VAL A CA 1
ATOM 2904 C C . VAL A 1 364 ? -19.430 9.819 51.623 1.00 91.56 364 VAL A C 1
ATOM 2906 O O . VAL A 1 364 ? -20.290 9.937 52.493 1.00 91.56 364 VAL A O 1
ATOM 2909 N N . GLN A 1 365 ? -19.489 8.864 50.693 1.00 89.12 365 GLN A N 1
ATOM 2910 C CA . GLN A 1 365 ? -20.563 7.868 50.638 1.00 89.12 365 GLN A CA 1
ATOM 2911 C C . GLN A 1 365 ? -20.599 6.991 51.897 1.00 89.12 365 GLN A C 1
ATOM 2913 O O . GLN A 1 365 ? -21.675 6.749 52.444 1.00 89.12 365 GLN A O 1
ATOM 2918 N N . GLN A 1 366 ? -19.437 6.569 52.404 1.00 88.88 366 GLN A N 1
ATOM 2919 C CA . GLN A 1 366 ? -19.350 5.802 53.647 1.00 88.88 366 GLN A CA 1
ATOM 2920 C C . GLN A 1 366 ? -19.796 6.628 54.862 1.00 88.88 366 GLN A C 1
ATOM 2922 O O . GLN A 1 366 ? -20.552 6.132 55.696 1.00 88.88 366 GLN A O 1
ATOM 2927 N N . MET A 1 367 ? -19.366 7.891 54.961 1.00 86.56 367 MET A N 1
ATOM 2928 C CA . MET A 1 367 ? -19.798 8.794 56.034 1.00 86.56 367 MET A CA 1
ATOM 2929 C C . MET A 1 367 ? -21.309 9.035 55.993 1.00 86.56 367 MET A C 1
ATOM 2931 O O . MET A 1 367 ? -21.956 8.963 57.034 1.00 86.56 367 MET A O 1
ATOM 2935 N N . ALA A 1 368 ? -21.881 9.256 54.806 1.00 84.19 368 ALA A N 1
ATOM 2936 C CA . ALA A 1 368 ? -23.323 9.414 54.637 1.00 84.19 368 ALA A CA 1
ATOM 2937 C C . ALA A 1 368 ? -24.088 8.148 55.064 1.00 84.19 368 ALA A C 1
ATOM 2939 O O . ALA A 1 368 ? -25.065 8.244 55.804 1.00 84.19 368 ALA A O 1
ATOM 2940 N N . GLY A 1 369 ? -23.608 6.961 54.672 1.00 85.81 369 GLY A N 1
ATOM 2941 C CA . GLY A 1 369 ? -24.191 5.682 55.090 1.00 85.81 369 GLY A CA 1
ATOM 2942 C C . GLY A 1 369 ? -24.115 5.453 56.603 1.00 85.81 369 GLY A C 1
ATOM 2943 O O . GLY A 1 369 ? -25.104 5.057 57.220 1.00 85.81 369 GLY A O 1
ATOM 2944 N N . ASN A 1 370 ? -22.972 5.758 57.222 1.00 86.44 370 ASN A N 1
ATOM 2945 C CA . ASN A 1 370 ? -22.797 5.659 58.672 1.00 86.44 370 ASN A CA 1
ATOM 2946 C C . ASN A 1 370 ? -23.696 6.649 59.428 1.00 86.44 370 ASN A C 1
ATOM 2948 O O . ASN A 1 370 ? -24.297 6.270 60.430 1.00 86.44 370 ASN A O 1
ATOM 2952 N N . SER A 1 371 ? -23.825 7.886 58.937 1.00 86.06 371 SER A N 1
ATOM 2953 C CA . SER A 1 371 ? -24.705 8.902 59.528 1.00 86.06 371 SER A CA 1
ATOM 2954 C C . SER A 1 371 ? -26.170 8.467 59.478 1.00 86.06 371 SER A C 1
ATOM 2956 O O . SER A 1 371 ? -26.855 8.514 60.495 1.00 86.06 371 SER A O 1
ATOM 2958 N N . ALA A 1 372 ? -26.637 7.970 58.326 1.00 79.12 372 ALA A N 1
ATOM 2959 C CA . ALA A 1 372 ? -28.000 7.462 58.180 1.00 79.12 372 ALA A CA 1
ATOM 2960 C C . ALA A 1 372 ? -28.271 6.269 59.113 1.00 79.12 372 ALA A C 1
ATOM 2962 O O . ALA A 1 372 ? -29.324 6.194 59.746 1.00 79.12 372 ALA A O 1
ATOM 2963 N N . LYS A 1 373 ? -27.301 5.354 59.253 1.00 81.06 373 LYS A N 1
ATOM 2964 C CA . LYS A 1 373 ? -27.397 4.229 60.191 1.00 81.06 373 LYS A CA 1
ATOM 2965 C C . LYS A 1 373 ? -27.482 4.702 61.645 1.00 81.06 373 LYS A C 1
ATOM 2967 O O . LYS A 1 373 ? -28.307 4.192 62.397 1.00 81.06 373 LYS A O 1
ATOM 2972 N N . GLN A 1 374 ? -26.664 5.680 62.029 1.00 81.88 374 GLN A N 1
ATOM 2973 C CA . GLN A 1 374 ? -26.661 6.233 63.382 1.00 81.88 374 GLN A CA 1
ATOM 2974 C C . GLN A 1 374 ? -27.981 6.943 63.718 1.00 81.88 374 GLN A C 1
ATOM 2976 O O . GLN A 1 374 ? -28.504 6.766 64.817 1.00 81.88 374 GLN A O 1
ATOM 2981 N N . GLU A 1 375 ? -28.547 7.711 62.782 1.00 76.38 375 GLU A N 1
ATOM 2982 C CA . GLU A 1 375 ? -29.871 8.319 62.960 1.00 76.38 375 GLU A CA 1
ATOM 2983 C C . GLU A 1 375 ? -30.958 7.253 63.129 1.00 76.38 375 GLU A C 1
ATOM 2985 O O . GLU A 1 375 ? -31.772 7.351 64.048 1.00 76.38 375 GLU A O 1
ATOM 2990 N N . LEU A 1 376 ? -30.938 6.198 62.307 1.00 74.56 376 LEU A N 1
ATOM 2991 C CA . LEU A 1 376 ? -31.894 5.092 62.395 1.00 74.56 376 LEU A CA 1
ATOM 2992 C C . LEU A 1 376 ? -31.797 4.344 63.736 1.00 74.56 376 LEU A C 1
ATOM 2994 O O . LEU A 1 376 ? -32.819 4.056 64.360 1.00 74.56 376 LEU A O 1
ATOM 2998 N N . GLU A 1 377 ? -30.582 4.069 64.217 1.00 74.12 377 GLU A N 1
ATOM 2999 C CA . GLU A 1 377 ? -30.356 3.479 65.543 1.00 74.12 377 GLU A CA 1
ATOM 3000 C C . GLU A 1 377 ? -30.847 4.404 66.670 1.00 74.12 377 GLU A C 1
ATOM 3002 O O . GLU A 1 377 ? -31.475 3.934 67.622 1.00 74.12 377 GLU A O 1
ATOM 3007 N N . GLY A 1 378 ? -30.647 5.720 66.540 1.00 76.12 378 GLY A N 1
ATOM 3008 C CA . GLY A 1 378 ? -31.177 6.720 67.469 1.00 76.12 378 GLY A CA 1
ATOM 3009 C C . GLY A 1 378 ? -32.708 6.743 67.513 1.00 76.12 378 GLY A C 1
ATOM 3010 O O . GLY A 1 378 ? -33.294 6.758 68.600 1.00 76.12 378 GLY A O 1
ATOM 3011 N N . PHE A 1 379 ? -33.369 6.680 66.352 1.00 74.69 379 PHE A N 1
ATOM 3012 C CA . PHE A 1 379 ? -34.827 6.552 66.270 1.00 74.69 379 PHE A CA 1
ATOM 3013 C C . PHE A 1 379 ? -35.319 5.247 66.898 1.00 74.69 379 PHE A C 1
ATOM 3015 O O . PHE A 1 379 ? -36.260 5.282 67.691 1.00 74.69 379 PHE A O 1
ATOM 3022 N N . LYS A 1 380 ? -34.654 4.117 66.620 1.00 74.06 380 LYS A N 1
ATOM 3023 C CA . LYS A 1 380 ? -34.985 2.815 67.217 1.00 74.06 380 LYS A CA 1
ATOM 3024 C C . LYS A 1 380 ? -34.884 2.852 68.745 1.00 74.06 380 LYS A C 1
ATOM 3026 O O . LYS A 1 380 ? -35.797 2.392 69.428 1.00 74.06 380 LYS A O 1
ATOM 3031 N N . ALA A 1 381 ? -33.813 3.432 69.290 1.00 74.75 381 ALA A N 1
ATOM 3032 C CA . ALA A 1 381 ? -33.618 3.555 70.735 1.00 74.75 381 ALA A CA 1
ATOM 3033 C C . ALA A 1 381 ? -34.681 4.449 71.391 1.00 74.75 381 ALA A C 1
ATOM 3035 O O . ALA A 1 381 ? -35.241 4.091 72.428 1.00 74.75 381 ALA A O 1
ATOM 3036 N N . LYS A 1 382 ? -35.001 5.591 70.768 1.00 73.56 382 LYS A N 1
ATOM 3037 C CA . LYS A 1 382 ? -36.038 6.501 71.269 1.00 73.56 382 LYS A CA 1
ATOM 3038 C C . LYS A 1 382 ? -37.416 5.842 71.250 1.00 73.56 382 LYS A C 1
ATOM 3040 O O . LYS A 1 382 ? -38.128 5.912 72.245 1.00 73.56 382 LYS A O 1
ATOM 3045 N N . LEU A 1 383 ? -37.751 5.147 70.163 1.00 75.44 383 LEU A N 1
ATOM 3046 C CA . LEU A 1 383 ? -39.001 4.404 70.045 1.00 75.44 383 LEU A CA 1
ATOM 3047 C C . LEU A 1 383 ? -39.110 3.303 71.108 1.00 75.44 383 LEU A C 1
ATOM 3049 O O . LEU A 1 383 ? -40.123 3.215 71.794 1.00 75.44 383 LEU A O 1
ATOM 3053 N N . SER A 1 384 ? -38.057 2.504 71.294 1.00 70.94 384 SER A N 1
ATOM 3054 C CA . SER A 1 384 ? -38.028 1.447 72.311 1.00 70.94 384 SER A CA 1
ATOM 3055 C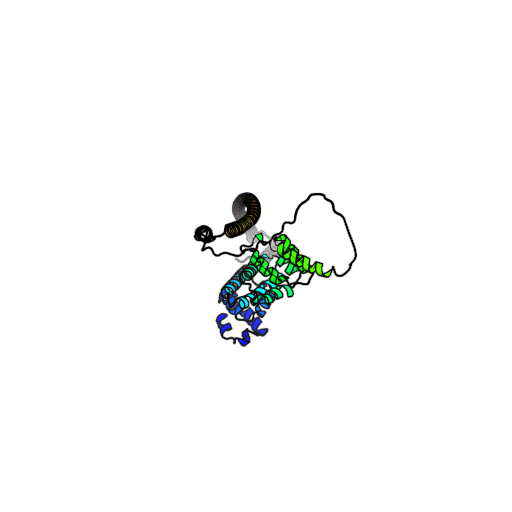 C . SER A 1 384 ? -38.192 2.002 73.732 1.00 70.94 384 SER A C 1
ATOM 3057 O O . SER A 1 384 ? -38.910 1.415 74.543 1.00 70.94 384 SER A O 1
ATOM 3059 N N . SER A 1 385 ? -37.590 3.160 74.027 1.00 72.38 385 SER A N 1
ATOM 3060 C CA . SER A 1 385 ? -37.758 3.854 75.309 1.00 72.38 385 SER A CA 1
ATOM 3061 C C . SER A 1 385 ? -39.197 4.329 75.528 1.00 72.38 385 SER A C 1
ATOM 3063 O O . SER A 1 385 ? -39.742 4.118 76.609 1.00 72.38 385 SER A O 1
ATOM 3065 N N . GLU A 1 386 ? -39.813 4.958 74.526 1.00 71.88 386 GLU A N 1
ATOM 3066 C CA . GLU A 1 386 ? -41.207 5.428 74.592 1.00 71.88 386 GLU A CA 1
ATOM 3067 C C . GLU A 1 386 ? -42.187 4.255 74.735 1.00 71.88 386 GLU A C 1
ATOM 3069 O O . GLU A 1 386 ? -43.073 4.285 75.587 1.00 71.88 386 GLU A O 1
ATOM 3074 N N . MET A 1 387 ? -41.981 3.171 73.979 1.00 71.69 387 MET A N 1
ATOM 3075 C CA . MET A 1 387 ? -42.768 1.940 74.111 1.00 71.69 387 MET A CA 1
ATOM 3076 C C . MET A 1 387 ? -42.620 1.314 75.501 1.00 71.69 387 MET A C 1
ATOM 3078 O O . MET A 1 387 ? -43.615 0.960 76.127 1.00 71.69 387 MET A O 1
ATOM 3082 N N . SER A 1 388 ? -41.392 1.219 76.019 1.00 71.88 388 SER A N 1
ATOM 3083 C CA . SER A 1 388 ? -41.138 0.685 77.363 1.00 71.88 388 SER A CA 1
ATOM 3084 C C . SER A 1 388 ? -41.789 1.545 78.448 1.00 71.88 388 SER A C 1
ATOM 3086 O O . SER A 1 388 ? -42.337 1.013 79.412 1.00 71.88 388 SER A O 1
ATOM 3088 N N . TYR A 1 389 ? -41.760 2.872 78.292 1.00 69.81 389 TYR A N 1
ATOM 3089 C CA . TYR A 1 389 ? -42.440 3.800 79.193 1.00 69.81 389 TYR A CA 1
ATOM 3090 C C . TYR A 1 389 ? -43.960 3.614 79.145 1.00 69.81 389 TYR A C 1
ATOM 3092 O O . TYR A 1 389 ? -44.582 3.478 80.197 1.00 69.81 389 TYR A O 1
ATOM 3100 N N . ALA A 1 390 ? -44.547 3.518 77.948 1.00 66.62 390 ALA A N 1
ATOM 3101 C CA . ALA A 1 390 ? -45.974 3.265 77.776 1.00 66.62 390 ALA A CA 1
ATOM 3102 C C . ALA A 1 390 ? -46.397 1.939 78.432 1.00 66.62 390 ALA A C 1
ATOM 3104 O O . ALA A 1 390 ? -47.323 1.933 79.239 1.00 66.62 390 ALA A O 1
ATOM 3105 N N . ILE A 1 391 ? -45.678 0.840 78.169 1.00 69.12 391 ILE A N 1
ATOM 3106 C CA . ILE A 1 391 ? -45.922 -0.479 78.785 1.00 69.12 391 ILE A CA 1
ATOM 3107 C C . ILE A 1 391 ? -45.822 -0.409 80.314 1.00 69.12 391 ILE A C 1
ATOM 3109 O O . ILE A 1 391 ? -46.630 -1.007 81.022 1.00 69.12 391 ILE A O 1
ATOM 3113 N N . LYS A 1 392 ? -44.858 0.342 80.850 1.00 68.94 392 LYS A N 1
ATOM 3114 C CA . LYS A 1 392 ? -44.715 0.508 82.298 1.00 68.94 392 LYS A CA 1
ATOM 3115 C C . LYS A 1 392 ? -45.870 1.315 82.904 1.00 68.94 392 LYS A C 1
ATOM 3117 O O . LYS A 1 392 ? -46.410 0.917 83.928 1.00 68.94 392 LYS A O 1
ATOM 3122 N N . CYS A 1 393 ? -46.316 2.384 82.242 1.00 63.06 393 CYS A N 1
ATOM 3123 C CA . CYS A 1 393 ? -47.518 3.124 82.638 1.00 63.06 393 CYS A CA 1
ATOM 3124 C C . CYS A 1 393 ? -48.788 2.255 82.616 1.00 63.06 393 CYS A C 1
ATOM 3126 O O . CYS A 1 393 ? -49.667 2.459 83.454 1.00 63.06 393 CYS A O 1
ATOM 3128 N N . TYR A 1 394 ? -48.865 1.280 81.702 1.00 62.72 394 TYR A N 1
ATOM 3129 C CA . TYR A 1 394 ? -49.910 0.252 81.693 1.00 62.72 394 TYR A CA 1
ATOM 3130 C C . TYR A 1 394 ? -49.839 -0.669 82.909 1.00 62.72 394 TYR A C 1
ATOM 3132 O O . TYR A 1 394 ? -50.843 -0.878 83.585 1.00 62.72 394 TYR A O 1
ATOM 3140 N N . GLN A 1 395 ? -48.654 -1.205 83.206 1.00 61.56 395 GLN A N 1
ATOM 3141 C CA . GLN A 1 395 ? -48.447 -2.133 84.322 1.00 61.56 395 GLN A CA 1
ATOM 3142 C C . GLN A 1 395 ? -48.657 -1.478 85.693 1.00 61.56 395 GLN A C 1
ATOM 3144 O O . GLN A 1 395 ? -49.145 -2.133 86.611 1.00 61.56 395 GLN A O 1
ATOM 3149 N N . ASP A 1 396 ? -48.353 -0.185 85.819 1.00 68.56 396 ASP A N 1
ATOM 3150 C CA . ASP A 1 396 ? -48.522 0.581 87.058 1.00 68.56 396 ASP A CA 1
ATOM 3151 C C . ASP A 1 396 ? -49.983 1.044 87.297 1.00 68.56 396 ASP A C 1
ATOM 3153 O O . ASP A 1 396 ? -50.256 1.755 88.263 1.00 68.56 396 ASP A O 1
ATOM 3157 N N . GLY A 1 397 ? -50.944 0.629 86.454 1.00 57.72 397 GLY A N 1
ATOM 3158 C CA . GLY A 1 397 ? -52.384 0.844 86.671 1.00 57.72 397 GLY A CA 1
ATOM 3159 C C . GLY A 1 397 ? -52.877 2.273 86.414 1.00 57.72 397 GLY A C 1
ATOM 3160 O O . GLY A 1 397 ? -53.931 2.663 86.913 1.00 57.72 397 GLY A O 1
ATOM 3161 N N . CYS A 1 398 ? -52.124 3.070 85.650 1.00 54.41 398 CYS A N 1
ATOM 3162 C CA . CYS A 1 398 ? -52.418 4.487 85.402 1.00 54.41 398 CYS A CA 1
ATOM 3163 C C . CYS A 1 398 ? -53.354 4.754 84.202 1.00 54.41 398 CYS A C 1
ATOM 3165 O O . CYS A 1 398 ? -53.600 5.920 83.884 1.00 54.41 398 CYS A O 1
ATOM 3167 N N . ALA A 1 399 ? -53.861 3.727 83.512 1.00 54.19 399 ALA A N 1
ATOM 3168 C CA . ALA A 1 399 ? -54.677 3.882 82.305 1.00 54.19 399 ALA A CA 1
ATOM 3169 C C . ALA A 1 399 ? -56.024 3.149 82.427 1.00 54.19 399 ALA A C 1
ATOM 3171 O O . ALA A 1 399 ? -56.059 1.967 82.749 1.00 54.19 399 ALA A O 1
ATOM 3172 N N . GLU A 1 400 ? -57.119 3.869 82.161 1.00 54.84 400 GLU A N 1
ATOM 3173 C CA . GLU A 1 400 ? -58.476 3.320 82.016 1.00 54.84 400 GLU A CA 1
ATOM 3174 C C . GLU A 1 400 ? -58.525 2.327 80.836 1.00 54.84 400 GLU A C 1
ATOM 3176 O O . GLU A 1 400 ? -57.891 2.579 79.809 1.00 54.84 400 GLU A O 1
ATOM 3181 N N . ASP A 1 401 ? -59.272 1.223 80.974 1.00 56.25 401 ASP A N 1
ATOM 3182 C CA . ASP A 1 401 ? -59.294 0.068 80.051 1.00 56.25 401 ASP A CA 1
ATOM 3183 C C . ASP A 1 401 ? -59.483 0.429 78.557 1.00 56.25 401 ASP A C 1
ATOM 3185 O O . ASP A 1 401 ? -58.928 -0.243 77.691 1.00 56.25 401 ASP A O 1
ATOM 3189 N N . GLU A 1 402 ? -60.169 1.531 78.225 1.00 54.84 402 GLU A N 1
ATOM 3190 C CA . GLU A 1 402 ? -60.331 2.015 76.838 1.00 54.84 402 GLU A CA 1
ATOM 3191 C C . GLU A 1 402 ? -59.013 2.461 76.180 1.00 54.84 402 GLU A C 1
ATOM 3193 O O . GLU A 1 402 ? -58.868 2.416 74.958 1.00 54.84 402 GLU A O 1
ATOM 3198 N N . LYS A 1 403 ? -58.012 2.876 76.964 1.00 55.81 403 LYS A N 1
ATOM 3199 C CA . LYS A 1 403 ? -56.695 3.224 76.416 1.00 55.81 403 LYS A CA 1
ATOM 3200 C C . LYS A 1 403 ? -55.897 1.977 76.042 1.00 55.81 403 LYS A C 1
ATOM 3202 O O . LYS A 1 403 ? -55.148 2.033 75.074 1.00 55.81 403 LYS A O 1
ATOM 3207 N N . ALA A 1 404 ? -56.088 0.844 76.719 1.00 55.72 404 ALA A N 1
ATOM 3208 C CA . ALA A 1 404 ? -55.336 -0.378 76.428 1.00 55.72 404 ALA A CA 1
ATOM 3209 C C . ALA A 1 404 ? -55.601 -0.913 75.009 1.00 55.72 404 ALA A C 1
ATOM 3211 O O . ALA A 1 404 ? -54.659 -1.296 74.316 1.00 55.72 404 ALA A O 1
ATOM 3212 N N . GLU A 1 405 ? -56.851 -0.853 74.539 1.00 59.06 405 GLU A N 1
ATOM 3213 C CA . GLU A 1 405 ? -57.208 -1.194 73.153 1.00 59.06 405 GLU A CA 1
ATOM 3214 C C . GLU A 1 405 ? -56.553 -0.249 72.139 1.00 59.06 405 GLU A C 1
ATOM 3216 O O . GLU A 1 405 ? -56.004 -0.699 71.136 1.00 59.06 405 GLU A O 1
ATOM 3221 N N . ILE A 1 406 ? -56.543 1.058 72.421 1.00 61.78 406 ILE A N 1
ATOM 3222 C CA . ILE A 1 406 ? -55.966 2.064 71.519 1.00 61.78 406 ILE A CA 1
ATOM 3223 C C . ILE A 1 406 ? -54.453 1.880 71.385 1.00 61.78 406 ILE A C 1
ATOM 3225 O O . ILE A 1 406 ? -53.915 1.972 70.284 1.00 61.78 406 ILE A O 1
ATOM 3229 N N . TYR A 1 407 ? -53.748 1.608 72.483 1.00 63.94 407 TYR A N 1
ATOM 3230 C CA . TYR A 1 407 ? -52.301 1.407 72.416 1.00 63.94 407 TYR A CA 1
ATOM 3231 C C . TYR A 1 407 ? -51.933 0.037 71.840 1.00 63.94 407 TYR A C 1
ATOM 3233 O O . TYR A 1 407 ? -50.898 -0.054 71.186 1.00 63.94 407 TYR A O 1
ATOM 3241 N N . GLY A 1 408 ? -52.769 -0.993 72.018 1.00 66.38 408 GLY A N 1
ATOM 3242 C CA . GLY A 1 408 ? -52.627 -2.275 71.320 1.00 66.38 408 GLY A CA 1
ATOM 3243 C C . GLY A 1 408 ? -52.780 -2.128 69.804 1.00 66.38 408 GLY A C 1
ATOM 3244 O O . GLY A 1 408 ? -51.909 -2.570 69.058 1.00 66.38 408 GLY A O 1
ATOM 3245 N N . ALA A 1 409 ? -53.817 -1.412 69.357 1.00 67.75 409 ALA A N 1
ATOM 3246 C CA . ALA A 1 409 ? -54.043 -1.123 67.941 1.00 67.75 409 ALA A CA 1
ATOM 3247 C C . ALA A 1 409 ? -52.910 -0.282 67.328 1.00 67.75 409 ALA A C 1
ATOM 3249 O O . ALA A 1 409 ? -52.452 -0.565 66.225 1.00 67.75 409 ALA A O 1
ATOM 3250 N N . LEU A 1 410 ? -52.400 0.715 68.061 1.00 70.06 410 LEU A N 1
ATOM 3251 C CA . LEU A 1 410 ? -51.275 1.537 67.606 1.00 70.06 410 LEU A CA 1
ATOM 3252 C C . LEU A 1 410 ? -49.969 0.725 67.497 1.00 70.06 410 LEU A C 1
ATOM 3254 O O . LEU A 1 410 ? -49.150 0.981 66.617 1.00 70.06 410 LEU A O 1
ATOM 3258 N N . LEU A 1 411 ? -49.771 -0.258 68.382 1.00 70.31 411 LEU A N 1
ATOM 3259 C CA . LEU A 1 411 ? -48.644 -1.193 68.342 1.00 70.31 411 LEU A CA 1
ATOM 3260 C C . LEU A 1 411 ? -48.716 -2.119 67.120 1.00 70.31 411 LEU A C 1
ATOM 3262 O O . LEU A 1 411 ? -47.706 -2.270 66.435 1.00 70.31 411 LEU A O 1
ATOM 3266 N N . GLU A 1 412 ? -49.885 -2.691 66.822 1.00 67.88 412 GLU A N 1
ATOM 3267 C CA . GLU A 1 412 ? -50.100 -3.496 65.609 1.00 67.88 412 GLU A CA 1
ATOM 3268 C C . GLU A 1 412 ? -49.870 -2.672 64.339 1.00 67.88 412 GLU A C 1
ATOM 3270 O O . GLU A 1 412 ? -49.126 -3.096 63.455 1.00 67.88 412 GLU A O 1
ATOM 3275 N N . GLU A 1 413 ? -50.414 -1.455 64.276 1.00 70.88 413 GLU A N 1
ATOM 3276 C CA . GLU A 1 413 ? -50.261 -0.588 63.106 1.00 70.88 413 GLU A CA 1
ATOM 3277 C C . GLU A 1 413 ? -48.793 -0.158 62.905 1.00 70.88 413 GLU A C 1
ATOM 3279 O O . GLU A 1 413 ? -48.296 -0.116 61.777 1.00 70.88 413 GLU A O 1
ATOM 3284 N N . MET A 1 414 ? -48.041 0.084 63.988 1.00 73.06 414 MET A N 1
ATOM 3285 C CA . MET A 1 414 ? -46.597 0.338 63.901 1.00 73.06 414 MET A CA 1
ATOM 3286 C C . MET A 1 414 ? -45.804 -0.884 63.427 1.00 73.06 414 MET A C 1
ATOM 3288 O O . MET A 1 414 ? -44.859 -0.717 62.653 1.00 73.06 414 MET A O 1
ATOM 3292 N N . ILE A 1 415 ? -46.163 -2.093 63.867 1.00 70.25 415 ILE A N 1
ATOM 3293 C CA . ILE A 1 415 ? -45.522 -3.339 63.417 1.00 70.25 415 ILE A CA 1
ATOM 3294 C C . ILE A 1 415 ? -45.771 -3.547 61.917 1.00 70.25 415 ILE A C 1
ATOM 3296 O O . ILE A 1 415 ? -44.820 -3.805 61.176 1.00 70.25 415 ILE A O 1
ATOM 3300 N N . ASP A 1 416 ? -47.001 -3.337 61.449 1.00 67.75 416 ASP A N 1
ATOM 3301 C CA . ASP A 1 416 ? -47.359 -3.451 60.031 1.00 67.75 416 ASP A CA 1
ATOM 3302 C C . ASP A 1 416 ? -46.650 -2.406 59.157 1.00 67.75 416 ASP A C 1
ATOM 3304 O O . ASP A 1 416 ? -46.177 -2.711 58.057 1.00 67.75 416 ASP A O 1
ATOM 3308 N N . VAL A 1 417 ? -46.516 -1.164 59.633 1.00 70.50 417 VAL A N 1
ATOM 3309 C CA . VAL A 1 417 ? -45.781 -0.110 58.912 1.00 70.50 417 VAL A CA 1
ATOM 3310 C C . VAL A 1 417 ? -44.278 -0.410 58.853 1.00 70.50 417 VAL A C 1
ATOM 3312 O O . VAL A 1 417 ? -43.646 -0.158 57.823 1.00 70.50 417 VAL A O 1
ATOM 3315 N N . LEU A 1 418 ? -43.685 -0.964 59.913 1.00 66.94 418 LEU A N 1
ATOM 3316 C CA . LEU A 1 418 ? -42.277 -1.382 59.914 1.00 66.94 418 LEU A CA 1
ATOM 3317 C C . LEU A 1 418 ? -42.041 -2.565 58.961 1.00 66.94 418 LEU A C 1
ATOM 3319 O O . LEU A 1 418 ? -41.102 -2.524 58.160 1.00 66.94 418 LEU A O 1
ATOM 3323 N N . ALA A 1 419 ? -42.941 -3.554 58.970 1.00 65.00 419 ALA A N 1
ATOM 3324 C CA . ALA A 1 419 ? -42.898 -4.708 58.077 1.00 65.00 419 ALA A CA 1
ATOM 3325 C C . ALA A 1 419 ? -43.030 -4.307 56.596 1.00 65.00 419 ALA A C 1
ATOM 3327 O O . ALA A 1 419 ? -42.243 -4.756 55.761 1.00 65.00 419 ALA A O 1
ATOM 3328 N N . ASN A 1 420 ? -43.952 -3.394 56.266 1.00 69.62 420 ASN A N 1
ATOM 3329 C CA . ASN A 1 420 ? -44.126 -2.876 54.902 1.00 69.62 420 ASN A CA 1
ATOM 3330 C C . ASN A 1 420 ? -42.914 -2.080 54.389 1.00 69.62 420 ASN A C 1
ATOM 3332 O O . ASN A 1 420 ? -42.686 -2.017 53.182 1.00 69.62 420 ASN A O 1
ATOM 3336 N N . ASN A 1 421 ? -42.110 -1.505 55.287 1.00 66.31 421 ASN A N 1
ATOM 3337 C CA . ASN A 1 421 ? -40.862 -0.816 54.947 1.00 66.31 421 ASN A CA 1
ATOM 3338 C C . ASN A 1 421 ? -39.626 -1.740 54.974 1.00 66.31 421 ASN A C 1
ATOM 3340 O O . ASN A 1 421 ? -38.497 -1.261 54.870 1.00 66.31 421 ASN A O 1
ATOM 3344 N N . GLY A 1 422 ? -39.820 -3.060 55.092 1.00 50.03 422 GLY A N 1
ATOM 3345 C CA . GLY A 1 422 ? -38.748 -4.058 55.035 1.00 50.03 422 GLY A CA 1
ATOM 3346 C C . GLY A 1 422 ? -37.881 -4.142 56.295 1.00 50.03 422 GLY A C 1
ATOM 3347 O O . GLY A 1 422 ? -36.803 -4.732 56.250 1.00 50.03 422 GLY A O 1
ATOM 3348 N N . ILE A 1 423 ? -38.328 -3.559 57.412 1.00 52.50 423 ILE A N 1
ATOM 3349 C CA . ILE A 1 423 ? -37.665 -3.646 58.715 1.00 52.50 423 ILE A CA 1
ATOM 3350 C C . ILE A 1 423 ? -38.402 -4.724 59.515 1.00 52.50 423 ILE A C 1
ATOM 3352 O O . ILE A 1 423 ? -39.486 -4.467 60.036 1.00 52.50 423 ILE A O 1
ATOM 3356 N N . SER A 1 424 ? -37.850 -5.943 59.590 1.00 51.91 424 SER A N 1
ATOM 3357 C CA . SER A 1 424 ? -38.472 -6.996 60.400 1.00 51.91 424 SER A CA 1
ATOM 3358 C C . SER A 1 424 ? -38.300 -6.691 61.890 1.00 51.91 424 SER A C 1
ATOM 3360 O O . SER A 1 424 ? -37.206 -6.380 62.369 1.00 51.91 424 SER A O 1
ATOM 3362 N N . ALA A 1 425 ? -39.407 -6.763 62.623 1.00 47.12 425 ALA A N 1
ATOM 3363 C CA . ALA A 1 425 ? -39.418 -6.866 64.073 1.00 47.12 425 ALA A CA 1
ATOM 3364 C C . ALA A 1 425 ? -39.389 -8.357 64.446 1.00 47.12 425 ALA A C 1
ATOM 3366 O O . ALA A 1 425 ? -40.359 -8.890 64.969 1.00 47.12 425 ALA A O 1
ATOM 3367 N N . GLU A 1 426 ? -38.312 -9.056 64.090 1.00 37.59 426 GLU A N 1
ATOM 3368 C CA . GLU A 1 426 ? -38.008 -10.358 64.693 1.00 37.59 426 GLU A CA 1
ATOM 3369 C C . GLU A 1 426 ? -37.056 -10.130 65.876 1.00 37.59 426 GLU A C 1
ATOM 3371 O O . GLU A 1 426 ? -36.196 -9.245 65.810 1.00 37.59 426 GLU A O 1
ATOM 3376 N N . GLU A 1 427 ? -37.280 -10.877 66.963 1.00 31.95 427 GLU A N 1
ATOM 3377 C CA . GLU A 1 427 ? -36.461 -10.884 68.190 1.00 31.95 427 GLU A CA 1
ATOM 3378 C C . GLU A 1 427 ? -34.962 -11.092 67.933 1.00 31.95 427 GLU A C 1
ATOM 3380 O O . GLU A 1 427 ? -34.600 -11.988 67.132 1.00 31.95 427 GLU A O 1
#

Radius of gyration: 46.6 Å; chains: 1; bounding box: 122×73×148 Å